Protein AF-N1W9W2-F1 (afdb_monomer)

Mean predicted aligned error: 11.91 Å

Structure (mmCIF, N/CA/C/O backbone):
data_AF-N1W9W2-F1
#
_entry.id   AF-N1W9W2-F1
#
loop_
_atom_site.group_PDB
_atom_site.id
_atom_site.type_symbol
_atom_site.label_atom_id
_atom_site.label_alt_id
_atom_site.label_comp_id
_atom_site.label_asym_id
_atom_site.label_entity_id
_atom_site.label_seq_id
_atom_site.pdbx_PDB_ins_code
_atom_site.Cartn_x
_atom_site.Cartn_y
_atom_site.Cartn_z
_atom_site.occupancy
_atom_site.B_iso_or_equiv
_atom_site.auth_seq_id
_atom_site.auth_comp_id
_atom_site.auth_asym_id
_atom_site.auth_atom_id
_atom_site.pdbx_PDB_model_num
ATOM 1 N N . MET A 1 1 ? -59.983 -23.308 -16.048 1.00 31.77 1 MET A N 1
ATOM 2 C CA . MET A 1 1 ? -60.085 -24.339 -17.098 1.00 31.77 1 MET A CA 1
ATOM 3 C C . MET A 1 1 ? -60.189 -23.625 -18.431 1.00 31.77 1 MET A C 1
ATOM 5 O O . MET A 1 1 ? -61.025 -22.740 -18.519 1.00 31.77 1 MET A O 1
ATOM 9 N N . ALA A 1 2 ? -59.334 -24.032 -19.373 1.00 29.61 2 ALA A N 1
ATOM 10 C CA . ALA A 1 2 ? -59.411 -23.861 -20.828 1.00 29.61 2 ALA A CA 1
ATOM 11 C C . ALA A 1 2 ? -59.475 -22.434 -21.419 1.00 29.61 2 ALA A C 1
ATOM 13 O O . ALA A 1 2 ? -60.511 -21.780 -21.401 1.00 29.61 2 ALA A O 1
ATOM 14 N N . ASP A 1 3 ? -58.311 -22.013 -21.930 1.00 26.06 3 ASP A N 1
ATOM 15 C CA . ASP A 1 3 ? -58.002 -21.494 -23.277 1.00 26.06 3 ASP A CA 1
ATOM 16 C C . ASP A 1 3 ? -59.092 -20.829 -24.127 1.00 26.06 3 ASP A C 1
ATOM 18 O O . ASP A 1 3 ? -60.171 -21.383 -24.296 1.00 26.06 3 ASP A O 1
ATOM 22 N N . VAL A 1 4 ? -58.711 -19.729 -24.802 1.00 27.16 4 VAL A N 1
ATOM 23 C CA . VAL A 1 4 ? -58.851 -19.530 -26.266 1.00 27.16 4 VAL A CA 1
ATOM 24 C C . VAL A 1 4 ? -58.112 -18.247 -26.714 1.00 27.16 4 VAL A C 1
ATOM 26 O O . VAL A 1 4 ? -58.378 -17.160 -26.217 1.00 27.16 4 VAL A O 1
ATOM 29 N N . PHE A 1 5 ? -57.181 -18.448 -27.661 1.00 28.02 5 PHE A N 1
ATOM 30 C CA . PHE A 1 5 ? -56.733 -17.620 -28.800 1.00 28.02 5 PHE A CA 1
ATOM 31 C C . PHE A 1 5 ? -56.563 -16.091 -28.684 1.00 28.02 5 PHE A C 1
ATOM 33 O O . PHE A 1 5 ? -57.511 -15.368 -28.418 1.00 28.02 5 PHE A O 1
ATOM 40 N N . PHE A 1 6 ? -55.410 -15.593 -29.159 1.00 26.33 6 PHE A N 1
ATOM 41 C CA . PHE A 1 6 ? -55.380 -14.790 -30.394 1.00 26.33 6 PHE A CA 1
ATOM 42 C C . PHE A 1 6 ? -53.979 -14.768 -31.026 1.00 26.33 6 PHE A C 1
ATOM 44 O O . PHE A 1 6 ? -52.975 -14.520 -30.361 1.00 26.33 6 PHE A O 1
ATOM 51 N N . GLU A 1 7 ? -53.949 -15.028 -32.331 1.00 27.72 7 GLU A N 1
ATOM 52 C CA . GLU A 1 7 ? -52.777 -15.048 -33.199 1.00 27.72 7 GLU A CA 1
ATOM 53 C C . GLU A 1 7 ? -52.836 -13.843 -34.165 1.00 27.72 7 GLU A C 1
ATOM 55 O O . GLU A 1 7 ? -53.884 -13.545 -34.729 1.00 27.72 7 GLU A O 1
ATOM 60 N N . PHE A 1 8 ? -51.687 -13.166 -34.291 1.00 28.19 8 PHE A N 1
ATOM 61 C CA . PHE A 1 8 ? -51.174 -12.286 -35.356 1.00 28.19 8 PHE A CA 1
ATOM 62 C C . PHE A 1 8 ? -52.024 -11.164 -35.984 1.00 28.19 8 PHE A C 1
ATOM 64 O O . PHE A 1 8 ? -52.968 -11.398 -36.729 1.00 28.19 8 PHE A O 1
ATOM 71 N N . GLN A 1 9 ? -51.458 -9.948 -35.935 1.00 25.81 9 GLN A N 1
ATOM 72 C CA . GLN A 1 9 ? -51.210 -9.164 -37.150 1.00 25.81 9 GLN A CA 1
ATOM 73 C C . GLN A 1 9 ? -49.964 -8.269 -37.015 1.00 25.81 9 GLN A C 1
ATOM 75 O O . GLN A 1 9 ? -49.666 -7.684 -35.978 1.00 25.81 9 GLN A O 1
ATOM 80 N N . THR A 1 10 ? -49.216 -8.243 -38.111 1.00 31.34 10 THR A N 1
ATOM 81 C CA . THR A 1 10 ? -47.958 -7.555 -38.420 1.00 31.34 10 THR A CA 1
ATOM 82 C C . THR A 1 10 ? -48.068 -6.027 -38.459 1.00 31.34 10 THR A C 1
ATOM 84 O O . THR A 1 10 ? -49.095 -5.530 -38.904 1.00 31.34 10 THR A O 1
ATOM 87 N N . LEU A 1 11 ? -46.971 -5.302 -38.177 1.00 28.14 11 LEU A N 1
ATOM 88 C CA . LEU A 1 11 ? -46.318 -4.347 -39.106 1.00 28.14 11 LEU A CA 1
ATOM 89 C C . LEU A 1 11 ? -45.202 -3.540 -38.411 1.00 28.14 11 LEU A C 1
ATOM 91 O O . LEU A 1 11 ? -45.381 -2.935 -37.361 1.00 28.14 11 LEU A O 1
ATOM 95 N N . ASN A 1 12 ? -44.037 -3.531 -39.055 1.00 34.34 12 ASN A N 1
ATOM 96 C CA . ASN A 1 12 ? -42.890 -2.661 -38.794 1.00 34.34 12 ASN A CA 1
ATOM 97 C C . ASN A 1 12 ? -43.208 -1.247 -39.327 1.00 34.34 12 ASN A C 1
ATOM 99 O O . ASN A 1 12 ? -43.782 -1.150 -40.415 1.00 34.34 12 ASN A O 1
ATOM 103 N N . PRO A 1 13 ? -42.797 -0.162 -38.647 1.00 34.25 13 PRO A N 1
ATOM 104 C CA . PRO A 1 13 ? -41.823 0.684 -39.333 1.00 34.25 13 PRO A CA 1
ATOM 105 C C . PRO A 1 13 ? -40.750 1.321 -38.434 1.00 34.25 13 PRO A C 1
ATOM 107 O O . PRO A 1 13 ? -40.971 1.764 -37.308 1.00 34.25 13 PRO A O 1
ATOM 110 N N . ARG A 1 14 ? -39.569 1.432 -39.049 1.00 32.72 14 ARG A N 1
ATOM 111 C CA . ARG A 1 14 ? -38.466 2.336 -38.712 1.00 32.72 14 ARG A CA 1
ATOM 112 C C . ARG A 1 14 ? -38.924 3.803 -38.660 1.00 32.72 14 ARG A C 1
ATOM 114 O O . ARG A 1 14 ? -39.857 4.183 -39.355 1.00 32.72 14 ARG A O 1
ATOM 121 N N . TYR A 1 15 ? -38.104 4.611 -37.979 1.00 32.22 15 TYR A N 1
ATOM 122 C CA . TYR A 1 15 ? -38.107 6.081 -37.884 1.00 32.22 15 TYR A CA 1
ATOM 123 C C . TYR A 1 15 ? -39.124 6.703 -36.924 1.00 32.22 15 TYR A C 1
ATOM 125 O O . TYR A 1 15 ? -40.233 7.028 -37.314 1.00 32.22 15 TYR A O 1
ATOM 133 N N . SER A 1 16 ? -38.680 6.982 -35.693 1.00 30.16 16 SER A N 1
ATOM 134 C CA . SER A 1 16 ? -39.021 8.199 -34.933 1.00 30.16 16 SER A CA 1
ATOM 135 C C . SER A 1 16 ? -38.477 8.082 -33.505 1.00 30.16 16 SER A C 1
ATOM 137 O O . SER A 1 16 ? -39.082 7.422 -32.672 1.00 30.16 16 SER A O 1
ATOM 139 N N . MET A 1 17 ? -37.310 8.675 -33.232 1.00 29.61 17 MET A N 1
ATOM 140 C CA . MET A 1 17 ? -36.988 9.345 -31.955 1.00 29.61 17 MET A CA 1
ATOM 141 C C . MET A 1 17 ? -35.533 9.829 -31.975 1.00 29.61 17 MET A C 1
ATOM 143 O O . MET A 1 17 ? -34.665 9.396 -31.226 1.00 29.61 17 MET A O 1
ATOM 147 N N . LEU A 1 18 ? -35.266 10.768 -32.878 1.00 33.00 18 LEU A N 1
ATOM 148 C CA . LEU A 1 18 ? -34.070 11.606 -32.865 1.00 33.00 18 LEU A CA 1
ATOM 149 C C . LEU A 1 18 ? -34.537 13.061 -32.858 1.00 33.00 18 LEU A C 1
ATOM 151 O O . LEU A 1 18 ? -34.289 13.791 -33.804 1.00 33.00 18 LEU A O 1
ATOM 155 N N . GLN A 1 19 ? -35.309 13.464 -31.839 1.00 31.72 19 GLN A N 1
ATOM 156 C CA . GLN A 1 19 ? -35.698 14.871 -31.662 1.00 31.72 19 GLN A CA 1
ATOM 157 C C . GLN A 1 19 ? -36.343 15.179 -30.298 1.00 31.72 19 GLN A C 1
ATOM 159 O O . GLN A 1 19 ? -37.372 15.842 -30.225 1.00 31.72 19 GLN A O 1
ATOM 164 N N . THR A 1 20 ? -35.763 14.736 -29.174 1.00 33.00 20 THR A N 1
ATOM 165 C CA . THR A 1 20 ? -36.207 15.257 -27.857 1.00 33.00 20 THR A CA 1
ATOM 166 C C . THR A 1 20 ? -35.147 15.214 -26.752 1.00 33.00 20 THR A C 1
ATOM 168 O O . THR A 1 20 ? -35.452 14.873 -25.621 1.00 33.00 20 THR A O 1
ATOM 171 N N . PHE A 1 21 ? -33.892 15.588 -27.033 1.00 31.16 21 PHE A N 1
ATOM 172 C CA . PHE A 1 21 ? -32.891 15.785 -25.963 1.00 31.16 21 PHE A CA 1
ATOM 173 C C . PHE A 1 21 ? -31.928 16.962 -26.213 1.00 31.16 21 PHE A C 1
ATOM 175 O O . PHE A 1 21 ? -30.783 16.947 -25.782 1.00 31.16 21 PHE A O 1
ATOM 182 N N . SER A 1 22 ? -32.393 18.022 -26.889 1.00 31.58 22 SER A N 1
ATOM 183 C CA . SER A 1 22 ? -31.573 19.210 -27.201 1.00 31.58 22 SER A CA 1
ATOM 184 C C . SER A 1 22 ? -31.965 20.488 -26.438 1.00 31.58 22 SER A C 1
ATOM 186 O O . SER A 1 22 ? -31.575 21.576 -26.854 1.00 31.58 22 SER A O 1
ATOM 188 N N . LYS A 1 23 ? -32.741 20.424 -25.344 1.00 31.05 23 LYS A N 1
ATOM 189 C CA . LYS A 1 23 ? -33.217 21.662 -24.686 1.00 31.05 23 LYS A CA 1
ATOM 190 C C . LYS A 1 23 ? -32.982 21.829 -23.183 1.00 31.05 23 LYS A C 1
ATOM 192 O O . LYS A 1 23 ? -33.368 22.869 -22.680 1.00 31.05 23 LYS A O 1
ATOM 197 N N . ASN A 1 24 ? -32.280 20.930 -22.482 1.00 33.81 24 ASN A N 1
ATOM 198 C CA . ASN A 1 24 ? -32.053 21.099 -21.030 1.00 33.81 24 ASN A CA 1
ATOM 199 C C . ASN A 1 24 ? -30.611 20.868 -20.525 1.00 33.81 24 ASN A C 1
ATOM 201 O O . ASN A 1 24 ? -30.416 20.572 -19.353 1.00 33.81 24 ASN A O 1
ATOM 205 N N . VAL A 1 25 ? -29.579 21.064 -21.356 1.00 34.47 25 VAL A N 1
ATOM 206 C CA . VAL A 1 25 ? -28.167 21.053 -20.894 1.00 34.47 25 VAL A CA 1
ATOM 207 C C . VAL A 1 25 ? -27.461 22.356 -21.271 1.00 34.47 25 VAL A C 1
ATOM 209 O O . VAL A 1 25 ? -26.366 22.380 -21.816 1.00 34.47 25 VAL A O 1
ATOM 212 N N . GLY A 1 26 ? -28.128 23.476 -21.015 1.00 35.97 26 GLY A N 1
ATOM 213 C CA . GLY A 1 26 ? -27.582 24.809 -21.237 1.00 35.97 26 GLY A CA 1
ATOM 214 C C . GLY A 1 26 ? -27.698 25.636 -19.972 1.00 35.97 26 GLY A C 1
ATOM 215 O O . GLY A 1 26 ? -28.535 26.528 -19.956 1.00 35.97 26 GLY A O 1
ATOM 216 N N . LYS A 1 27 ? -26.945 25.274 -18.914 1.00 33.91 27 LYS A N 1
ATOM 217 C CA . LYS A 1 27 ? -26.557 26.135 -17.763 1.00 33.91 27 LYS A CA 1
ATOM 218 C C . LYS A 1 27 ? -25.917 25.368 -16.584 1.00 33.91 27 LYS A C 1
ATOM 220 O O . LYS A 1 27 ? -26.274 25.621 -15.451 1.00 33.91 27 LYS A O 1
ATOM 225 N N . VAL A 1 28 ? -24.958 24.460 -16.802 1.00 35.75 28 VAL A N 1
ATOM 226 C CA . VAL A 1 28 ? -23.931 24.117 -15.776 1.00 35.75 28 VAL A CA 1
ATOM 227 C C . VAL A 1 28 ? -22.672 23.557 -16.464 1.00 35.75 28 VAL A C 1
ATOM 229 O O . VAL A 1 28 ? -22.226 22.461 -16.158 1.00 35.75 28 VAL A O 1
ATOM 232 N N . ILE A 1 29 ? -22.107 24.254 -17.452 1.00 34.53 29 ILE A N 1
ATOM 233 C CA . ILE A 1 29 ? -20.746 23.957 -17.940 1.00 34.53 29 ILE A CA 1
ATOM 234 C C . ILE A 1 29 ? -20.094 25.289 -18.303 1.00 34.53 29 ILE A C 1
ATOM 236 O O . ILE A 1 29 ? -19.978 25.654 -19.464 1.00 34.53 29 ILE A O 1
ATOM 240 N N . GLU A 1 30 ? -19.700 26.043 -17.284 1.00 35.44 30 GLU A N 1
ATOM 241 C CA . GLU A 1 30 ? -18.819 27.195 -17.457 1.00 35.44 30 GLU A CA 1
ATOM 242 C C . GLU A 1 30 ? -17.793 27.199 -16.324 1.00 35.44 30 GLU A C 1
ATOM 244 O O . GLU A 1 30 ? -17.904 27.917 -15.336 1.00 35.44 30 GLU A O 1
ATOM 249 N N . LYS A 1 31 ? -16.855 26.253 -16.439 1.00 34.44 31 LYS A N 1
ATOM 250 C CA . LYS A 1 31 ? -15.453 26.277 -15.984 1.00 34.44 31 LYS A CA 1
ATOM 251 C C . LYS A 1 31 ? -14.950 24.835 -15.971 1.00 34.44 31 LYS A C 1
ATOM 253 O O . LYS A 1 31 ? -15.526 23.995 -15.292 1.00 34.44 31 LYS A O 1
ATOM 258 N N . ARG A 1 32 ? -13.837 24.598 -16.674 1.00 36.66 32 ARG A N 1
ATOM 259 C CA . ARG A 1 32 ? -13.160 23.310 -16.954 1.00 36.66 32 ARG A CA 1
ATOM 260 C C . ARG A 1 32 ? -13.581 22.642 -18.263 1.00 36.66 32 ARG A C 1
ATOM 262 O O . ARG A 1 32 ? -14.235 21.614 -18.258 1.00 36.66 32 ARG A O 1
ATOM 269 N N . ASN A 1 33 ? -13.131 23.212 -19.377 1.00 33.19 33 ASN A N 1
ATOM 270 C CA . ASN A 1 33 ? -12.836 22.470 -20.604 1.00 33.19 33 ASN A CA 1
ATOM 271 C C . ASN A 1 33 ? -11.834 23.284 -21.426 1.00 33.19 33 ASN A C 1
ATOM 273 O O . ASN A 1 33 ? -12.235 24.185 -22.145 1.00 33.19 33 ASN A O 1
ATOM 277 N N . ASN A 1 34 ? -10.539 22.985 -21.292 1.00 36.78 34 ASN A N 1
ATOM 278 C CA . ASN A 1 34 ? -9.497 23.542 -22.165 1.00 36.78 34 ASN A CA 1
ATOM 279 C C . ASN A 1 34 ? -8.420 22.514 -22.570 1.00 36.78 34 ASN A C 1
ATOM 281 O O . ASN A 1 34 ? -7.311 22.902 -22.907 1.00 36.78 34 ASN A O 1
ATOM 285 N N . CYS A 1 35 ? -8.735 21.209 -22.596 1.00 34.53 35 CYS A N 1
ATOM 286 C CA . CYS A 1 35 ? -7.794 20.191 -23.109 1.00 34.53 35 CYS A CA 1
ATOM 287 C C . CYS A 1 35 ? -8.341 19.265 -24.213 1.00 34.53 35 CYS A C 1
ATOM 289 O O . CYS A 1 35 ? -7.567 18.517 -24.800 1.00 34.53 35 CYS A O 1
ATOM 291 N N . CYS A 1 36 ? -9.630 19.315 -24.570 1.00 33.22 36 CYS A N 1
ATOM 292 C CA . CYS A 1 36 ? -10.232 18.322 -25.479 1.00 33.22 36 CYS A CA 1
ATOM 293 C C . CYS A 1 36 ? -10.430 18.782 -26.935 1.00 33.22 36 CYS A C 1
ATOM 295 O O . CYS A 1 36 ? -11.385 18.351 -27.568 1.00 33.22 36 CYS A O 1
ATOM 297 N N . ASN A 1 37 ? -9.538 19.607 -27.496 1.00 31.50 37 ASN A N 1
ATOM 298 C CA . ASN A 1 37 ? -9.617 20.000 -28.918 1.00 31.50 37 ASN A CA 1
ATOM 299 C C . ASN A 1 37 ? -8.395 19.625 -29.781 1.00 31.50 37 ASN A C 1
ATOM 301 O O . ASN A 1 37 ? -8.303 20.063 -30.922 1.00 31.50 37 ASN A O 1
ATOM 305 N N . CYS A 1 38 ? -7.482 18.768 -29.308 1.00 33.25 38 CYS A N 1
ATOM 306 C CA . CYS A 1 38 ? -6.263 18.435 -30.067 1.00 33.25 38 CYS A CA 1
ATOM 307 C C . CYS A 1 38 ? -6.350 17.212 -31.007 1.00 33.25 38 CYS A C 1
ATOM 309 O O . CYS A 1 38 ? -5.356 16.887 -31.645 1.00 33.25 38 CYS A O 1
ATOM 311 N N . CYS A 1 39 ? -7.487 16.512 -31.127 1.00 33.16 39 CYS A N 1
ATOM 312 C CA . CYS A 1 39 ? -7.539 15.224 -31.852 1.00 33.16 39 CYS A CA 1
ATOM 313 C C . CYS A 1 39 ? -8.473 15.150 -33.072 1.00 33.16 39 CYS A C 1
ATOM 315 O O . CYS A 1 39 ? -8.806 14.051 -33.510 1.00 33.16 39 CYS A O 1
ATOM 317 N N . GLN A 1 40 ? -8.864 16.269 -33.686 1.00 33.47 40 GLN A N 1
ATOM 318 C CA . GLN A 1 40 ? -9.645 16.216 -34.931 1.00 33.47 40 GLN A CA 1
ATOM 319 C C . GLN A 1 40 ? -9.180 17.227 -35.978 1.00 33.47 40 GLN A C 1
ATOM 321 O O . GLN A 1 40 ? -9.757 18.298 -36.126 1.00 33.47 40 GLN A O 1
ATOM 326 N N . LYS A 1 41 ? -8.153 16.834 -36.741 1.00 39.28 41 LYS A N 1
ATOM 327 C CA . LYS A 1 41 ? -8.050 16.987 -38.207 1.00 39.28 41 LYS A CA 1
ATOM 328 C C . LYS A 1 41 ? -6.625 16.658 -38.640 1.00 39.28 41 LYS A C 1
ATOM 330 O O . LYS A 1 41 ? -5.725 17.421 -38.333 1.00 39.28 41 LYS A O 1
ATOM 335 N N . MET A 1 42 ? -6.438 15.580 -39.401 1.00 32.91 42 MET A N 1
ATOM 336 C CA . MET A 1 42 ? -5.433 15.529 -40.472 1.00 32.91 42 MET A CA 1
ATOM 337 C C . MET A 1 42 ? -5.613 14.248 -41.290 1.00 32.91 42 MET A C 1
ATOM 339 O O . MET A 1 42 ? -5.201 13.166 -40.886 1.00 32.91 42 MET A O 1
ATOM 343 N N . TYR A 1 43 ? -6.221 14.395 -42.464 1.00 36.84 43 TYR A N 1
ATOM 344 C CA . TYR A 1 43 ? -6.126 13.431 -43.552 1.00 36.84 43 TYR A CA 1
ATOM 345 C C . TYR A 1 43 ? -5.611 14.160 -44.800 1.00 36.84 43 TYR A C 1
ATOM 347 O O . TYR A 1 43 ? -6.074 15.259 -45.093 1.00 36.84 43 TYR A O 1
ATOM 355 N N . LEU A 1 44 ? -4.712 13.465 -45.514 1.00 38.22 44 LEU A N 1
ATOM 356 C CA . LEU A 1 44 ? -4.245 13.649 -46.901 1.00 38.22 44 LEU A CA 1
ATOM 357 C C . LEU A 1 44 ? -3.035 14.578 -47.153 1.00 38.22 44 LEU A C 1
ATOM 359 O O . LEU A 1 44 ? -3.190 15.779 -47.320 1.00 38.22 44 LEU A O 1
ATOM 363 N N . LEU A 1 45 ? -1.833 13.981 -47.279 1.00 31.41 45 LEU A N 1
ATOM 364 C CA . LEU A 1 45 ? -1.017 13.847 -48.520 1.00 31.41 45 LEU A CA 1
ATOM 365 C C . LEU A 1 45 ? 0.444 13.395 -48.200 1.00 31.41 45 LEU A C 1
ATOM 367 O O . LEU A 1 45 ? 0.851 13.445 -47.038 1.00 31.41 45 LEU A O 1
ATOM 371 N N . PRO A 1 46 ? 1.212 12.844 -49.171 1.00 53.69 46 PRO A N 1
ATOM 372 C CA . PRO A 1 46 ? 2.356 11.963 -48.916 1.00 53.69 46 PRO A CA 1
ATOM 373 C C . PRO A 1 46 ? 3.728 12.650 -49.045 1.00 53.69 46 PRO A C 1
ATOM 375 O O . PRO A 1 46 ? 3.920 13.511 -49.891 1.00 53.69 46 PRO A O 1
ATOM 378 N N . THR A 1 47 ? 4.703 12.207 -48.242 1.00 39.44 47 THR A N 1
ATOM 379 C CA . THR A 1 47 ? 6.104 11.873 -48.609 1.00 39.44 47 THR A CA 1
ATOM 380 C C . THR A 1 47 ? 6.875 11.493 -47.335 1.00 39.44 47 THR A C 1
ATOM 382 O O . THR A 1 47 ? 6.660 12.035 -46.251 1.00 39.44 47 THR A O 1
ATOM 385 N N . MET A 1 48 ? 7.693 10.444 -47.420 1.00 51.25 48 MET A N 1
ATOM 386 C CA . MET A 1 48 ? 8.373 9.822 -46.280 1.00 51.25 48 MET A CA 1
ATOM 387 C C . MET A 1 48 ? 9.619 10.607 -45.853 1.00 51.25 48 MET A C 1
ATOM 389 O O . MET A 1 48 ? 10.560 10.716 -46.622 1.00 51.25 48 MET A O 1
ATOM 393 N N . SER A 1 49 ? 9.633 11.071 -44.600 1.00 55.06 49 SER A N 1
ATOM 394 C CA . SER A 1 49 ? 10.811 11.187 -43.707 1.00 55.06 49 SER A CA 1
ATOM 395 C C . SER A 1 49 ? 10.387 11.738 -42.332 1.00 55.06 49 SER A C 1
ATOM 397 O O . SER A 1 49 ? 10.962 11.406 -41.302 1.00 55.06 49 SER A O 1
ATOM 399 N N . TRP A 1 50 ? 9.273 12.476 -42.272 1.00 51.12 50 TRP A N 1
ATOM 400 C CA . TRP A 1 50 ? 8.756 13.051 -41.023 1.00 51.12 50 TRP A CA 1
ATOM 401 C C . TRP A 1 50 ? 7.947 12.100 -40.139 1.00 51.12 50 TRP A C 1
ATOM 403 O O . TRP A 1 50 ? 7.905 12.302 -38.931 1.00 51.12 50 TRP A O 1
ATOM 413 N N . LYS A 1 51 ? 7.364 11.027 -40.692 1.00 48.56 51 LYS A N 1
ATOM 414 C CA . LYS A 1 51 ? 6.483 10.116 -39.934 1.00 48.56 51 LYS A CA 1
ATOM 415 C C . LYS A 1 51 ? 7.163 9.469 -38.723 1.00 48.56 51 LYS A C 1
ATOM 417 O O . LYS A 1 51 ? 6.524 9.334 -37.686 1.00 48.56 51 LYS A O 1
ATOM 422 N N . LYS A 1 52 ? 8.450 9.108 -38.836 1.00 52.56 52 LYS A N 1
ATOM 423 C CA . LYS A 1 52 ? 9.217 8.520 -37.724 1.00 52.56 52 LYS A CA 1
ATOM 424 C C . LYS A 1 52 ? 9.557 9.562 -36.656 1.00 52.56 52 LYS A C 1
ATOM 426 O O . LYS A 1 52 ? 9.417 9.270 -35.476 1.00 52.56 52 LYS A O 1
ATOM 431 N N . LEU A 1 53 ? 9.910 10.785 -37.063 1.00 52.78 53 LEU A N 1
ATOM 432 C CA . LEU A 1 53 ? 10.223 11.875 -36.136 1.00 52.78 53 LEU A CA 1
ATOM 433 C C . LEU A 1 53 ? 8.980 12.325 -35.355 1.00 52.78 53 LEU A C 1
ATOM 435 O O . LEU A 1 53 ? 9.045 12.484 -34.141 1.00 52.78 53 LEU A O 1
ATOM 439 N N . THR A 1 54 ? 7.829 12.451 -36.025 1.00 54.44 54 THR A N 1
ATOM 440 C CA . THR A 1 54 ? 6.556 12.803 -35.378 1.00 54.44 54 THR A CA 1
ATOM 441 C C . THR A 1 54 ? 6.032 11.685 -34.479 1.00 54.44 54 THR A C 1
ATOM 443 O O . THR A 1 54 ? 5.474 11.983 -33.429 1.00 54.44 54 THR A O 1
ATOM 446 N N . GLN A 1 55 ? 6.243 10.406 -34.826 1.00 51.91 55 GLN A N 1
ATOM 447 C CA . GLN A 1 55 ? 5.924 9.284 -33.929 1.00 51.91 55 GLN A CA 1
ATOM 448 C C . GLN A 1 55 ? 6.811 9.282 -32.680 1.00 51.91 55 GLN A C 1
ATOM 450 O O . GLN A 1 55 ? 6.294 9.100 -31.582 1.00 51.91 55 GLN A O 1
ATOM 455 N N . SER A 1 56 ? 8.115 9.534 -32.817 1.00 51.62 56 SER A N 1
ATOM 456 C CA . SER A 1 56 ? 9.025 9.652 -31.671 1.00 51.62 56 SER A CA 1
ATOM 457 C C . SER A 1 56 ? 8.700 10.863 -30.786 1.00 51.62 56 SER A C 1
ATOM 459 O O . SER A 1 56 ? 8.708 10.730 -29.566 1.00 51.62 56 SER A O 1
ATOM 461 N N . LEU A 1 57 ? 8.339 12.010 -31.375 1.00 53.84 57 LEU A N 1
ATOM 462 C CA . LEU A 1 57 ? 7.886 13.203 -30.645 1.00 53.84 57 LEU A CA 1
ATOM 463 C C . LEU A 1 57 ? 6.548 12.982 -29.928 1.00 53.84 57 LEU A C 1
ATOM 465 O O . LEU A 1 57 ? 6.400 13.402 -28.787 1.00 53.84 57 LEU A O 1
ATOM 469 N N . LEU A 1 58 ? 5.598 12.271 -30.540 1.00 52.12 58 LEU A N 1
ATOM 470 C CA . LEU A 1 58 ? 4.345 11.884 -29.883 1.00 52.12 58 LEU A CA 1
ATOM 471 C C . LEU A 1 58 ? 4.592 10.930 -28.705 1.00 52.12 58 LEU A C 1
ATOM 473 O O . LEU A 1 58 ? 3.998 11.117 -27.650 1.00 52.12 58 LEU A O 1
ATOM 477 N N . ILE A 1 59 ? 5.508 9.965 -28.832 1.00 54.94 59 ILE A N 1
ATOM 478 C CA . ILE A 1 59 ? 5.897 9.071 -27.724 1.00 54.94 59 ILE A CA 1
ATOM 479 C C . ILE A 1 59 ? 6.582 9.849 -26.584 1.00 54.94 59 ILE A C 1
ATOM 481 O O . ILE A 1 59 ? 6.362 9.526 -25.419 1.00 54.94 59 ILE A O 1
ATOM 485 N N . LEU A 1 60 ? 7.356 10.893 -26.903 1.00 50.72 60 LEU A N 1
ATOM 486 C CA . LEU A 1 60 ? 7.970 11.811 -25.929 1.00 50.72 60 LEU A CA 1
ATOM 487 C C . LEU A 1 60 ? 6.963 12.770 -25.268 1.00 50.72 60 LEU A C 1
ATOM 489 O O . LEU A 1 60 ? 7.169 13.162 -24.123 1.00 50.72 60 LEU A O 1
ATOM 493 N N . LEU A 1 61 ? 5.868 13.122 -25.949 1.00 46.19 61 LEU A N 1
ATOM 494 C CA . LEU A 1 61 ? 4.811 14.002 -25.427 1.00 46.19 61 LEU A CA 1
ATOM 495 C C . LEU A 1 61 ? 3.717 13.249 -24.651 1.00 46.19 61 LEU A C 1
ATOM 497 O O . LEU A 1 61 ? 3.064 13.833 -23.790 1.00 46.19 61 LEU A O 1
ATOM 501 N N . PHE A 1 62 ? 3.536 11.949 -24.895 1.00 49.12 62 PHE A N 1
ATOM 502 C CA . PHE A 1 62 ? 2.595 11.107 -24.151 1.00 49.12 62 PHE A CA 1
ATOM 503 C C . PHE A 1 62 ? 2.800 11.117 -22.619 1.00 49.12 62 PHE A C 1
ATOM 505 O O . PHE A 1 62 ? 1.797 11.256 -21.917 1.00 49.12 62 PHE A O 1
ATOM 512 N N . PRO A 1 63 ? 4.023 11.049 -22.052 1.00 46.81 63 PRO A N 1
ATOM 513 C CA . PRO A 1 63 ? 4.199 11.130 -20.598 1.00 46.81 63 PRO A CA 1
ATOM 514 C C . PRO A 1 63 ? 3.830 12.499 -19.997 1.00 46.81 63 PRO A C 1
ATOM 516 O O . PRO A 1 63 ? 3.572 12.567 -18.801 1.00 46.81 63 PRO A O 1
ATOM 519 N N . LEU A 1 64 ? 3.739 13.571 -20.798 1.00 44.03 64 LEU A N 1
ATOM 520 C CA . LEU A 1 64 ? 3.397 14.924 -20.329 1.00 44.03 64 LEU A CA 1
ATOM 521 C C . LEU A 1 64 ? 1.882 15.198 -20.281 1.00 44.03 64 LEU A C 1
ATOM 523 O O . LEU A 1 64 ? 1.453 16.144 -19.627 1.00 44.03 64 LEU A O 1
ATOM 527 N N . CYS A 1 65 ? 1.055 14.383 -20.948 1.00 36.75 65 CYS A N 1
ATOM 528 C CA . CYS A 1 65 ? -0.400 14.588 -21.009 1.00 36.75 65 CYS A CA 1
ATOM 529 C C . CYS A 1 65 ? -1.211 13.760 -19.997 1.00 36.75 65 CYS A C 1
ATOM 531 O O . CYS A 1 65 ? -2.433 13.893 -19.950 1.00 36.75 65 CYS A O 1
ATOM 533 N N . HIS A 1 66 ? -0.573 12.934 -19.166 1.00 37.94 66 HIS A N 1
ATOM 534 C CA . HIS A 1 66 ? -1.274 12.108 -18.179 1.00 37.94 66 HIS A CA 1
ATOM 535 C C . HIS A 1 66 ? -1.382 12.829 -16.830 1.00 37.94 66 HIS A C 1
ATOM 537 O O . HIS A 1 66 ? -0.905 12.350 -15.812 1.00 37.94 66 HIS A O 1
ATOM 543 N N . GLY A 1 67 ? -2.085 13.965 -16.824 1.00 33.62 67 GLY A N 1
ATOM 544 C CA . GLY A 1 67 ? -2.733 14.517 -15.623 1.00 33.62 67 GLY A CA 1
ATOM 545 C C . GLY A 1 67 ? -4.045 13.790 -15.291 1.00 33.62 67 GLY A C 1
ATOM 546 O O . GLY A 1 67 ? -4.988 14.389 -14.778 1.00 33.62 67 GLY A O 1
ATOM 547 N N . LEU A 1 68 ? -4.150 12.517 -15.674 1.00 36.69 68 LEU A N 1
ATOM 548 C CA . LEU A 1 68 ? -5.206 11.626 -15.223 1.00 36.69 68 LEU A CA 1
ATOM 549 C C . LEU A 1 68 ? -4.706 11.078 -13.895 1.00 36.69 68 LEU A C 1
ATOM 551 O O . LEU A 1 68 ? -3.700 10.381 -13.911 1.00 36.69 68 LEU A O 1
ATOM 555 N N . ASN A 1 69 ? -5.359 11.436 -12.783 1.00 36.88 69 ASN A N 1
ATOM 556 C CA . ASN A 1 69 ? -5.115 10.862 -11.455 1.00 36.88 69 ASN A CA 1
ATOM 557 C C . ASN A 1 69 ? -5.023 9.343 -11.600 1.00 36.88 69 ASN A C 1
ATOM 559 O O . ASN A 1 69 ? -6.056 8.685 -11.740 1.00 36.88 69 ASN A O 1
ATOM 563 N N . ALA A 1 70 ? -3.794 8.829 -11.696 1.00 34.12 70 ALA A N 1
ATOM 564 C CA . ALA A 1 70 ? -3.573 7.486 -12.202 1.00 34.12 70 ALA A CA 1
ATOM 565 C C . ALA A 1 70 ? -3.862 6.414 -11.141 1.00 34.12 70 ALA A C 1
ATOM 567 O O . ALA A 1 70 ? -3.861 5.239 -11.469 1.00 34.12 70 ALA A O 1
ATOM 568 N N . TYR A 1 71 ? -4.153 6.864 -9.918 1.00 48.97 71 TYR A N 1
ATOM 569 C CA . TYR A 1 71 ? -4.335 6.085 -8.706 1.00 48.97 71 TYR A CA 1
ATOM 570 C C . TYR A 1 71 ? -5.502 6.671 -7.922 1.00 48.97 71 TYR A C 1
ATOM 572 O O . TYR A 1 71 ? -5.774 7.880 -7.985 1.00 48.97 71 TYR A O 1
ATOM 580 N N . GLN A 1 72 ? -6.220 5.821 -7.201 1.00 60.97 72 GLN A N 1
ATOM 581 C CA . GLN A 1 72 ? -7.265 6.279 -6.304 1.00 60.97 72 GLN A CA 1
ATOM 582 C C . GLN A 1 72 ? -6.689 6.526 -4.907 1.00 60.97 72 GLN A C 1
ATOM 584 O O . GLN A 1 72 ? -6.062 5.657 -4.321 1.00 60.97 72 GLN A O 1
ATOM 589 N N . GLU A 1 73 ? -6.931 7.725 -4.381 1.00 65.69 73 GLU A N 1
ATOM 590 C CA . GLU A 1 73 ? -6.146 8.330 -3.295 1.00 65.69 73 GLU A CA 1
ATOM 591 C C . GLU A 1 73 ? -6.356 7.720 -1.896 1.00 65.69 73 GLU A C 1
ATOM 593 O O . GLU A 1 73 ? -5.779 8.229 -0.946 1.00 65.69 73 GLU A O 1
ATOM 598 N N . ASP A 1 74 ? -7.220 6.712 -1.712 1.00 83.50 74 ASP A N 1
ATOM 599 C CA . ASP A 1 74 ? -7.712 6.367 -0.369 1.00 83.50 74 ASP A CA 1
ATOM 600 C C . ASP A 1 74 ? -8.099 4.903 -0.091 1.00 83.50 74 ASP A C 1
ATOM 602 O O . ASP A 1 74 ? -8.550 4.579 1.018 1.00 83.50 74 ASP A O 1
ATOM 606 N N . GLY A 1 75 ? -7.951 4.005 -1.068 1.00 88.38 75 GLY A N 1
ATOM 607 C CA . GLY A 1 75 ? -8.383 2.608 -0.940 1.00 88.38 75 GLY A CA 1
ATOM 608 C C . GLY A 1 75 ? -7.634 1.843 0.158 1.00 88.38 75 GLY A C 1
ATOM 609 O O . GLY A 1 75 ? -8.253 1.117 0.950 1.00 88.38 75 GLY A O 1
ATOM 610 N N . HIS A 1 76 ? -6.319 2.054 0.249 1.00 94.25 76 HIS A N 1
ATOM 611 C CA . HIS A 1 76 ? -5.458 1.446 1.262 1.00 94.25 76 HIS A CA 1
ATOM 612 C C . HIS A 1 76 ? -5.837 1.911 2.669 1.00 94.25 76 HIS A C 1
ATOM 614 O O . HIS A 1 76 ? -6.077 1.074 3.546 1.00 94.25 76 HIS A O 1
ATOM 620 N N . PHE A 1 77 ? -5.979 3.229 2.860 1.00 95.62 77 PHE A N 1
ATOM 621 C CA . PHE A 1 77 ? -6.365 3.826 4.140 1.00 95.62 77 PHE A CA 1
ATOM 622 C C . PHE A 1 77 ? -7.656 3.213 4.694 1.00 95.62 77 PHE A C 1
ATOM 624 O O . PHE A 1 77 ? -7.674 2.651 5.794 1.00 95.62 77 PHE A O 1
ATOM 631 N N . TYR A 1 78 ? -8.755 3.307 3.935 1.00 94.88 78 TYR A N 1
ATOM 632 C CA . TYR A 1 78 ? -10.070 2.912 4.439 1.00 94.88 78 TYR A CA 1
ATOM 633 C C . TYR A 1 78 ? -10.201 1.404 4.619 1.00 94.88 78 TYR A C 1
ATOM 635 O O . TYR A 1 78 ? -10.883 0.974 5.554 1.00 94.88 78 TYR A O 1
ATOM 643 N N . THR A 1 79 ? -9.549 0.600 3.775 1.00 95.06 79 THR A N 1
ATOM 644 C CA . THR A 1 79 ? -9.577 -0.859 3.923 1.00 95.06 79 THR A CA 1
ATOM 645 C C . THR A 1 79 ? -8.876 -1.278 5.213 1.00 95.06 79 THR A C 1
ATOM 647 O O . THR A 1 79 ? -9.489 -1.950 6.045 1.00 95.06 79 THR A O 1
ATOM 650 N N . VAL A 1 80 ? -7.639 -0.820 5.438 1.00 96.06 80 VAL A N 1
ATOM 651 C CA . VAL A 1 80 ? -6.861 -1.174 6.637 1.00 96.06 80 VAL A CA 1
ATOM 652 C C . VAL A 1 80 ? -7.522 -0.639 7.905 1.00 96.06 80 VAL A C 1
ATOM 654 O O . VAL A 1 80 ? -7.725 -1.403 8.851 1.00 96.06 80 VAL A O 1
ATOM 657 N N . GLN A 1 81 ? -7.945 0.630 7.912 1.00 95.56 81 GLN A N 1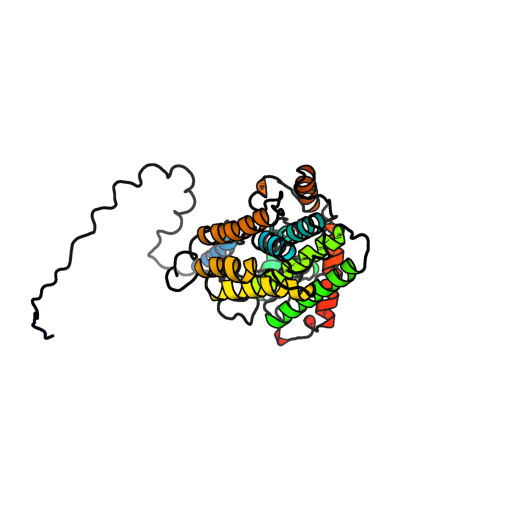
ATOM 658 C CA . GLN A 1 81 ? -8.641 1.233 9.053 1.00 95.56 81 GLN A CA 1
ATOM 659 C C . GLN A 1 81 ? -9.906 0.441 9.412 1.00 95.56 81 GLN A C 1
ATOM 661 O O . GLN A 1 81 ? -10.145 0.155 10.586 1.00 95.56 81 GLN A O 1
ATOM 666 N N . THR A 1 82 ? -10.718 0.066 8.417 1.00 95.19 82 THR A N 1
ATOM 667 C CA . THR A 1 82 ? -11.965 -0.682 8.645 1.00 95.19 82 THR A CA 1
ATOM 668 C C . THR A 1 82 ? -11.684 -2.068 9.192 1.00 95.19 82 THR A C 1
ATOM 670 O O . THR A 1 82 ? -12.290 -2.462 10.189 1.00 95.19 82 THR A O 1
ATOM 673 N N . VAL A 1 83 ? -10.759 -2.796 8.574 1.00 95.00 83 VAL A N 1
ATOM 674 C CA . VAL A 1 83 ? -10.457 -4.177 8.946 1.00 95.00 83 VAL A CA 1
ATOM 675 C C . VAL A 1 83 ? -9.876 -4.256 10.357 1.00 95.00 83 VAL A C 1
ATOM 677 O O . VAL A 1 83 ? -10.409 -4.995 11.183 1.00 95.00 83 VAL A O 1
ATOM 680 N N . LEU A 1 84 ? -8.859 -3.448 10.677 1.00 95.19 84 LEU A N 1
ATOM 681 C CA . LEU A 1 84 ? -8.198 -3.483 11.988 1.00 95.19 84 LEU A CA 1
ATOM 682 C C . LEU A 1 84 ? -9.125 -3.078 13.149 1.00 95.19 84 LEU A C 1
ATOM 684 O O . LEU A 1 84 ? -8.953 -3.559 14.267 1.00 95.19 84 LEU A O 1
ATOM 688 N N . ASN A 1 85 ? -10.131 -2.230 12.902 1.00 94.88 85 ASN A N 1
ATOM 689 C CA . ASN A 1 85 ? -11.129 -1.844 13.912 1.00 94.88 85 ASN A CA 1
ATOM 690 C C . ASN A 1 85 ? -12.290 -2.846 14.061 1.00 94.88 85 ASN A C 1
ATOM 692 O O . ASN A 1 85 ? -13.136 -2.689 14.946 1.00 94.88 85 ASN A O 1
ATOM 696 N N . ASN A 1 86 ? -12.372 -3.862 13.199 1.00 94.56 86 ASN A N 1
ATOM 697 C CA . ASN A 1 86 ? -13.511 -4.779 13.143 1.00 94.56 86 ASN A CA 1
ATOM 698 C C . ASN A 1 86 ? -13.112 -6.252 13.219 1.00 94.56 86 ASN A C 1
ATOM 700 O O . ASN A 1 86 ? -13.788 -7.118 12.663 1.00 94.56 86 ASN A O 1
ATOM 704 N N . PHE A 1 87 ? -12.057 -6.537 13.976 1.00 93.88 87 PHE A N 1
ATOM 705 C CA . PHE A 1 87 ? -11.755 -7.888 14.427 1.00 93.88 87 PHE A CA 1
ATOM 706 C C . PHE A 1 87 ? -12.831 -8.408 15.390 1.00 93.88 87 PHE A C 1
ATOM 708 O O . PHE A 1 87 ? -13.455 -7.642 16.133 1.00 93.88 87 PHE A O 1
ATOM 715 N N . GLN A 1 88 ? -13.077 -9.715 15.351 1.00 90.75 88 GLN A N 1
ATOM 716 C CA . GLN A 1 88 ? -13.992 -10.410 16.255 1.00 90.75 88 GLN A CA 1
ATOM 717 C C . GLN A 1 88 ? -13.412 -10.483 17.671 1.00 90.75 88 GLN A C 1
ATOM 719 O O . GLN A 1 88 ? -14.150 -10.369 18.648 1.00 90.75 88 GLN A O 1
ATOM 724 N N . THR A 1 89 ? -12.093 -10.637 17.778 1.00 87.75 89 THR A N 1
ATOM 725 C CA . THR A 1 89 ? -11.353 -10.509 19.037 1.00 87.75 89 THR A CA 1
ATOM 726 C C . THR A 1 89 ? -10.739 -9.116 19.161 1.00 87.75 89 THR A C 1
ATOM 728 O O . THR A 1 89 ? -10.653 -8.367 18.188 1.00 87.75 89 THR A O 1
ATOM 731 N N . SER A 1 90 ? -10.315 -8.745 20.370 1.00 84.25 90 SER A N 1
ATOM 732 C CA . SER A 1 90 ? -9.607 -7.483 20.586 1.00 84.25 90 SER A CA 1
ATOM 733 C C . SER A 1 90 ? -8.342 -7.417 19.728 1.00 84.25 90 SER A C 1
ATOM 735 O O . SER A 1 90 ? -7.514 -8.328 19.763 1.00 84.25 90 SER A O 1
ATOM 737 N N . SER A 1 91 ? -8.181 -6.321 18.983 1.00 87.69 91 SER A N 1
ATOM 738 C CA . SER A 1 91 ? -6.939 -6.037 18.263 1.00 87.69 91 SER A CA 1
ATOM 739 C C . SER A 1 91 ? -5.780 -5.865 19.255 1.00 87.69 91 SER A C 1
ATOM 741 O O . SER A 1 91 ? -5.973 -5.245 20.304 1.00 87.69 91 SER A O 1
ATOM 743 N N . PRO A 1 92 ? -4.564 -6.359 18.945 1.00 89.06 92 PRO A N 1
ATOM 744 C CA . PRO A 1 92 ? -3.376 -6.061 19.747 1.00 89.06 92 PRO A CA 1
ATOM 745 C C . PRO A 1 92 ? -2.875 -4.617 19.559 1.00 89.06 92 PRO A C 1
ATOM 747 O O . PRO A 1 92 ? -1.901 -4.214 20.202 1.00 89.06 92 PRO A O 1
ATOM 750 N N . LEU A 1 93 ? -3.508 -3.860 18.658 1.00 92.81 93 LEU A N 1
ATOM 751 C CA . LEU A 1 93 ? -3.251 -2.448 18.423 1.00 92.81 93 LEU A CA 1
ATOM 752 C C . LEU A 1 93 ? -4.364 -1.591 19.038 1.00 92.81 93 LEU A C 1
ATOM 754 O O . LEU A 1 93 ? -5.547 -1.923 18.927 1.00 92.81 93 LEU A O 1
ATOM 758 N N . THR A 1 94 ? -3.999 -0.468 19.652 1.00 92.94 94 THR A N 1
ATOM 759 C CA . THR A 1 94 ? -4.971 0.533 20.121 1.00 92.94 94 THR A CA 1
ATOM 760 C C . THR A 1 94 ? -5.621 1.265 18.939 1.00 92.94 94 THR A C 1
ATOM 762 O O . THR A 1 94 ? -5.111 1.239 17.820 1.00 92.94 94 THR A O 1
ATOM 765 N N . LYS A 1 95 ? -6.738 1.976 19.168 1.00 92.38 95 LYS A N 1
ATOM 766 C CA . LYS A 1 95 ? -7.387 2.794 18.120 1.00 92.38 95 LYS A CA 1
ATOM 767 C C . LYS A 1 95 ? -6.431 3.833 17.511 1.00 92.38 95 LYS A C 1
ATOM 769 O O . LYS A 1 95 ? -6.478 4.081 16.310 1.00 92.38 95 LYS A O 1
ATOM 774 N N . GLU A 1 96 ? -5.562 4.417 18.333 1.00 93.75 96 GLU A N 1
ATOM 775 C CA . GLU A 1 96 ? -4.558 5.399 17.910 1.00 93.75 96 GLU A CA 1
ATOM 776 C C . GLU A 1 96 ? -3.442 4.754 17.082 1.00 93.75 96 GLU A C 1
ATOM 778 O O . GLU A 1 96 ? -3.058 5.289 16.043 1.00 93.75 96 GLU A O 1
ATOM 783 N N . GLU A 1 97 ? -2.963 3.577 17.497 1.00 95.44 97 GLU A N 1
ATOM 784 C CA . GLU A 1 97 ? -1.981 2.796 16.737 1.00 95.44 97 GLU A CA 1
ATOM 785 C C . GLU A 1 97 ? -2.556 2.365 15.379 1.00 95.44 97 GLU A C 1
ATOM 787 O O . GLU A 1 97 ? -1.877 2.479 14.361 1.00 95.44 97 GLU A O 1
ATOM 792 N N . ILE A 1 98 ? -3.824 1.937 15.336 1.00 95.69 98 ILE A N 1
ATOM 793 C CA . ILE A 1 98 ? -4.524 1.593 14.089 1.00 95.69 98 ILE A CA 1
ATOM 794 C C . ILE A 1 98 ? -4.629 2.811 13.166 1.00 95.69 98 ILE A C 1
ATOM 796 O O . ILE A 1 98 ? -4.353 2.681 11.976 1.00 95.69 98 ILE A O 1
ATOM 800 N N . ALA A 1 99 ? -4.975 3.987 13.700 1.00 95.69 99 ALA A N 1
ATOM 801 C CA . ALA A 1 99 ? -5.057 5.215 12.911 1.00 95.69 99 ALA A CA 1
ATOM 802 C C . ALA A 1 99 ? -3.709 5.576 12.264 1.00 95.69 99 ALA A C 1
ATOM 804 O O . ALA A 1 99 ? -3.680 5.953 11.093 1.00 95.69 99 ALA A O 1
ATOM 805 N N . LEU A 1 100 ? -2.598 5.411 12.993 1.00 97.25 100 LEU A N 1
ATOM 806 C CA . LEU A 1 100 ? -1.260 5.631 12.442 1.00 97.25 100 LEU A CA 1
ATOM 807 C C . LEU A 1 100 ? -0.894 4.596 11.374 1.00 97.25 100 LEU A C 1
ATOM 809 O O . LEU A 1 100 ? -0.387 4.964 10.318 1.00 97.25 100 LEU A O 1
ATOM 813 N N . VAL A 1 101 ? -1.169 3.313 11.625 1.00 97.62 101 VAL A N 1
ATOM 814 C CA . VAL A 1 101 ? -0.915 2.237 10.654 1.00 97.62 101 VAL A CA 1
ATOM 815 C C . VAL A 1 101 ? -1.701 2.482 9.367 1.00 97.62 101 VAL A C 1
ATOM 817 O O . VAL A 1 101 ? -1.125 2.414 8.283 1.00 97.62 101 VAL A O 1
ATOM 820 N N . ALA A 1 102 ? -2.992 2.812 9.463 1.00 96.94 102 ALA A N 1
ATOM 821 C CA . ALA A 1 102 ? -3.823 3.104 8.301 1.00 96.94 102 ALA A CA 1
ATOM 822 C C . ALA A 1 102 ? -3.323 4.339 7.541 1.00 96.94 102 ALA A C 1
ATOM 824 O O . ALA A 1 102 ? -3.190 4.277 6.321 1.00 96.94 102 ALA A O 1
ATOM 825 N N . PHE A 1 103 ? -2.981 5.425 8.246 1.00 97.12 103 PHE A N 1
ATOM 826 C CA . PHE A 1 103 ? -2.363 6.614 7.648 1.00 97.12 103 PHE A CA 1
ATOM 827 C C . PHE A 1 103 ? -1.087 6.252 6.874 1.00 97.12 103 PHE A C 1
ATOM 829 O O . PHE A 1 103 ? -0.980 6.535 5.683 1.00 97.12 103 PHE A O 1
ATOM 836 N N . CYS A 1 104 ? -0.162 5.525 7.502 1.00 98.00 104 CYS A N 1
ATOM 837 C CA . CYS A 1 104 ? 1.080 5.101 6.858 1.00 98.00 104 CYS A CA 1
ATOM 838 C C . CYS A 1 104 ? 0.885 4.049 5.757 1.00 98.00 104 CYS A C 1
ATOM 840 O O . CYS A 1 104 ? 1.795 3.833 4.967 1.00 98.00 104 CYS A O 1
ATOM 842 N N . THR A 1 105 ? -0.282 3.409 5.666 1.00 97.44 105 THR A N 1
ATOM 843 C CA . THR A 1 105 ? -0.628 2.549 4.522 1.00 97.44 105 THR A CA 1
ATOM 844 C C . THR A 1 105 ? -0.937 3.385 3.274 1.00 97.44 105 THR A C 1
ATOM 846 O O . THR A 1 105 ? -0.731 2.921 2.160 1.00 97.44 105 THR A O 1
ATOM 849 N N . GLN A 1 106 ? -1.419 4.619 3.439 1.00 96.00 106 GLN A N 1
ATOM 850 C CA . GLN A 1 106 ? -1.740 5.519 2.326 1.00 96.00 106 GLN A CA 1
ATOM 851 C C . GLN A 1 106 ? -0.592 6.458 1.961 1.00 96.00 106 GLN A C 1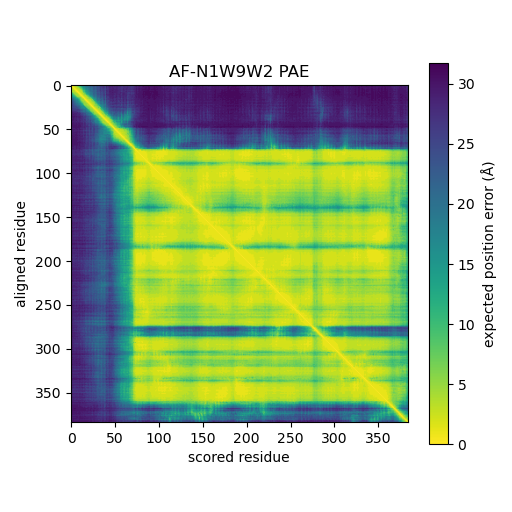
ATOM 853 O O . GLN A 1 106 ? -0.462 6.848 0.806 1.00 96.00 106 GLN A O 1
ATOM 858 N N . LEU A 1 107 ? 0.262 6.768 2.939 1.00 95.75 107 LEU A N 1
ATOM 859 C CA . LEU A 1 107 ? 1.409 7.659 2.795 1.00 95.75 107 LEU A CA 1
ATOM 860 C C . LEU A 1 107 ? 2.277 7.388 1.544 1.00 95.75 107 LEU A C 1
ATOM 862 O O . LEU A 1 107 ? 2.680 8.371 0.924 1.00 95.75 107 LEU A O 1
ATOM 866 N N . PRO A 1 108 ? 2.540 6.128 1.121 1.00 95.50 108 PRO A N 1
ATOM 867 C CA . PRO A 1 108 ? 3.258 5.846 -0.122 1.00 95.50 108 PRO A CA 1
ATOM 868 C C . PRO A 1 108 ? 2.696 6.530 -1.370 1.00 95.50 108 PRO A C 1
ATOM 870 O O . PRO A 1 108 ? 3.478 7.008 -2.178 1.00 95.50 108 PRO A O 1
ATOM 873 N N . ASP A 1 109 ? 1.374 6.652 -1.495 1.00 92.31 109 ASP A N 1
ATOM 874 C CA . ASP A 1 109 ? 0.726 7.268 -2.665 1.00 92.31 109 ASP A CA 1
ATOM 875 C C . ASP A 1 109 ? 0.563 8.792 -2.530 1.00 92.31 109 ASP A C 1
ATOM 877 O O . ASP A 1 109 ? 0.071 9.466 -3.439 1.00 92.31 109 ASP A O 1
ATOM 881 N N . GLU A 1 110 ? 0.905 9.352 -1.369 1.00 91.19 110 GLU A N 1
ATOM 882 C CA . GLU A 1 110 ? 0.653 10.758 -1.042 1.00 91.19 110 GLU A CA 1
ATOM 883 C C . GLU A 1 110 ? 1.913 11.619 -1.096 1.00 91.19 110 GLU A C 1
ATOM 885 O O . GLU A 1 110 ? 1.809 12.825 -1.332 1.00 91.19 110 GLU A O 1
ATOM 890 N N . VAL A 1 111 ? 3.096 11.024 -0.895 1.00 92.56 111 VAL A N 1
ATOM 891 C CA . VAL A 1 111 ? 4.358 11.770 -0.783 1.00 92.56 111 VAL A CA 1
ATOM 892 C C . VAL A 1 111 ? 5.299 11.476 -1.959 1.00 92.56 111 VAL A C 1
ATOM 894 O O . VAL A 1 111 ? 5.530 10.307 -2.282 1.00 92.56 111 VAL A O 1
ATOM 897 N N . PRO A 1 112 ? 5.897 12.504 -2.597 1.00 90.25 112 PRO A N 1
ATOM 898 C CA . PRO A 1 112 ? 6.679 12.334 -3.826 1.00 90.25 112 PRO A CA 1
ATOM 899 C C . PRO A 1 112 ? 7.864 11.369 -3.722 1.00 90.25 112 PRO A C 1
ATOM 901 O O . PRO A 1 112 ? 8.319 10.818 -4.727 1.00 90.25 112 PRO A O 1
ATOM 904 N N . GLU A 1 113 ? 8.430 11.197 -2.528 1.00 91.44 113 GLU A N 1
ATOM 905 C CA . GLU A 1 113 ? 9.569 10.309 -2.325 1.00 91.44 113 GLU A CA 1
ATOM 906 C C . GLU A 1 113 ? 9.172 8.844 -2.395 1.00 91.44 113 GLU A C 1
ATOM 908 O O . GLU A 1 113 ? 9.998 8.039 -2.821 1.00 91.44 113 GLU A O 1
ATOM 913 N N . LEU A 1 114 ? 7.960 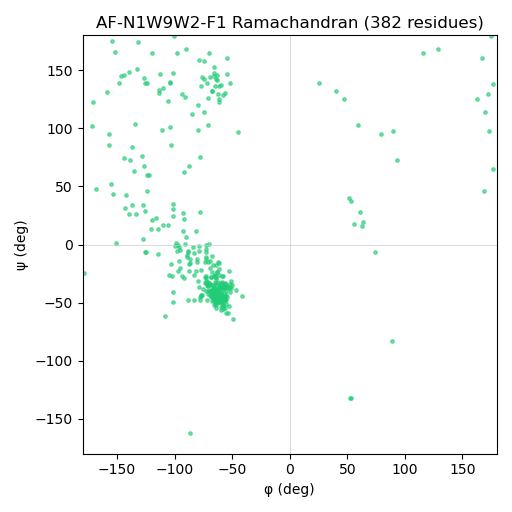8.501 -1.965 1.00 93.56 114 LEU A N 1
ATOM 914 C CA . LEU A 1 114 ? 7.476 7.127 -1.887 1.00 93.56 114 LEU A CA 1
ATOM 915 C C . LEU A 1 114 ? 6.522 6.775 -3.028 1.00 93.56 114 LEU A C 1
ATOM 917 O O . LEU A 1 114 ? 6.373 5.594 -3.291 1.00 93.56 114 LEU A O 1
ATOM 921 N N . ASP A 1 115 ? 5.970 7.761 -3.733 1.00 92.44 115 ASP A N 1
ATOM 922 C CA . ASP A 1 115 ? 5.012 7.539 -4.816 1.00 92.44 115 ASP A CA 1
ATOM 923 C C . ASP A 1 115 ? 5.668 6.936 -6.067 1.00 92.44 115 ASP A C 1
ATOM 925 O O . ASP A 1 115 ? 6.618 7.493 -6.640 1.00 92.44 115 ASP A O 1
ATOM 929 N N . ALA A 1 116 ? 5.110 5.813 -6.531 1.00 90.69 116 ALA A N 1
ATOM 930 C CA . ALA A 1 116 ? 5.534 5.091 -7.726 1.00 90.69 116 ALA A CA 1
ATOM 931 C C . ALA A 1 116 ? 5.643 5.985 -8.969 1.00 90.69 116 ALA A C 1
ATOM 933 O O . ALA A 1 116 ? 6.559 5.779 -9.779 1.00 90.69 116 ALA A O 1
ATOM 934 N N . ILE A 1 117 ? 4.739 6.957 -9.148 1.00 87.94 117 ILE A N 1
ATOM 935 C CA . ILE A 1 117 ? 4.778 7.853 -10.312 1.00 87.94 117 ILE A CA 1
ATOM 936 C C . ILE A 1 117 ? 5.846 8.916 -10.139 1.00 87.94 117 ILE A C 1
ATOM 938 O O . ILE A 1 117 ? 6.617 9.161 -11.066 1.00 87.94 117 ILE A O 1
ATOM 942 N N . SER A 1 118 ? 5.887 9.569 -8.985 1.00 89.31 118 SER A N 1
ATOM 943 C CA . SER A 1 118 ? 6.782 10.687 -8.711 1.00 89.31 118 SER A CA 1
ATOM 944 C C . SER A 1 118 ? 8.236 10.260 -8.868 1.00 89.31 118 SER A C 1
ATOM 946 O O . SER A 1 118 ? 9.012 10.947 -9.543 1.00 89.31 118 SER A O 1
ATOM 948 N N . VAL A 1 119 ? 8.610 9.077 -8.363 1.00 87.12 119 VAL A N 1
ATOM 949 C CA . VAL A 1 119 ? 9.966 8.538 -8.562 1.00 87.12 119 VAL A CA 1
ATOM 950 C C . VAL A 1 119 ? 10.262 8.229 -10.030 1.00 87.12 119 VAL A C 1
ATOM 952 O O . VAL A 1 119 ? 11.370 8.491 -10.506 1.00 87.12 119 VAL A O 1
ATOM 955 N N . TYR A 1 120 ? 9.269 7.738 -10.771 1.00 85.44 120 TYR A N 1
ATOM 956 C CA . TYR A 1 120 ? 9.375 7.448 -12.198 1.00 85.44 120 TYR A CA 1
ATOM 957 C C . TYR A 1 120 ? 9.509 8.725 -13.046 1.00 85.44 120 TYR A C 1
ATOM 959 O O . TYR A 1 120 ? 10.386 8.815 -13.907 1.00 85.44 120 TYR A O 1
ATOM 967 N N . GLN A 1 121 ? 8.698 9.749 -12.777 1.00 86.81 121 GLN A N 1
ATOM 968 C CA . GLN A 1 121 ? 8.739 11.040 -13.466 1.00 86.81 121 GLN A CA 1
ATOM 969 C C . GLN A 1 121 ? 10.037 11.792 -13.172 1.00 86.81 121 GLN A C 1
ATOM 971 O O . GLN A 1 121 ? 10.676 12.303 -14.094 1.00 86.81 121 GLN A O 1
ATOM 976 N N . LYS A 1 122 ? 10.471 11.819 -11.904 1.00 86.69 122 LYS A N 1
ATOM 977 C CA . LYS A 1 122 ? 11.740 12.440 -11.493 1.00 86.69 122 LYS A CA 1
ATOM 978 C C . LYS A 1 122 ? 12.917 11.831 -12.251 1.00 86.69 122 LYS A C 1
ATOM 980 O O . LYS A 1 122 ? 13.785 12.568 -12.714 1.00 86.69 122 LYS A O 1
ATOM 985 N N . LEU A 1 123 ? 12.923 10.510 -12.419 1.00 83.38 123 LEU A N 1
ATOM 986 C CA . LEU A 1 123 ? 13.924 9.805 -13.212 1.00 83.38 123 LEU A CA 1
ATOM 987 C C . LEU A 1 123 ? 13.858 10.192 -14.697 1.00 83.38 123 LEU A C 1
ATOM 989 O O . LEU A 1 123 ? 14.885 10.553 -15.270 1.00 83.38 123 LEU A O 1
ATOM 993 N N . ALA A 1 124 ? 12.672 10.142 -15.309 1.00 84.31 124 ALA A N 1
ATOM 994 C CA . ALA A 1 124 ? 12.496 10.467 -16.725 1.00 84.31 124 ALA A CA 1
ATOM 995 C C . ALA A 1 124 ? 12.953 11.900 -17.058 1.00 84.31 124 ALA A C 1
ATOM 997 O O . ALA A 1 124 ? 13.517 12.133 -18.126 1.00 84.31 124 ALA A O 1
ATOM 998 N N . LEU A 1 125 ? 12.753 12.842 -16.129 1.00 87.75 125 LEU A N 1
ATOM 999 C CA . LEU A 1 125 ? 13.173 14.237 -16.271 1.00 87.75 125 LEU A CA 1
ATOM 1000 C C . LEU A 1 125 ? 14.672 14.445 -16.017 1.00 87.75 125 LEU A C 1
ATOM 1002 O O . LEU A 1 125 ? 15.320 15.162 -16.776 1.00 87.75 125 LEU A O 1
ATOM 1006 N N . LYS A 1 126 ? 15.236 13.845 -14.959 1.00 88.50 126 LYS A N 1
ATOM 1007 C CA . LYS A 1 126 ? 16.646 14.060 -14.583 1.00 88.50 126 LYS A CA 1
ATOM 1008 C C . LYS A 1 126 ? 17.634 13.245 -15.422 1.00 88.50 126 LYS A C 1
ATOM 1010 O O . LYS A 1 126 ? 18.751 13.703 -15.645 1.00 88.50 126 LYS A O 1
ATOM 1015 N N . HIS A 1 127 ? 17.236 12.062 -15.888 1.00 87.69 127 HIS A N 1
ATOM 1016 C CA . HIS A 1 127 ? 18.108 11.114 -16.589 1.00 87.69 127 HIS A CA 1
ATOM 1017 C C . HIS A 1 127 ? 17.428 10.531 -17.843 1.00 87.69 127 HIS A C 1
ATOM 1019 O O . HIS A 1 127 ? 17.202 9.322 -17.929 1.00 87.69 127 HIS A O 1
ATOM 1025 N N . PRO A 1 128 ? 17.096 11.360 -18.852 1.00 88.12 128 PRO A N 1
ATOM 1026 C CA . PRO A 1 128 ? 16.291 10.937 -20.002 1.00 88.12 128 PRO A CA 1
ATOM 1027 C C . PRO A 1 128 ? 16.947 9.829 -20.841 1.00 88.12 128 PRO A C 1
ATOM 1029 O O . PRO A 1 128 ? 16.245 8.980 -21.394 1.00 88.12 128 PRO A O 1
ATOM 1032 N N . PHE A 1 129 ? 18.282 9.798 -20.927 1.00 87.44 129 PHE A N 1
ATOM 1033 C CA . PHE A 1 129 ? 19.011 8.751 -21.648 1.00 87.44 129 PHE A CA 1
ATOM 1034 C C . PHE A 1 129 ? 18.979 7.408 -20.914 1.00 87.44 129 PHE A C 1
ATOM 1036 O O . PHE A 1 129 ? 18.637 6.405 -21.536 1.00 87.44 129 PHE A O 1
ATOM 1043 N N . ASP A 1 130 ? 19.262 7.386 -19.606 1.00 83.50 130 ASP A N 1
ATOM 1044 C CA . ASP A 1 130 ? 19.146 6.175 -18.780 1.00 83.50 130 ASP A CA 1
ATOM 1045 C C . ASP A 1 130 ? 17.712 5.646 -18.774 1.00 83.50 130 ASP A C 1
ATOM 1047 O O . ASP A 1 130 ? 17.485 4.448 -18.925 1.00 83.50 130 ASP A O 1
ATOM 1051 N N . TYR A 1 131 ? 16.737 6.549 -18.667 1.00 80.88 131 TYR A N 1
ATOM 1052 C CA . TYR A 1 131 ? 15.322 6.219 -18.770 1.00 80.88 131 TYR A CA 1
ATOM 1053 C C . TYR A 1 131 ? 14.988 5.581 -20.125 1.00 80.88 131 TYR A C 1
ATOM 1055 O O . TYR A 1 131 ? 14.356 4.529 -20.177 1.00 80.88 131 TYR A O 1
ATOM 1063 N N . THR A 1 132 ? 15.441 6.181 -21.228 1.00 83.31 132 THR A N 1
ATOM 1064 C CA . THR A 1 132 ? 15.216 5.648 -22.580 1.00 83.31 132 THR A CA 1
ATOM 1065 C C . THR A 1 132 ? 15.862 4.273 -22.739 1.00 83.31 132 THR A C 1
ATOM 1067 O O . THR A 1 132 ? 15.217 3.342 -23.221 1.00 83.31 132 THR A O 1
ATOM 1070 N N . LEU A 1 133 ? 17.112 4.118 -22.298 1.00 83.00 133 LEU A N 1
ATOM 1071 C CA . LEU A 1 133 ? 17.820 2.842 -22.324 1.00 83.00 133 LEU A CA 1
ATOM 1072 C C . LEU A 1 133 ? 17.047 1.774 -21.548 1.00 83.00 133 LEU A C 1
ATOM 1074 O O . LEU A 1 133 ? 16.813 0.685 -22.077 1.00 83.00 133 LEU A O 1
ATOM 1078 N N . TRP A 1 134 ? 16.594 2.102 -20.341 1.00 80.62 134 TRP A N 1
ATOM 1079 C CA . TRP A 1 134 ? 15.801 1.206 -19.514 1.00 80.62 134 TRP A CA 1
ATOM 1080 C C . TRP A 1 134 ? 14.488 0.804 -20.189 1.00 80.62 134 TRP A C 1
ATOM 1082 O O . TRP A 1 134 ? 14.220 -0.387 -20.313 1.00 80.62 134 TRP A O 1
ATOM 1092 N N . VAL A 1 135 ? 13.725 1.761 -20.723 1.00 78.69 135 VAL A N 1
ATOM 1093 C CA . VAL A 1 135 ? 12.458 1.498 -21.430 1.00 78.69 135 VAL A CA 1
ATOM 1094 C C . VAL A 1 135 ? 12.618 0.486 -22.571 1.00 78.69 135 VAL A C 1
ATOM 1096 O O . VAL A 1 135 ? 11.698 -0.291 -22.827 1.00 78.69 135 VAL A O 1
ATOM 1099 N N . PHE A 1 136 ? 13.747 0.509 -23.287 1.00 78.62 136 PHE A N 1
ATOM 1100 C CA . PHE A 1 136 ? 13.959 -0.345 -24.462 1.00 78.62 136 PHE A CA 1
ATOM 1101 C C . PHE A 1 136 ? 14.733 -1.631 -24.184 1.00 78.62 136 PHE A C 1
ATOM 1103 O O . PHE A 1 136 ? 14.631 -2.572 -24.970 1.00 78.62 136 PHE A O 1
ATOM 1110 N N . THR A 1 137 ? 15.525 -1.679 -23.115 1.00 76.25 137 THR A N 1
ATOM 1111 C CA . THR A 1 137 ? 16.456 -2.792 -22.873 1.00 76.25 137 THR A CA 1
ATOM 1112 C C . THR A 1 137 ? 16.274 -3.471 -21.524 1.00 76.25 137 THR A C 1
ATOM 1114 O O . THR A 1 137 ? 16.939 -4.473 -21.279 1.00 76.25 137 THR A O 1
ATOM 1117 N N . ASP A 1 138 ? 15.411 -2.937 -20.655 1.00 71.62 138 ASP A N 1
ATOM 1118 C CA . ASP A 1 138 ? 15.282 -3.319 -19.246 1.00 71.62 138 ASP A CA 1
ATOM 1119 C C . ASP A 1 138 ? 16.616 -3.192 -18.462 1.00 71.62 138 ASP A C 1
ATOM 1121 O O . ASP A 1 138 ? 16.761 -3.748 -17.374 1.00 71.62 138 ASP A O 1
ATOM 1125 N N . LYS A 1 139 ? 17.606 -2.444 -18.986 1.00 72.44 139 LYS A N 1
ATOM 1126 C CA . LYS A 1 139 ? 18.924 -2.219 -18.366 1.00 72.44 139 LYS A CA 1
ATOM 1127 C C . LYS A 1 139 ? 19.111 -0.768 -17.941 1.00 72.44 139 LYS A C 1
ATOM 1129 O O . LYS A 1 139 ? 18.716 0.153 -18.648 1.00 72.44 139 LYS A O 1
ATOM 1134 N N . GLY A 1 140 ? 19.838 -0.569 -16.847 1.00 70.56 140 GLY A N 1
ATOM 1135 C CA . GLY A 1 140 ? 20.467 0.708 -16.535 1.00 70.56 140 GLY A CA 1
ATOM 1136 C C . GLY A 1 140 ? 21.143 0.705 -15.172 1.00 70.56 140 GLY A C 1
ATOM 1137 O O . GLY A 1 140 ? 21.165 -0.310 -14.478 1.00 70.56 140 GLY A O 1
ATOM 1138 N N . SER A 1 141 ? 21.748 1.838 -14.827 1.00 76.31 141 SER A N 1
ATOM 1139 C CA . SER A 1 141 ? 22.581 1.960 -13.633 1.00 76.31 141 SER A CA 1
ATOM 1140 C C . SER A 1 141 ? 21.755 1.833 -12.346 1.00 76.31 141 SER A C 1
ATOM 1142 O O . SER A 1 141 ? 20.765 2.561 -12.204 1.00 76.31 141 SER A O 1
ATOM 1144 N N . PRO A 1 142 ? 22.183 1.016 -11.363 1.00 75.44 142 PRO A N 1
ATOM 1145 C CA . PRO A 1 142 ? 21.577 0.997 -10.033 1.00 75.44 142 PRO A CA 1
ATOM 1146 C C . PRO A 1 142 ? 21.562 2.380 -9.373 1.00 75.44 142 PRO A C 1
ATOM 1148 O O . PRO A 1 142 ? 20.598 2.720 -8.699 1.00 75.44 142 PRO A O 1
ATOM 1151 N N . ASN A 1 143 ? 22.573 3.221 -9.618 1.00 75.88 143 ASN A N 1
ATOM 1152 C CA . ASN A 1 143 ? 22.641 4.570 -9.042 1.00 75.88 143 ASN A CA 1
ATOM 1153 C C . ASN A 1 143 ? 21.562 5.515 -9.586 1.00 75.88 143 ASN A C 1
ATOM 1155 O O . ASN A 1 143 ? 21.210 6.486 -8.927 1.00 75.88 143 ASN A O 1
ATOM 1159 N N . THR A 1 144 ? 21.044 5.233 -10.781 1.00 76.81 144 THR A N 1
ATOM 1160 C CA . THR A 1 144 ? 20.054 6.076 -11.456 1.00 76.81 144 THR A CA 1
ATOM 1161 C C . THR A 1 144 ? 18.649 5.493 -11.307 1.00 76.81 144 THR A C 1
ATOM 1163 O O . THR A 1 144 ? 17.712 6.183 -10.916 1.00 76.81 144 THR A O 1
ATOM 1166 N N . LEU A 1 145 ? 18.497 4.198 -11.593 1.00 78.44 145 LEU A N 1
ATOM 1167 C CA . LEU A 1 145 ? 17.208 3.504 -11.637 1.00 78.44 145 LEU A CA 1
ATOM 1168 C C . LEU A 1 145 ? 16.862 2.785 -10.339 1.00 78.44 145 LEU A C 1
ATOM 1170 O O . LEU A 1 145 ? 15.695 2.473 -10.105 1.00 78.44 145 LEU A O 1
ATOM 1174 N N . GLY A 1 146 ? 17.861 2.495 -9.508 1.00 80.44 146 GLY A N 1
ATOM 1175 C CA . GLY A 1 146 ? 17.678 1.650 -8.338 1.00 80.44 146 GLY A CA 1
ATOM 1176 C C . GLY A 1 146 ? 16.719 2.269 -7.326 1.00 80.44 146 GLY A C 1
ATOM 1177 O O . GLY A 1 146 ? 15.999 1.528 -6.671 1.00 80.44 146 GLY A O 1
ATOM 1178 N N . ARG A 1 147 ? 16.617 3.605 -7.260 1.00 82.38 147 ARG A N 1
ATOM 1179 C CA . ARG A 1 147 ? 15.618 4.299 -6.433 1.00 82.38 147 ARG A CA 1
ATOM 1180 C C . ARG A 1 147 ? 14.185 3.999 -6.876 1.00 82.38 147 ARG A C 1
ATOM 1182 O O . ARG A 1 147 ? 13.348 3.661 -6.045 1.00 82.38 147 ARG A O 1
ATOM 1189 N N . MET A 1 148 ? 13.917 4.116 -8.178 1.00 86.50 148 MET A N 1
ATOM 1190 C CA . MET A 1 148 ? 12.617 3.774 -8.760 1.00 86.50 148 MET A CA 1
ATOM 1191 C C . MET A 1 148 ? 12.321 2.290 -8.540 1.00 86.50 148 MET A C 1
ATOM 1193 O O . MET A 1 148 ? 11.225 1.955 -8.109 1.00 86.50 148 MET A O 1
ATOM 1197 N N . ALA A 1 149 ? 13.300 1.416 -8.793 1.00 84.69 149 ALA A N 1
ATOM 1198 C CA . ALA A 1 149 ? 13.158 -0.019 -8.579 1.00 84.69 149 ALA A CA 1
ATOM 1199 C C . ALA A 1 149 ? 12.832 -0.345 -7.117 1.00 84.69 149 ALA A C 1
ATOM 1201 O O . ALA A 1 149 ? 11.932 -1.132 -6.857 1.00 84.69 149 ALA A O 1
ATOM 1202 N N . GLU A 1 150 ? 13.512 0.295 -6.168 1.00 88.19 150 GLU A N 1
ATOM 1203 C CA . GLU A 1 150 ? 13.299 0.088 -4.740 1.00 88.19 150 GLU A CA 1
ATOM 1204 C C . GLU A 1 150 ? 11.877 0.464 -4.319 1.00 88.19 150 GLU A C 1
ATOM 1206 O O . GLU A 1 150 ? 11.192 -0.347 -3.706 1.00 88.19 150 GLU A O 1
ATOM 1211 N N . VAL A 1 151 ? 11.400 1.649 -4.699 1.00 91.88 151 VAL A N 1
ATOM 1212 C CA . VAL A 1 151 ? 10.024 2.074 -4.401 1.00 91.88 151 VAL A CA 1
ATOM 1213 C C . VAL A 1 151 ? 9.014 1.178 -5.100 1.00 91.88 151 VAL A C 1
ATOM 1215 O O . VAL A 1 151 ? 8.155 0.575 -4.468 1.00 91.88 151 VAL A O 1
ATOM 1218 N N . GLN A 1 152 ? 9.133 1.028 -6.411 1.00 91.75 152 GLN A N 1
ATOM 1219 C CA . GLN A 1 152 ? 8.103 0.353 -7.180 1.00 91.75 152 GLN A CA 1
ATOM 1220 C C . GLN A 1 152 ? 8.055 -1.152 -6.916 1.00 91.75 152 GLN A C 1
ATOM 1222 O O . GLN A 1 152 ? 6.969 -1.716 -6.893 1.00 91.75 152 GLN A O 1
ATOM 1227 N N . GLN A 1 153 ? 9.191 -1.820 -6.702 1.00 89.88 153 GLN A N 1
ATOM 1228 C CA . GLN A 1 153 ? 9.207 -3.259 -6.429 1.00 89.88 153 GLN A CA 1
ATOM 1229 C C . GLN A 1 153 ? 8.945 -3.559 -4.959 1.00 89.88 153 GLN A C 1
ATOM 1231 O O . GLN A 1 153 ? 8.128 -4.434 -4.675 1.00 89.88 153 GLN A O 1
ATOM 1236 N N . LEU A 1 154 ? 9.636 -2.872 -4.037 1.00 92.00 154 LEU A N 1
ATOM 1237 C CA . LEU A 1 154 ? 9.518 -3.202 -2.619 1.00 92.00 154 LEU A CA 1
ATOM 1238 C C . LEU A 1 154 ? 8.231 -2.661 -2.031 1.00 92.00 154 LEU A C 1
ATOM 1240 O O . LEU A 1 154 ? 7.600 -3.413 -1.311 1.00 92.00 154 LEU A O 1
ATOM 1244 N N . LEU A 1 155 ? 7.855 -1.413 -2.324 1.00 94.81 155 LEU A N 1
ATOM 1245 C CA . LEU A 1 155 ? 6.680 -0.777 -1.727 1.00 94.81 155 LEU A CA 1
ATOM 1246 C C . LEU A 1 155 ? 5.415 -1.062 -2.537 1.00 94.81 155 LEU A C 1
ATOM 1248 O O . LEU A 1 155 ? 4.442 -1.533 -1.963 1.00 94.81 155 LEU A O 1
ATOM 1252 N N . HIS A 1 156 ? 5.473 -0.884 -3.862 1.00 95.50 156 HIS A N 1
ATOM 1253 C CA . HIS A 1 156 ? 4.286 -0.989 -4.723 1.00 95.50 156 HIS A CA 1
ATOM 1254 C C . HIS A 1 156 ? 4.107 -2.328 -5.452 1.00 95.50 156 HIS A C 1
ATOM 1256 O O . HIS A 1 156 ? 3.208 -2.497 -6.277 1.00 95.50 156 HIS A O 1
ATOM 1262 N N . GLY A 1 157 ? 4.991 -3.307 -5.246 1.00 93.19 157 GLY A N 1
ATOM 1263 C CA . GLY A 1 157 ? 4.826 -4.631 -5.851 1.00 93.19 157 GLY A CA 1
ATOM 1264 C C . GLY A 1 157 ? 4.851 -4.681 -7.394 1.00 93.19 157 GLY A C 1
ATOM 1265 O O . GLY A 1 157 ? 4.473 -5.693 -7.994 1.00 93.19 157 GLY A O 1
ATOM 1266 N N . LEU A 1 158 ? 5.321 -3.629 -8.068 1.00 92.12 158 LEU A N 1
ATOM 1267 C CA . LEU A 1 158 ? 5.452 -3.541 -9.525 1.00 92.12 158 LEU A CA 1
ATOM 1268 C C . LEU A 1 158 ? 6.690 -4.311 -9.993 1.00 92.12 158 LEU A C 1
ATOM 1270 O O . LEU A 1 158 ? 7.739 -3.746 -10.309 1.00 92.12 158 LEU A O 1
ATOM 1274 N N . THR A 1 159 ? 6.583 -5.633 -10.008 1.00 88.44 159 THR A N 1
ATOM 1275 C CA . THR A 1 159 ? 7.704 -6.546 -10.271 1.00 88.44 159 THR A CA 1
ATOM 1276 C C . THR A 1 159 ? 7.726 -7.135 -11.673 1.00 88.44 159 THR A C 1
ATOM 1278 O O . THR A 1 159 ? 8.780 -7.526 -12.166 1.00 88.44 159 THR A O 1
ATOM 1281 N N . GLY A 1 160 ? 6.563 -7.255 -12.313 1.00 86.81 160 GLY A N 1
ATOM 1282 C CA . GLY A 1 160 ? 6.380 -8.024 -13.547 1.00 86.81 160 GLY A CA 1
ATOM 1283 C C . GLY A 1 160 ? 6.385 -9.548 -13.353 1.00 86.81 160 GLY A C 1
ATOM 1284 O O . GLY A 1 160 ? 6.128 -10.280 -14.314 1.00 86.81 160 GLY A O 1
ATOM 1285 N N . GLY A 1 161 ? 6.685 -10.019 -12.140 1.00 86.25 161 GLY A N 1
ATOM 1286 C CA . GLY A 1 161 ? 6.867 -11.426 -11.797 1.00 86.25 161 GLY A CA 1
ATOM 1287 C C . GLY A 1 161 ? 5.566 -12.142 -11.442 1.00 86.25 161 GLY A C 1
ATOM 1288 O O . GLY A 1 161 ? 4.472 -11.703 -11.803 1.00 86.25 161 GLY A O 1
ATOM 1289 N N . ASP A 1 162 ? 5.702 -13.290 -10.781 1.00 90.50 162 ASP A N 1
ATOM 1290 C CA . ASP A 1 162 ? 4.575 -14.081 -10.278 1.00 90.50 162 ASP A CA 1
ATOM 1291 C C . ASP A 1 162 ? 3.831 -13.363 -9.136 1.00 90.50 162 ASP A C 1
ATOM 1293 O O . ASP A 1 162 ? 4.444 -12.834 -8.203 1.00 90.50 162 ASP A O 1
ATOM 1297 N N . SER A 1 163 ? 2.500 -13.322 -9.224 1.00 92.69 163 SER A N 1
ATOM 1298 C CA . SER A 1 163 ? 1.656 -12.614 -8.254 1.00 92.69 163 SER A CA 1
ATOM 1299 C C . SER A 1 163 ? 1.559 -13.315 -6.903 1.00 92.69 163 SER A C 1
ATOM 1301 O O . SER A 1 163 ? 1.403 -12.656 -5.876 1.00 92.69 163 SER A O 1
ATOM 1303 N N . GLU A 1 164 ? 1.627 -14.645 -6.882 1.00 93.25 164 GLU A N 1
ATOM 1304 C CA . GLU A 1 164 ? 1.537 -15.429 -5.651 1.00 93.25 164 GLU A CA 1
ATOM 1305 C C . GLU A 1 164 ? 2.839 -15.353 -4.862 1.00 93.25 164 GLU A C 1
ATOM 1307 O O . GLU A 1 164 ? 2.814 -15.193 -3.640 1.00 93.25 164 GLU A O 1
ATOM 1312 N N . HIS A 1 165 ? 3.978 -15.361 -5.553 1.00 90.88 165 HIS A N 1
ATOM 1313 C CA . HIS A 1 165 ? 5.278 -15.150 -4.924 1.00 90.88 165 HIS A CA 1
ATOM 1314 C C . HIS A 1 165 ? 5.368 -13.769 -4.268 1.00 90.88 165 HIS A C 1
ATOM 1316 O O . HIS A 1 165 ? 5.744 -13.675 -3.097 1.00 90.88 165 HIS A O 1
ATOM 1322 N N . LEU A 1 166 ? 4.953 -12.704 -4.965 1.00 93.19 166 LEU A N 1
ATOM 1323 C CA . LEU A 1 166 ? 4.911 -11.367 -4.367 1.00 93.19 166 LEU A CA 1
ATOM 1324 C C . LEU A 1 166 ? 3.931 -11.294 -3.189 1.00 93.19 166 LEU A C 1
ATOM 1326 O O . LEU A 1 166 ? 4.251 -10.702 -2.159 1.00 93.19 166 LEU A O 1
ATOM 1330 N N . ARG A 1 167 ? 2.754 -11.917 -3.303 1.00 95.38 167 ARG A N 1
ATOM 1331 C CA . ARG A 1 167 ? 1.796 -11.971 -2.193 1.00 95.38 167 ARG A CA 1
ATOM 1332 C C . ARG A 1 167 ? 2.396 -12.657 -0.966 1.00 95.38 167 ARG A C 1
ATOM 1334 O O . ARG A 1 167 ? 2.238 -12.157 0.145 1.00 95.38 167 ARG A O 1
ATOM 1341 N N . ASN A 1 168 ? 3.125 -13.756 -1.155 1.00 95.44 168 ASN A N 1
ATOM 1342 C CA . ASN A 1 168 ? 3.823 -14.438 -0.066 1.00 95.44 168 ASN A CA 1
ATOM 1343 C C . ASN A 1 168 ? 4.873 -13.528 0.595 1.00 95.44 168 ASN A C 1
ATOM 1345 O O . ASN A 1 168 ? 4.942 -13.442 1.818 1.00 95.44 168 ASN A O 1
ATOM 1349 N N . ILE A 1 169 ? 5.644 -12.781 -0.199 1.00 94.50 169 ILE A N 1
ATOM 1350 C CA . ILE A 1 169 ? 6.586 -11.779 0.316 1.00 94.50 169 ILE A CA 1
ATO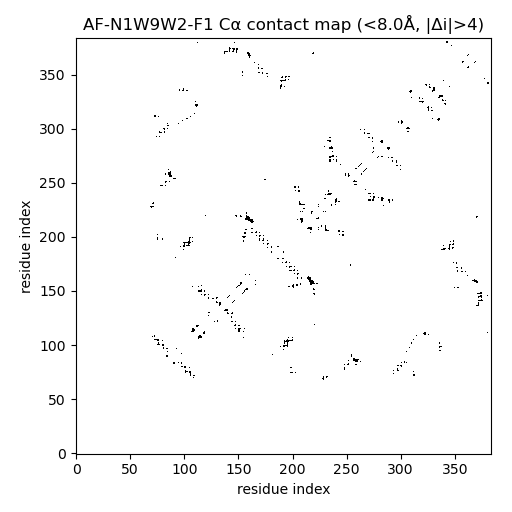M 1351 C C . ILE A 1 169 ? 5.876 -10.718 1.156 1.00 94.50 169 ILE A C 1
ATOM 1353 O O . ILE A 1 169 ? 6.343 -10.400 2.252 1.00 94.50 169 ILE A O 1
ATOM 1357 N N . ALA A 1 170 ? 4.759 -10.179 0.668 1.00 97.12 170 ALA A N 1
ATOM 1358 C CA . ALA A 1 170 ? 3.997 -9.161 1.379 1.00 97.12 170 ALA A CA 1
ATOM 1359 C C . ALA A 1 170 ? 3.473 -9.692 2.723 1.00 97.12 170 ALA A C 1
ATOM 1361 O O . ALA A 1 170 ? 3.666 -9.054 3.759 1.00 97.12 170 ALA A O 1
ATOM 1362 N N . VAL A 1 171 ? 2.903 -10.903 2.724 1.00 97.44 171 VAL A N 1
ATOM 1363 C CA . VAL A 1 171 ? 2.418 -11.591 3.930 1.00 97.44 171 VAL A CA 1
ATOM 1364 C C . VAL A 1 171 ? 3.543 -11.815 4.940 1.00 97.44 171 VAL A C 1
ATOM 1366 O O . VAL A 1 171 ? 3.391 -11.450 6.102 1.00 97.44 171 VAL A O 1
ATOM 1369 N N . VAL A 1 172 ? 4.684 -12.367 4.518 1.00 97.12 172 VAL A N 1
ATOM 1370 C CA . VAL A 1 172 ? 5.810 -12.657 5.423 1.00 97.12 172 VAL A CA 1
ATOM 1371 C C . VAL A 1 172 ? 6.461 -11.368 5.942 1.00 97.12 172 VAL A C 1
ATOM 1373 O O . VAL A 1 172 ? 6.882 -11.313 7.097 1.00 97.12 172 VAL A O 1
ATOM 1376 N N . THR A 1 173 ? 6.522 -10.311 5.129 1.00 97.56 173 THR A N 1
ATOM 1377 C CA . THR A 1 173 ? 7.027 -8.990 5.551 1.00 97.56 173 THR A CA 1
ATOM 1378 C C . THR A 1 173 ? 6.138 -8.385 6.629 1.00 97.56 173 THR A C 1
ATOM 1380 O O . THR A 1 173 ? 6.634 -7.979 7.683 1.00 97.56 173 THR A O 1
ATOM 1383 N N . LEU A 1 174 ? 4.825 -8.374 6.390 1.00 97.44 174 LEU A N 1
ATOM 1384 C CA . LEU A 1 174 ? 3.835 -7.884 7.342 1.00 97.44 174 LEU A CA 1
ATOM 1385 C C . LEU A 1 174 ? 3.851 -8.704 8.638 1.00 97.44 174 LEU A C 1
ATOM 1387 O O . LEU A 1 174 ? 3.850 -8.128 9.725 1.00 97.44 174 LEU A O 1
ATOM 1391 N N . ASP A 1 175 ? 3.927 -10.033 8.533 1.00 95.94 175 ASP A N 1
ATOM 1392 C CA . ASP A 1 175 ? 3.984 -10.932 9.685 1.00 95.94 175 ASP A CA 1
ATOM 1393 C C . ASP A 1 175 ? 5.216 -10.670 10.561 1.00 95.94 175 ASP A C 1
ATOM 1395 O O . ASP A 1 175 ? 5.070 -10.512 11.773 1.00 95.94 175 ASP A O 1
ATOM 1399 N N . ARG A 1 176 ? 6.409 -10.523 9.964 1.00 95.94 176 ARG A N 1
ATOM 1400 C CA . ARG A 1 176 ? 7.647 -10.216 10.705 1.00 95.94 176 ARG A CA 1
ATOM 1401 C C . ARG A 1 176 ? 7.556 -8.893 11.466 1.00 95.94 176 ARG A C 1
ATOM 1403 O O . ARG A 1 176 ? 7.857 -8.865 12.659 1.00 95.94 176 ARG A O 1
ATOM 1410 N N . LEU A 1 177 ? 7.107 -7.822 10.806 1.00 96.38 177 LEU A N 1
ATOM 1411 C CA . LEU A 1 177 ? 6.934 -6.509 11.446 1.00 96.38 177 LEU A CA 1
ATOM 1412 C C . LEU A 1 177 ? 5.897 -6.567 12.574 1.00 96.38 177 LEU A C 1
ATOM 1414 O O . LEU A 1 177 ? 6.127 -6.046 13.666 1.00 96.38 177 LEU A O 1
ATOM 1418 N N . ARG A 1 178 ? 4.775 -7.255 12.343 1.00 94.75 178 ARG A N 1
ATOM 1419 C CA . ARG A 1 178 ? 3.723 -7.462 13.344 1.00 94.75 178 ARG A CA 1
ATOM 1420 C C . ARG A 1 178 ? 4.231 -8.247 14.554 1.00 94.75 178 ARG A C 1
ATOM 1422 O O . ARG A 1 178 ? 3.957 -7.853 15.688 1.00 94.75 178 ARG A O 1
ATOM 1429 N N . THR A 1 179 ? 4.932 -9.360 14.354 1.00 92.00 179 THR A N 1
ATOM 1430 C CA . THR A 1 179 ? 5.450 -10.186 15.456 1.00 92.00 179 THR A CA 1
ATOM 1431 C C . THR A 1 179 ? 6.434 -9.402 16.314 1.00 92.00 179 THR A C 1
ATOM 1433 O O . THR A 1 179 ? 6.350 -9.456 17.540 1.00 92.00 179 THR A O 1
ATOM 1436 N N . GLU A 1 180 ? 7.310 -8.612 15.695 1.00 90.44 180 GLU A N 1
ATOM 1437 C CA . GLU A 1 180 ? 8.230 -7.755 16.438 1.00 90.44 180 GLU A CA 1
ATOM 1438 C C . GLU A 1 180 ? 7.470 -6.707 17.272 1.00 90.44 180 GLU A C 1
ATOM 1440 O O . GLU A 1 180 ? 7.727 -6.562 18.468 1.00 90.44 180 GLU A O 1
ATOM 1445 N N . LEU A 1 181 ? 6.482 -6.034 16.674 1.00 91.56 181 LEU A N 1
ATOM 1446 C CA . LEU A 1 181 ? 5.655 -5.015 17.331 1.00 91.56 181 LEU A CA 1
ATOM 1447 C C . LEU A 1 181 ? 4.815 -5.560 18.491 1.00 91.56 181 LEU A C 1
ATOM 1449 O O . LEU A 1 181 ? 4.729 -4.937 19.544 1.00 91.56 181 LEU A O 1
ATOM 1453 N N . THR A 1 182 ? 4.180 -6.715 18.304 1.00 85.88 182 THR A N 1
ATOM 1454 C CA . THR A 1 182 ? 3.286 -7.323 19.308 1.00 85.88 182 THR A CA 1
ATOM 1455 C C . THR A 1 182 ? 4.036 -7.928 20.493 1.00 85.88 182 THR A C 1
ATOM 1457 O O . THR A 1 182 ? 3.430 -8.174 21.532 1.00 85.88 182 THR A O 1
ATOM 1460 N N . SER A 1 183 ? 5.352 -8.120 20.370 1.00 84.12 183 SER A N 1
ATOM 1461 C CA . SER A 1 183 ? 6.217 -8.543 21.477 1.00 84.12 183 SER A CA 1
ATOM 1462 C C . SER A 1 183 ? 6.617 -7.400 22.424 1.00 84.12 183 SER A C 1
ATOM 1464 O O . SER A 1 183 ? 7.135 -7.657 23.511 1.00 84.12 183 SER A O 1
ATOM 1466 N N . GLN A 1 184 ? 6.384 -6.142 22.034 1.00 85.81 184 GLN A N 1
ATOM 1467 C CA . GLN A 1 184 ? 6.828 -4.953 22.766 1.00 85.81 184 GLN A CA 1
ATOM 1468 C C . GLN A 1 184 ? 5.667 -4.296 23.521 1.00 85.81 184 GLN A C 1
ATOM 1470 O O . GLN A 1 184 ? 4.558 -4.168 23.003 1.00 85.81 184 GLN A O 1
ATOM 1475 N N . LYS A 1 185 ? 5.930 -3.854 24.760 1.00 80.94 185 LYS A N 1
ATOM 1476 C CA . LYS A 1 185 ? 4.947 -3.130 25.587 1.00 80.94 185 LYS A CA 1
ATOM 1477 C C . LYS A 1 185 ? 4.656 -1.733 25.031 1.00 80.94 185 LYS A C 1
ATOM 1479 O O . LYS A 1 185 ? 3.507 -1.307 25.025 1.00 80.94 185 LYS A O 1
ATOM 1484 N N . GLU A 1 186 ? 5.695 -1.050 24.562 1.00 84.25 186 GLU A N 1
ATOM 1485 C CA . GLU A 1 186 ? 5.609 0.244 23.888 1.00 84.25 186 GLU A CA 1
ATOM 1486 C C . GLU A 1 186 ? 6.041 0.069 22.436 1.00 84.25 186 GLU A C 1
ATOM 1488 O O . GLU A 1 186 ? 7.079 -0.533 22.155 1.00 84.25 186 GLU A O 1
ATOM 1493 N N . LYS A 1 187 ? 5.224 0.570 21.512 1.00 92.31 187 LYS A N 1
ATOM 1494 C CA . LYS A 1 187 ? 5.454 0.454 20.073 1.00 92.31 187 LYS A CA 1
ATOM 1495 C C . LYS A 1 187 ? 5.907 1.810 19.550 1.00 92.31 187 LYS A C 1
ATOM 1497 O O . LYS A 1 187 ? 5.204 2.799 19.735 1.00 92.31 187 LYS A O 1
ATOM 1502 N N . SER A 1 188 ? 7.076 1.870 18.910 1.00 95.38 188 SER A N 1
ATOM 1503 C CA . SER A 1 188 ? 7.543 3.139 18.345 1.00 95.38 188 SER A CA 1
ATOM 1504 C C . SER A 1 188 ? 6.667 3.554 17.149 1.00 95.38 188 SER A C 1
ATOM 1506 O O . SER A 1 188 ? 6.244 2.679 16.376 1.00 95.38 188 SER A O 1
ATOM 1508 N N . PRO A 1 189 ? 6.409 4.862 16.956 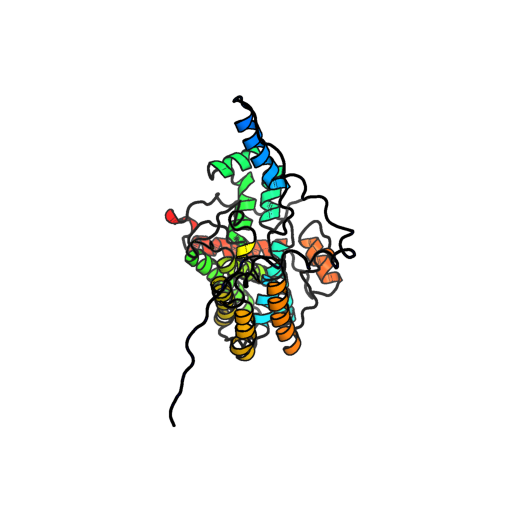1.00 96.81 189 PRO A N 1
ATOM 1509 C CA . PRO A 1 189 ? 5.687 5.366 15.790 1.00 96.81 189 PRO A CA 1
ATOM 1510 C C . PRO A 1 189 ? 6.283 4.894 14.459 1.00 96.81 189 PRO A C 1
ATOM 1512 O O . PRO A 1 189 ? 5.540 4.559 13.542 1.00 96.81 189 PRO A O 1
ATOM 1515 N N . GLU A 1 190 ? 7.609 4.791 14.359 1.00 97.56 190 GLU A N 1
ATOM 1516 C CA . GLU A 1 190 ? 8.305 4.365 13.140 1.00 97.56 190 GLU A CA 1
ATOM 1517 C C . GLU A 1 190 ? 8.033 2.899 12.810 1.00 97.56 190 GLU A C 1
ATOM 1519 O O . GLU A 1 190 ? 7.825 2.557 11.648 1.00 97.56 190 GLU A O 1
ATOM 1524 N N . LYS A 1 191 ? 7.997 2.016 13.817 1.00 97.25 191 LYS A N 1
ATOM 1525 C CA . LYS A 1 191 ? 7.674 0.598 13.597 1.00 97.25 191 LYS A CA 1
ATOM 1526 C C . LYS A 1 191 ? 6.210 0.416 13.202 1.00 97.25 191 LYS A C 1
ATOM 1528 O O . LYS A 1 191 ? 5.916 -0.381 12.314 1.00 97.25 191 LYS A O 1
ATOM 1533 N N . LEU A 1 192 ? 5.297 1.164 13.823 1.00 97.81 192 LEU A N 1
ATOM 1534 C CA . LEU A 1 192 ? 3.882 1.191 13.436 1.00 97.81 192 LEU A CA 1
ATOM 1535 C C . LEU A 1 192 ? 3.706 1.719 12.006 1.00 97.81 192 LEU A C 1
ATOM 1537 O O . LEU A 1 192 ? 2.958 1.143 11.219 1.00 97.81 192 LEU A O 1
ATOM 1541 N N . CYS A 1 193 ? 4.436 2.767 11.635 1.00 98.19 193 CYS A N 1
ATOM 1542 C CA . CYS A 1 193 ? 4.387 3.311 10.285 1.00 98.19 193 CYS A CA 1
ATOM 1543 C C . CYS A 1 193 ? 4.992 2.343 9.252 1.00 98.19 193 CYS A C 1
ATOM 1545 O O . CYS A 1 193 ? 4.403 2.116 8.197 1.00 98.19 193 CYS A O 1
ATOM 1547 N N . ALA A 1 194 ? 6.091 1.663 9.595 1.00 98.31 194 ALA A N 1
ATOM 1548 C CA . ALA A 1 194 ? 6.659 0.582 8.790 1.00 98.31 194 ALA A CA 1
ATOM 1549 C C . ALA A 1 194 ? 5.679 -0.591 8.598 1.00 98.31 194 ALA A C 1
ATOM 1551 O O . ALA A 1 194 ? 5.628 -1.181 7.518 1.00 98.31 194 ALA A O 1
ATOM 1552 N N . LEU A 1 195 ? 4.868 -0.917 9.613 1.00 98.25 195 LEU A N 1
ATOM 1553 C CA . LEU A 1 195 ? 3.772 -1.881 9.476 1.00 98.25 195 LEU A CA 1
ATOM 1554 C C . LEU A 1 195 ? 2.720 -1.390 8.467 1.00 98.25 195 LEU A C 1
ATOM 1556 O O . LEU A 1 195 ? 2.245 -2.187 7.661 1.00 98.25 195 LEU A O 1
ATOM 1560 N N . GLY A 1 196 ? 2.408 -0.090 8.460 1.00 98.19 196 GLY A N 1
ATOM 1561 C CA . GLY A 1 196 ? 1.572 0.546 7.435 1.00 98.19 196 GLY A CA 1
ATOM 1562 C C . GLY A 1 196 ? 2.117 0.346 6.016 1.00 98.19 196 GLY A C 1
ATOM 1563 O O . GLY A 1 196 ? 1.388 -0.115 5.141 1.00 98.19 196 GLY A O 1
ATOM 1564 N N . PHE A 1 197 ? 3.419 0.556 5.795 1.00 98.62 197 PHE A N 1
ATOM 1565 C CA . PHE A 1 197 ? 4.063 0.267 4.502 1.00 98.62 197 PHE A CA 1
ATOM 1566 C C . PHE A 1 197 ? 3.963 -1.212 4.095 1.00 98.62 197 PHE A C 1
ATOM 1568 O O . PHE A 1 197 ? 3.813 -1.535 2.916 1.00 98.62 197 PHE A O 1
ATOM 1575 N N . ALA A 1 198 ? 3.992 -2.139 5.054 1.00 98.44 198 ALA A N 1
ATOM 1576 C CA . ALA A 1 198 ? 3.775 -3.555 4.762 1.00 98.44 198 ALA A CA 1
ATOM 1577 C C . ALA A 1 198 ? 2.318 -3.879 4.406 1.00 98.44 198 ALA A C 1
ATOM 1579 O O . ALA A 1 198 ? 2.081 -4.715 3.534 1.00 98.44 198 ALA A O 1
ATOM 1580 N N . PHE A 1 199 ? 1.344 -3.203 5.019 1.00 98.31 199 PHE A N 1
ATOM 1581 C CA . PHE A 1 199 ? -0.053 -3.300 4.596 1.00 98.31 199 PHE A CA 1
ATOM 1582 C C . PHE A 1 199 ? -0.289 -2.708 3.207 1.00 98.31 199 PHE A C 1
ATOM 1584 O O . PHE A 1 199 ? -1.119 -3.250 2.473 1.00 98.31 199 PHE A O 1
ATOM 1591 N N . HIS A 1 200 ? 0.430 -1.638 2.858 1.00 97.94 200 HIS A N 1
ATOM 1592 C CA . HIS A 1 200 ? 0.398 -1.034 1.530 1.00 97.94 200 HIS A CA 1
ATOM 1593 C C . HIS A 1 200 ? 0.842 -2.056 0.478 1.00 97.94 200 HIS A C 1
ATOM 1595 O O . HIS A 1 200 ? 0.037 -2.444 -0.365 1.00 97.94 200 HIS A O 1
ATOM 1601 N N . LEU A 1 201 ? 2.043 -2.633 0.637 1.00 97.75 201 LEU A N 1
ATOM 1602 C CA . LEU A 1 201 ? 2.533 -3.706 -0.238 1.00 97.75 201 LEU A CA 1
ATOM 1603 C C . LEU A 1 201 ? 1.569 -4.901 -0.297 1.00 97.75 201 LEU A C 1
ATOM 1605 O O . LEU A 1 201 ? 1.377 -5.497 -1.359 1.00 97.75 201 LEU A O 1
ATOM 1609 N N . LEU A 1 202 ? 0.967 -5.287 0.835 1.00 97.75 202 LEU A N 1
ATOM 1610 C CA . LEU A 1 202 ? -0.022 -6.362 0.838 1.00 97.75 202 LEU A CA 1
ATOM 1611 C C . LEU A 1 202 ? -1.224 -5.998 -0.031 1.00 97.75 202 LEU A C 1
ATOM 1613 O O . LEU A 1 202 ? -1.609 -6.829 -0.844 1.00 97.75 202 LEU A O 1
ATOM 1617 N N . GLY A 1 203 ? -1.775 -4.790 0.094 1.00 96.56 203 GLY A N 1
ATOM 1618 C CA . GLY A 1 203 ? -2.840 -4.305 -0.786 1.00 96.56 203 GLY A CA 1
ATOM 1619 C C . GLY A 1 203 ? -2.418 -4.341 -2.256 1.00 96.56 203 GLY A C 1
ATOM 1620 O O . GLY A 1 203 ? -3.124 -4.920 -3.083 1.00 96.56 203 GLY A O 1
ATOM 1621 N N . ASP A 1 204 ? -1.216 -3.858 -2.559 1.00 96.19 204 ASP A N 1
ATOM 1622 C CA . ASP A 1 204 ? -0.670 -3.808 -3.918 1.00 96.19 204 ASP A CA 1
ATOM 1623 C C . ASP A 1 204 ? -0.417 -5.183 -4.535 1.00 96.19 204 ASP A C 1
ATOM 1625 O O . ASP A 1 204 ? -0.555 -5.366 -5.747 1.00 96.19 204 ASP A O 1
ATOM 1629 N N . SER A 1 205 ? -0.159 -6.203 -3.714 1.00 96.00 205 SER A N 1
ATOM 1630 C CA . SER A 1 205 ? -0.065 -7.592 -4.182 1.00 96.00 205 SER A CA 1
ATOM 1631 C C . SER A 1 205 ? -1.388 -8.139 -4.753 1.00 96.00 205 SER A C 1
ATOM 1633 O O . SER A 1 205 ? -1.380 -9.127 -5.498 1.00 96.00 205 SER A O 1
ATOM 1635 N N . PHE A 1 206 ? -2.518 -7.490 -4.444 1.00 95.38 206 PHE A N 1
ATOM 1636 C CA . PHE A 1 206 ? -3.827 -7.721 -5.063 1.00 95.38 206 PHE A CA 1
ATOM 1637 C C . PHE A 1 206 ? -4.150 -6.639 -6.105 1.00 95.38 206 PHE A C 1
ATOM 1639 O O . PHE A 1 206 ? -4.667 -6.967 -7.180 1.00 95.38 206 PHE A O 1
ATOM 1646 N N . ALA A 1 207 ? -3.838 -5.367 -5.815 1.00 92.56 207 ALA A N 1
ATOM 1647 C CA . ALA A 1 207 ? -4.083 -4.213 -6.686 1.00 92.56 207 ALA A CA 1
ATOM 1648 C C . ALA A 1 207 ? -3.421 -4.396 -8.059 1.00 92.56 207 ALA A C 1
ATOM 1650 O O . ALA A 1 207 ? -4.084 -4.443 -9.094 1.00 92.56 207 ALA A O 1
ATOM 1651 N N . HIS A 1 208 ? -2.116 -4.655 -8.054 1.00 93.75 208 HIS A N 1
ATOM 1652 C CA . HIS A 1 208 ? -1.261 -4.594 -9.234 1.00 93.75 208 HIS A CA 1
ATOM 1653 C C . HIS A 1 208 ? -1.101 -5.932 -9.974 1.00 93.75 208 HIS A C 1
ATOM 1655 O O . HIS A 1 208 ? -0.106 -6.169 -10.671 1.00 93.75 208 HIS A O 1
ATOM 1661 N N . ARG A 1 209 ? -2.094 -6.818 -9.870 1.00 93.75 209 ARG A N 1
ATOM 1662 C CA . ARG A 1 209 ? -2.203 -8.007 -10.727 1.00 93.75 209 ARG A CA 1
ATOM 1663 C C . ARG A 1 209 ? -2.735 -7.596 -12.097 1.00 93.75 209 ARG A C 1
ATOM 1665 O O . ARG A 1 209 ? -3.695 -6.835 -12.189 1.00 93.75 209 ARG A O 1
ATOM 1672 N N . LYS A 1 210 ? -2.157 -8.125 -13.178 1.00 93.12 210 LYS A N 1
ATOM 1673 C CA . LYS A 1 210 ? -2.604 -7.789 -14.536 1.00 93.12 210 LYS A CA 1
ATOM 1674 C C . LYS A 1 210 ? -4.046 -8.224 -14.760 1.00 93.12 210 LYS A C 1
ATOM 1676 O O . LYS A 1 210 ? -4.358 -9.402 -14.608 1.00 93.12 210 LYS A O 1
ATOM 1681 N N . LEU A 1 211 ? -4.887 -7.319 -15.265 1.00 90.56 211 LEU A N 1
ATOM 1682 C CA . LEU A 1 211 ? -6.305 -7.610 -15.529 1.00 90.56 211 LEU A CA 1
ATOM 1683 C C . LEU A 1 211 ? -6.516 -8.809 -16.466 1.00 90.56 211 LEU A C 1
ATOM 1685 O O . LEU A 1 211 ? -7.444 -9.586 -16.286 1.00 90.56 211 LEU A O 1
ATOM 1689 N N . ARG A 1 212 ? -5.642 -8.985 -17.467 1.00 90.62 212 ARG A N 1
ATOM 1690 C CA . ARG A 1 212 ? -5.721 -10.105 -18.426 1.00 90.62 212 ARG A CA 1
ATOM 1691 C C . ARG A 1 212 ? -5.017 -11.381 -17.960 1.00 90.62 212 ARG A C 1
ATOM 1693 O O . ARG A 1 212 ? -5.142 -12.411 -18.616 1.00 90.62 212 ARG A O 1
ATOM 1700 N N . ASN A 1 213 ? -4.215 -11.308 -16.900 1.00 92.50 213 ASN A N 1
ATOM 1701 C CA . ASN A 1 213 ? -3.469 -12.444 -16.370 1.00 92.50 213 ASN A CA 1
ATOM 1702 C C . ASN A 1 213 ? -3.129 -12.196 -14.898 1.00 92.50 213 ASN A C 1
ATOM 1704 O O . ASN A 1 213 ? -2.031 -11.733 -14.583 1.00 92.50 213 ASN A O 1
ATOM 1708 N N . SER A 1 214 ? -4.057 -12.539 -14.006 1.00 93.06 214 SER A N 1
ATOM 1709 C CA . SER A 1 214 ? -3.922 -12.282 -12.569 1.00 93.06 214 SER A CA 1
ATOM 1710 C C . SER A 1 214 ? -2.732 -12.989 -11.917 1.00 93.06 214 SER A C 1
ATOM 1712 O O . SER A 1 214 ? -2.307 -12.564 -10.852 1.00 93.06 214 SER A O 1
ATOM 1714 N N . LYS A 1 215 ? -2.143 -14.000 -12.579 1.00 92.50 215 LYS A N 1
ATOM 1715 C CA . LYS A 1 215 ? -0.919 -14.696 -12.141 1.00 92.50 215 LYS A CA 1
ATOM 1716 C C . LYS A 1 215 ? 0.354 -13.857 -12.298 1.00 92.50 215 LYS A C 1
ATOM 1718 O O . LYS A 1 215 ? 1.442 -14.309 -11.945 1.00 92.50 215 LYS A O 1
ATOM 1723 N N . LYS A 1 216 ? 0.264 -12.672 -12.909 1.00 91.38 216 LYS A N 1
ATOM 1724 C CA . LYS A 1 216 ? 1.405 -11.791 -13.161 1.00 91.38 216 LYS A CA 1
ATOM 1725 C C . LYS A 1 216 ? 1.166 -10.402 -12.596 1.00 91.38 216 LYS A C 1
ATOM 1727 O O . LYS A 1 216 ? 0.096 -9.826 -12.784 1.00 91.38 216 LYS A O 1
ATOM 1732 N N . MET A 1 217 ? 2.208 -9.842 -11.997 1.00 92.56 217 MET A N 1
ATOM 1733 C CA . MET A 1 217 ? 2.232 -8.447 -11.571 1.00 92.56 217 MET A CA 1
ATOM 1734 C C . MET A 1 217 ? 2.491 -7.510 -12.753 1.00 92.56 217 MET A C 1
ATOM 1736 O O . MET A 1 217 ? 3.055 -7.910 -13.782 1.00 92.56 217 MET A O 1
ATOM 1740 N N . TYR A 1 218 ? 2.117 -6.242 -12.612 1.00 91.31 218 TYR A N 1
ATOM 1741 C CA . TYR A 1 218 ? 2.607 -5.193 -13.504 1.00 91.31 218 TYR A CA 1
ATOM 1742 C C . TYR A 1 218 ? 4.120 -4.986 -13.343 1.00 91.31 218 TYR A C 1
ATOM 1744 O O . TYR A 1 218 ? 4.646 -5.166 -12.246 1.00 91.31 218 TYR A O 1
ATOM 1752 N N . PRO A 1 219 ? 4.847 -4.675 -14.432 1.00 87.44 219 PRO A N 1
ATOM 1753 C CA . PRO A 1 219 ? 6.295 -4.505 -14.391 1.00 87.44 219 PRO A CA 1
ATOM 1754 C C . PRO A 1 219 ? 6.701 -3.192 -13.726 1.00 87.44 219 PRO A C 1
ATOM 1756 O O . PRO A 1 219 ? 5.953 -2.214 -13.747 1.00 87.44 219 PRO A O 1
ATOM 1759 N N . THR A 1 220 ? 7.939 -3.153 -13.235 1.00 86.62 220 THR A N 1
ATOM 1760 C CA . THR A 1 220 ? 8.585 -1.908 -12.816 1.00 86.62 220 THR A CA 1
ATOM 1761 C C . THR A 1 220 ? 8.553 -0.884 -13.956 1.00 86.62 220 THR A C 1
ATOM 1763 O O . THR A 1 220 ? 8.607 -1.208 -15.144 1.00 86.62 220 THR A O 1
ATOM 1766 N N . GLY A 1 221 ? 8.452 0.371 -13.561 1.00 83.81 221 GLY A N 1
A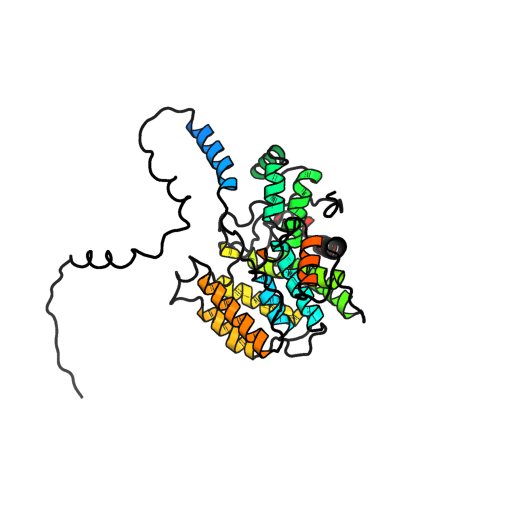TOM 1767 C CA . GLY A 1 221 ? 8.526 1.592 -14.332 1.00 83.81 221 GLY A CA 1
ATOM 1768 C C . GLY A 1 221 ? 7.181 2.020 -14.880 1.00 83.81 221 GLY A C 1
ATOM 1769 O O . GLY A 1 221 ? 6.520 2.836 -14.252 1.00 83.81 221 GLY A O 1
ATOM 1770 N N . ARG A 1 222 ? 6.743 1.473 -16.022 1.00 79.62 222 ARG A N 1
ATOM 1771 C CA . ARG A 1 222 ? 5.437 1.857 -16.597 1.00 79.62 222 ARG A CA 1
ATOM 1772 C C . ARG A 1 222 ? 4.242 1.325 -15.800 1.00 79.62 222 ARG A C 1
ATOM 1774 O O . ARG A 1 222 ? 3.127 1.774 -16.052 1.00 79.62 222 ARG A O 1
ATOM 1781 N N . GLY A 1 223 ? 4.448 0.359 -14.900 1.00 87.50 223 GLY A N 1
ATOM 1782 C CA . GLY A 1 223 ? 3.382 -0.206 -14.078 1.00 87.50 223 GLY A CA 1
ATOM 1783 C C . GLY A 1 223 ? 2.203 -0.693 -14.921 1.00 87.50 223 GLY A C 1
ATOM 1784 O O . GLY A 1 223 ? 2.378 -1.379 -15.935 1.00 87.50 223 GLY A O 1
ATOM 1785 N N . HIS A 1 224 ? 1.000 -0.307 -14.512 1.00 88.25 224 HIS A N 1
ATOM 1786 C CA . HIS A 1 224 ? -0.255 -0.603 -15.201 1.00 88.25 224 HIS A CA 1
ATOM 1787 C C . HIS A 1 224 ? -0.690 0.460 -16.209 1.00 88.25 224 HIS A C 1
ATOM 1789 O O . HIS A 1 224 ? -1.852 0.473 -16.599 1.00 88.25 224 HIS A O 1
ATOM 1795 N N . ALA A 1 225 ? 0.218 1.293 -16.731 1.00 85.12 225 ALA A N 1
ATOM 1796 C CA . ALA A 1 225 ? -0.139 2.317 -17.719 1.00 85.12 225 ALA A CA 1
ATOM 1797 C C . ALA A 1 225 ? -0.949 1.778 -18.923 1.00 85.12 225 ALA A C 1
ATOM 1799 O O . ALA A 1 225 ? -1.790 2.493 -19.462 1.00 85.12 225 ALA A O 1
ATOM 1800 N N . SER A 1 226 ? -0.742 0.517 -19.336 1.00 83.00 226 SER A N 1
ATOM 1801 C CA . SER A 1 226 ? -1.523 -0.122 -20.410 1.00 83.00 226 SER A CA 1
ATOM 1802 C C . SER A 1 226 ? -2.984 -0.391 -20.052 1.00 83.00 226 SER A C 1
ATOM 1804 O O . SER A 1 226 ? -3.826 -0.431 -20.943 1.00 83.00 226 SER A O 1
ATOM 1806 N N . ASP A 1 227 ? -3.266 -0.587 -18.767 1.00 85.00 227 ASP A N 1
ATOM 1807 C CA . ASP A 1 227 ? -4.601 -0.816 -18.215 1.00 85.00 227 ASP A CA 1
ATOM 1808 C C . ASP A 1 227 ? -5.116 0.431 -17.469 1.00 85.00 227 ASP A C 1
ATOM 1810 O O . ASP A 1 227 ? -6.091 0.369 -16.722 1.00 85.00 227 ASP A O 1
ATOM 1814 N N . MET A 1 228 ? -4.486 1.587 -17.722 1.00 84.88 228 MET A N 1
ATOM 1815 C CA . MET A 1 228 ? -4.800 2.876 -17.109 1.00 84.88 228 MET A CA 1
ATOM 1816 C C . MET A 1 228 ? -4.816 2.766 -15.582 1.00 84.88 228 MET A C 1
ATOM 1818 O O . MET A 1 228 ? -3.885 2.220 -15.018 1.00 84.88 228 MET A O 1
ATOM 1822 N N . THR A 1 229 ? -5.840 3.283 -14.913 1.00 80.25 229 THR A N 1
ATOM 1823 C CA . THR A 1 229 ? -5.969 3.290 -13.447 1.00 80.25 229 THR A CA 1
ATOM 1824 C C . THR A 1 229 ? -6.792 2.118 -12.935 1.00 80.25 229 THR A C 1
ATOM 1826 O O . THR A 1 229 ? -6.965 1.957 -11.739 1.00 80.25 229 THR A O 1
ATOM 1829 N N . LEU A 1 230 ? -7.350 1.313 -13.848 1.00 84.56 230 LEU A N 1
ATOM 1830 C CA . LEU A 1 230 ? -8.381 0.314 -13.570 1.00 84.56 230 LEU A CA 1
ATOM 1831 C C . LEU A 1 230 ? -7.985 -0.730 -12.511 1.00 84.56 230 LEU A C 1
ATOM 1833 O O . LEU A 1 230 ? -8.865 -1.112 -11.739 1.00 84.56 230 LEU A O 1
ATOM 1837 N N . PRO A 1 231 ? -6.722 -1.197 -12.429 1.00 86.75 231 PRO A N 1
ATOM 1838 C CA . PRO A 1 231 ? -6.312 -2.130 -11.377 1.00 86.75 231 PRO A CA 1
ATOM 1839 C C . PRO A 1 231 ? -6.515 -1.592 -9.953 1.00 86.75 231 PRO A C 1
ATOM 1841 O O . PRO A 1 231 ? -6.786 -2.385 -9.047 1.00 86.75 231 PRO A O 1
ATOM 1844 N N . ASP A 1 232 ? -6.492 -0.271 -9.782 1.00 84.19 232 ASP A N 1
ATOM 1845 C CA . ASP A 1 232 ? -6.582 0.405 -8.483 1.00 84.19 232 ASP A CA 1
ATOM 1846 C C . ASP A 1 232 ? -8.026 0.596 -8.003 1.00 84.19 232 ASP A C 1
ATOM 1848 O O . ASP A 1 232 ? -8.243 1.117 -6.915 1.00 84.19 232 ASP A O 1
ATOM 1852 N N . HIS A 1 233 ? -9.019 0.184 -8.803 1.00 85.38 233 HIS A N 1
ATOM 1853 C CA . HIS A 1 233 ? -10.447 0.289 -8.479 1.00 85.38 233 HIS A CA 1
ATOM 1854 C C . HIS A 1 233 ? -10.978 -1.090 -8.065 1.00 85.38 233 HIS A C 1
ATOM 1856 O O . HIS A 1 233 ? -11.257 -1.926 -8.940 1.00 85.38 233 HIS A O 1
ATOM 1862 N N . PRO A 1 234 ? -11.147 -1.371 -6.756 1.00 87.38 234 PRO A N 1
ATOM 1863 C CA . PRO A 1 234 ? -11.747 -2.611 -6.277 1.00 87.38 234 PRO A CA 1
ATOM 1864 C C . PRO A 1 234 ? -13.093 -2.915 -6.926 1.00 87.38 234 PRO A C 1
ATOM 1866 O O . PRO A 1 234 ? -13.400 -4.078 -7.157 1.00 87.38 234 PRO A O 1
ATOM 1869 N N . VAL A 1 235 ? -13.887 -1.888 -7.250 1.00 87.81 235 VAL A N 1
ATOM 1870 C CA . VAL A 1 235 ? -15.221 -2.056 -7.845 1.00 87.81 235 VAL A CA 1
ATOM 1871 C C . VAL A 1 235 ? -15.239 -1.823 -9.357 1.00 87.81 235 VAL A C 1
ATOM 1873 O O . VAL A 1 235 ? -16.284 -1.513 -9.928 1.00 87.81 235 VAL A O 1
ATOM 1876 N N . TYR A 1 236 ? -14.104 -2.003 -10.038 1.00 83.44 236 TYR A N 1
ATOM 1877 C CA . TYR A 1 236 ? -14.053 -2.005 -11.503 1.00 83.44 236 TYR A CA 1
ATOM 1878 C C . TYR A 1 236 ? -14.857 -3.164 -12.114 1.00 83.44 236 TYR A C 1
ATOM 1880 O O . TYR A 1 236 ? -15.621 -2.960 -13.060 1.00 83.44 236 TYR A O 1
ATOM 1888 N N . ASN A 1 237 ? -14.694 -4.378 -11.580 1.00 84.75 237 ASN A N 1
ATOM 1889 C CA . ASN A 1 237 ? -15.418 -5.580 -11.996 1.00 84.75 237 ASN A CA 1
ATOM 1890 C C . ASN A 1 237 ? -15.501 -6.603 -10.845 1.00 84.75 237 ASN A C 1
ATOM 1892 O O . ASN A 1 237 ? -14.901 -6.404 -9.790 1.00 84.75 237 ASN A O 1
ATOM 1896 N N . ASP A 1 238 ? -16.230 -7.701 -11.060 1.00 87.12 238 ASP A N 1
ATOM 1897 C CA . ASP A 1 238 ? -16.453 -8.722 -10.026 1.00 87.12 238 ASP A CA 1
ATOM 1898 C C . ASP A 1 238 ? -15.152 -9.402 -9.567 1.00 87.12 238 ASP A C 1
ATOM 1900 O O . ASP A 1 238 ? -14.971 -9.625 -8.371 1.00 87.12 238 ASP A O 1
ATOM 1904 N N . ASP A 1 239 ? -14.211 -9.660 -10.481 1.00 88.56 239 ASP A N 1
ATOM 1905 C CA . ASP A 1 239 ? -12.915 -10.258 -10.138 1.00 88.56 239 ASP A CA 1
ATOM 1906 C C . ASP A 1 239 ? -12.106 -9.342 -9.204 1.00 88.56 239 ASP A C 1
ATOM 1908 O O . ASP A 1 239 ? -11.512 -9.808 -8.231 1.00 88.56 239 ASP A O 1
ATOM 1912 N N . ARG A 1 240 ? -12.112 -8.024 -9.451 1.00 88.62 240 ARG A N 1
ATOM 1913 C CA . ARG A 1 240 ? -11.438 -7.034 -8.595 1.00 88.62 240 ARG A CA 1
ATOM 1914 C C . ARG A 1 240 ? -12.062 -6.960 -7.206 1.00 88.62 240 ARG A C 1
ATOM 1916 O O . ARG A 1 240 ? -11.319 -6.887 -6.227 1.00 88.62 240 ARG A O 1
ATOM 1923 N N . VAL A 1 241 ? -13.388 -7.068 -7.102 1.00 90.12 241 VAL A N 1
ATOM 1924 C CA . VAL A 1 241 ? -14.067 -7.113 -5.798 1.00 90.12 241 VAL A CA 1
ATOM 1925 C C . VAL A 1 241 ? -13.674 -8.371 -5.029 1.00 90.12 241 VAL A C 1
ATOM 1927 O O . VAL A 1 241 ? -13.414 -8.291 -3.831 1.00 90.12 241 VAL A O 1
ATOM 1930 N N . VAL A 1 242 ? -13.584 -9.522 -5.701 1.00 91.12 242 VAL A N 1
ATOM 1931 C CA . VAL A 1 242 ? -13.156 -10.786 -5.077 1.00 91.12 242 VAL A CA 1
ATOM 1932 C C . VAL A 1 242 ? -11.708 -10.712 -4.580 1.00 91.12 242 VAL A C 1
ATOM 1934 O O . VAL A 1 242 ? -11.412 -11.202 -3.485 1.00 91.12 242 VAL A O 1
ATOM 1937 N N . GLU A 1 243 ? -10.811 -10.092 -5.347 1.00 92.19 243 GLU A N 1
ATOM 1938 C CA . GLU A 1 243 ? -9.416 -9.871 -4.942 1.00 92.19 243 GLU A CA 1
ATOM 1939 C C . GLU A 1 243 ? -9.329 -8.918 -3.737 1.00 92.19 243 GLU A C 1
ATOM 1941 O O . GLU A 1 243 ? -8.673 -9.243 -2.745 1.00 92.19 243 GLU A O 1
ATOM 1946 N N . TRP A 1 244 ? -10.051 -7.792 -3.758 1.00 93.31 244 TRP A N 1
ATOM 1947 C CA . TRP A 1 244 ? -10.128 -6.867 -2.619 1.00 93.31 244 TRP A CA 1
ATOM 1948 C C . TRP A 1 244 ? -10.719 -7.522 -1.364 1.00 93.31 244 TRP A C 1
ATOM 1950 O O . TRP A 1 244 ? -10.213 -7.337 -0.257 1.00 93.31 244 TRP A O 1
ATOM 1960 N N . GLU A 1 245 ? -11.764 -8.332 -1.514 1.00 93.62 245 GLU A N 1
ATOM 1961 C CA . GLU A 1 245 ? -12.372 -9.040 -0.391 1.00 93.62 245 GLU A CA 1
ATOM 1962 C C . GLU A 1 245 ? -11.411 -10.081 0.193 1.00 93.62 245 GLU A C 1
ATOM 1964 O O . GLU A 1 245 ? -11.328 -10.239 1.412 1.00 93.62 245 GLU A O 1
ATOM 1969 N N . SER A 1 246 ? -10.653 -10.770 -0.663 1.00 93.81 246 SER A N 1
ATOM 1970 C CA . SER A 1 246 ? -9.622 -11.726 -0.254 1.00 93.81 246 SER A CA 1
ATOM 1971 C C . SER A 1 246 ? -8.477 -11.031 0.492 1.00 93.81 246 SER A C 1
ATOM 1973 O O . SER A 1 246 ? -8.018 -11.548 1.512 1.00 93.81 246 SER A O 1
ATOM 1975 N N . TYR A 1 247 ? -8.071 -9.837 0.053 1.00 94.75 247 TYR A N 1
ATOM 1976 C CA . TYR A 1 247 ? -7.159 -8.962 0.794 1.00 94.75 247 TYR A CA 1
ATOM 1977 C C . TYR A 1 247 ? -7.716 -8.610 2.182 1.00 94.75 247 TYR A C 1
ATOM 1979 O O . TYR A 1 247 ? -7.080 -8.902 3.197 1.00 94.75 247 TYR A O 1
ATOM 1987 N N . ALA A 1 248 ? -8.930 -8.057 2.248 1.00 94.44 248 ALA A N 1
ATOM 1988 C CA . ALA A 1 248 ? -9.541 -7.612 3.499 1.00 94.44 248 ALA A CA 1
ATOM 1989 C C . ALA A 1 248 ? -9.775 -8.766 4.495 1.00 94.44 248 ALA A C 1
ATOM 1991 O O . ALA A 1 248 ? -9.531 -8.609 5.692 1.00 94.44 248 ALA A O 1
ATOM 1992 N N . LYS A 1 249 ? -10.203 -9.942 4.015 1.00 93.00 249 LYS A N 1
ATOM 1993 C CA . LYS A 1 249 ? -10.390 -11.154 4.837 1.00 93.00 249 LYS A CA 1
ATOM 1994 C C . LYS A 1 249 ? -9.083 -11.807 5.268 1.00 93.00 249 LYS A C 1
ATOM 1996 O O . LYS A 1 249 ? -9.061 -12.482 6.292 1.00 93.00 249 LYS A O 1
ATOM 2001 N N . GLY A 1 250 ? -8.009 -11.638 4.499 1.00 92.00 250 GLY A N 1
ATOM 2002 C CA . GLY A 1 250 ? -6.705 -12.215 4.818 1.00 92.00 250 GLY A CA 1
ATOM 2003 C C . GLY A 1 250 ? -6.027 -11.545 6.014 1.00 92.00 250 GLY A C 1
ATOM 2004 O O . GLY A 1 250 ? -5.330 -12.217 6.770 1.00 92.00 250 GLY A O 1
ATOM 2005 N N . ILE A 1 251 ? -6.258 -10.245 6.219 1.00 93.19 251 ILE A N 1
ATOM 2006 C CA . ILE A 1 251 ? -5.614 -9.464 7.286 1.00 93.19 251 ILE A CA 1
ATOM 2007 C C . ILE A 1 251 ? -5.882 -10.036 8.697 1.00 93.19 251 ILE A C 1
ATOM 2009 O O . ILE A 1 251 ? -4.903 -10.270 9.401 1.00 93.19 251 ILE A O 1
ATOM 2013 N N . PRO A 1 252 ? -7.127 -10.300 9.147 1.00 91.00 252 PRO A N 1
ATOM 2014 C CA . PRO A 1 252 ? -7.383 -10.832 10.492 1.00 91.00 252 PRO A CA 1
ATOM 2015 C C . PRO A 1 252 ? -6.659 -12.144 10.807 1.00 91.00 252 PRO A C 1
ATOM 2017 O O . PRO A 1 252 ? -6.214 -12.333 11.940 1.00 91.00 252 PRO A O 1
ATOM 2020 N N . ASN A 1 253 ? -6.459 -13.016 9.810 1.00 88.94 253 ASN A N 1
ATOM 2021 C CA . ASN A 1 253 ? -5.721 -14.271 9.988 1.00 88.94 253 ASN A CA 1
ATOM 2022 C C . ASN A 1 253 ? -4.281 -14.007 10.445 1.00 88.94 253 ASN A C 1
ATOM 2024 O O . ASN A 1 253 ? -3.745 -14.723 11.294 1.00 88.94 253 ASN A O 1
ATOM 2028 N N . LEU A 1 254 ? -3.681 -12.915 9.960 1.00 88.00 254 LEU A N 1
ATOM 2029 C CA . LEU A 1 254 ? -2.371 -12.450 10.409 1.00 88.00 254 LEU A CA 1
ATOM 2030 C C . LEU A 1 254 ? -2.395 -11.947 11.847 1.00 88.00 254 LEU A C 1
ATOM 2032 O O . LEU A 1 254 ? -1.341 -11.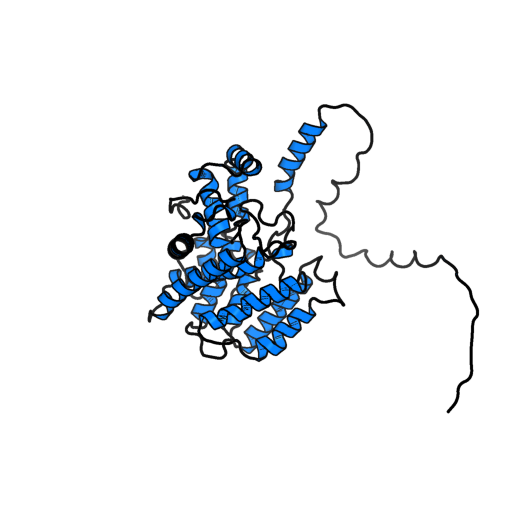733 12.409 1.00 88.00 254 LEU A O 1
ATOM 2036 N N . PHE A 1 255 ? -3.547 -11.780 12.485 1.00 89.69 255 PHE A N 1
ATOM 2037 C CA . PHE A 1 255 ? -3.691 -11.415 13.897 1.00 89.69 255 PHE A CA 1
ATOM 2038 C C . PHE A 1 255 ? -4.340 -12.528 14.725 1.00 89.69 255 PHE A C 1
ATOM 2040 O O . PHE A 1 255 ? -4.697 -12.291 15.877 1.00 89.69 255 PHE A O 1
ATOM 2047 N N . ARG A 1 256 ? -4.449 -13.750 14.173 1.00 89.12 256 ARG A N 1
ATOM 2048 C CA . ARG A 1 256 ? -5.155 -14.885 14.801 1.00 89.12 256 ARG A CA 1
ATOM 2049 C C . ARG A 1 256 ? -6.576 -14.494 15.231 1.00 89.12 256 ARG A C 1
ATOM 2051 O O . ARG A 1 256 ? -7.025 -14.842 16.321 1.00 89.12 256 ARG A O 1
ATOM 2058 N N . SER A 1 257 ? -7.236 -13.713 14.386 1.00 91.75 257 SER A N 1
ATOM 2059 C CA . SER A 1 257 ? -8.597 -13.228 14.570 1.00 91.75 257 SER A CA 1
ATOM 2060 C C . SER A 1 257 ? -9.397 -13.451 13.291 1.00 91.75 257 SER A C 1
ATOM 2062 O O . SER A 1 257 ? -8.841 -13.819 12.259 1.00 91.75 257 SER A O 1
ATOM 2064 N N . ASP A 1 258 ? -10.688 -13.159 13.364 1.00 92.56 258 ASP A N 1
ATOM 2065 C CA . ASP A 1 258 ? -11.618 -13.124 12.241 1.00 92.56 258 ASP A CA 1
ATOM 2066 C C . ASP A 1 258 ? -12.219 -11.718 12.116 1.00 92.56 258 ASP A C 1
ATOM 2068 O O . ASP A 1 258 ? -12.140 -10.907 13.041 1.00 92.56 258 ASP A O 1
ATOM 2072 N N . LEU A 1 259 ? -12.844 -11.403 10.980 1.00 92.69 259 LEU A N 1
ATOM 2073 C CA . LEU A 1 259 ? -13.679 -10.202 10.871 1.00 92.69 259 LEU A CA 1
ATOM 2074 C C . LEU A 1 259 ? -15.022 -10.418 11.568 1.00 92.69 259 LEU A C 1
ATOM 2076 O O . LEU A 1 259 ? -15.630 -11.483 11.451 1.00 92.69 259 LEU A O 1
ATOM 2080 N N . LYS A 1 260 ? -15.549 -9.362 12.195 1.00 93.12 260 LYS A N 1
ATOM 2081 C CA . LYS A 1 260 ? -16.937 -9.342 12.672 1.00 93.12 260 LYS A CA 1
ATOM 2082 C C . LYS A 1 260 ? -17.895 -9.724 11.543 1.00 93.12 260 LYS A C 1
ATOM 2084 O O . LYS A 1 260 ? -17.782 -9.239 10.416 1.00 93.12 260 LYS A O 1
ATOM 2089 N N . GLU A 1 261 ? -18.894 -10.531 11.885 1.00 91.75 261 GLU A N 1
ATOM 2090 C CA . GLU A 1 261 ? -19.888 -11.059 10.947 1.00 91.75 261 GLU A CA 1
ATOM 2091 C C . GLU A 1 261 ? -20.597 -9.964 10.139 1.00 91.75 261 GLU A C 1
ATOM 2093 O O . GLU A 1 261 ? -20.861 -10.141 8.954 1.00 91.75 261 GLU A O 1
ATOM 2098 N N . ILE A 1 262 ? -20.849 -8.803 10.748 1.00 90.56 262 ILE A N 1
ATOM 2099 C CA . ILE A 1 262 ? -21.481 -7.674 10.061 1.00 90.56 262 ILE A CA 1
ATOM 2100 C C . ILE A 1 262 ? -20.645 -7.164 8.872 1.00 90.56 262 ILE A C 1
ATOM 2102 O O . ILE A 1 262 ? -21.196 -6.833 7.826 1.00 90.56 262 ILE A O 1
ATOM 2106 N N . VAL A 1 263 ? -19.313 -7.179 8.975 1.00 89.81 263 VAL A N 1
ATOM 2107 C CA . VAL A 1 263 ? -18.437 -6.766 7.868 1.00 89.81 263 VAL A CA 1
ATOM 2108 C C . VAL A 1 263 ? -18.517 -7.782 6.731 1.00 89.81 263 VAL A C 1
ATOM 2110 O O . VAL A 1 263 ? -18.644 -7.417 5.563 1.00 89.81 263 VAL A O 1
ATOM 2113 N N . THR A 1 264 ? -18.488 -9.073 7.064 1.00 89.69 264 THR A N 1
ATOM 2114 C CA . THR A 1 264 ? -18.427 -10.143 6.061 1.00 89.69 264 THR A CA 1
ATOM 2115 C C . THR A 1 264 ? -19.772 -10.442 5.406 1.00 89.69 264 THR A C 1
ATOM 2117 O O . THR A 1 264 ? -19.801 -10.730 4.210 1.00 89.69 264 THR A O 1
ATOM 2120 N N . LYS A 1 265 ? -20.882 -10.381 6.152 1.00 90.62 265 LYS A N 1
ATOM 2121 C CA . LYS A 1 265 ? -22.225 -10.717 5.651 1.00 90.62 265 LYS A CA 1
ATOM 2122 C C . LYS A 1 265 ? -22.999 -9.525 5.098 1.00 90.62 265 LYS A C 1
ATOM 2124 O O . LYS A 1 265 ? -23.835 -9.731 4.219 1.00 90.62 265 LYS A O 1
ATOM 2129 N N . ASP A 1 266 ? -22.741 -8.314 5.590 1.00 93.00 266 ASP A N 1
ATOM 2130 C CA . ASP A 1 266 ? -23.470 -7.113 5.171 1.00 93.00 266 ASP A CA 1
ATOM 2131 C C . ASP A 1 266 ? -22.596 -6.193 4.309 1.00 93.00 266 ASP A C 1
ATOM 2133 O O . ASP A 1 266 ? -22.880 -6.005 3.125 1.00 93.00 266 ASP A O 1
ATOM 2137 N N . ASP A 1 267 ? -21.485 -5.677 4.840 1.00 92.25 267 ASP A N 1
ATOM 2138 C CA . ASP A 1 267 ? -20.692 -4.668 4.120 1.00 92.25 267 ASP A CA 1
ATOM 2139 C C . ASP A 1 267 ? -20.089 -5.217 2.818 1.00 92.25 267 ASP A C 1
ATOM 2141 O O . ASP A 1 267 ? -20.262 -4.610 1.761 1.00 92.25 267 ASP A O 1
ATOM 2145 N N . PHE A 1 268 ? -19.454 -6.393 2.841 1.00 92.19 268 PHE A N 1
ATOM 2146 C CA . PHE A 1 268 ? -18.915 -7.007 1.617 1.00 92.19 268 PHE A CA 1
ATOM 2147 C C . PHE A 1 268 ? -20.001 -7.370 0.606 1.00 92.19 268 PHE A C 1
ATOM 2149 O O . PHE A 1 268 ? -19.789 -7.234 -0.599 1.00 92.19 268 PHE A O 1
ATOM 2156 N N . LYS A 1 269 ? -21.193 -7.761 1.070 1.00 92.19 269 LYS A N 1
ATOM 2157 C CA . LYS A 1 269 ? -22.336 -7.991 0.184 1.00 92.19 269 LYS A CA 1
ATOM 2158 C C . LYS A 1 269 ? -22.742 -6.694 -0.523 1.00 92.19 269 LYS A C 1
ATOM 2160 O O . LYS A 1 269 ? -22.858 -6.693 -1.746 1.00 92.19 269 LYS A O 1
ATOM 2165 N N . LYS A 1 270 ? -22.870 -5.584 0.213 1.00 92.81 270 LYS A N 1
ATOM 2166 C CA . LYS A 1 270 ? -23.160 -4.259 -0.365 1.00 92.81 270 LYS A CA 1
ATOM 2167 C C . LYS A 1 270 ? -22.100 -3.831 -1.379 1.00 92.81 270 LYS A C 1
ATOM 2169 O O . LYS A 1 270 ? -22.452 -3.225 -2.386 1.00 92.81 270 LYS A O 1
ATOM 2174 N N . VAL A 1 271 ? -20.823 -4.141 -1.136 1.00 90.06 271 VAL A N 1
ATOM 2175 C CA . VAL A 1 271 ? -19.733 -3.851 -2.084 1.00 90.06 271 VAL A CA 1
ATOM 2176 C C . VAL A 1 271 ? -19.868 -4.682 -3.358 1.00 90.06 271 VAL A C 1
ATOM 2178 O O . VAL A 1 271 ? -19.806 -4.116 -4.446 1.00 90.06 271 VAL A O 1
ATOM 2181 N N . ARG A 1 272 ? -20.136 -5.988 -3.254 1.00 89.56 272 ARG A N 1
ATOM 2182 C CA . ARG A 1 272 ? -20.396 -6.846 -4.425 1.00 89.56 272 ARG A CA 1
ATOM 2183 C C . ARG A 1 272 ? -21.588 -6.373 -5.255 1.00 89.56 272 ARG A C 1
ATOM 2185 O O . ARG A 1 272 ? -21.568 -6.518 -6.464 1.00 89.56 272 ARG A O 1
ATOM 2192 N N . GLU A 1 273 ? -22.605 -5.777 -4.633 1.00 89.62 273 GLU A N 1
ATOM 2193 C CA . GLU A 1 273 ? -23.763 -5.190 -5.332 1.00 89.62 273 GLU A CA 1
ATOM 2194 C C . GLU A 1 273 ? -23.440 -3.874 -6.077 1.00 89.62 273 GLU A C 1
ATOM 2196 O O . GLU A 1 273 ? -24.271 -3.367 -6.850 1.00 89.62 273 GLU A O 1
ATOM 2201 N N . LEU A 1 274 ? -22.258 -3.285 -5.840 1.00 85.69 274 LEU A N 1
ATOM 2202 C CA . LEU A 1 274 ? -21.744 -2.168 -6.639 1.00 85.69 274 LEU A CA 1
ATOM 2203 C C . LEU A 1 274 ? -21.279 -2.645 -8.013 1.00 85.69 274 LEU A C 1
ATOM 2205 O O . LEU A 1 274 ? -21.451 -1.904 -8.984 1.00 85.69 274 LEU A O 1
ATOM 2209 N N . THR A 1 275 ? -20.752 -3.868 -8.082 1.00 77.00 275 THR A N 1
ATOM 2210 C CA . THR A 1 275 ? -20.408 -4.571 -9.319 1.00 77.00 275 THR A CA 1
ATOM 2211 C C . THR A 1 275 ? -21.504 -5.591 -9.676 1.00 77.00 275 THR A C 1
ATOM 2213 O O . THR A 1 275 ? -22.554 -5.648 -9.033 1.00 77.00 275 THR A O 1
ATOM 2216 N N . GLY A 1 276 ? -21.354 -6.318 -10.781 1.00 65.00 276 GLY A N 1
ATOM 2217 C CA . GLY A 1 276 ? -22.288 -7.374 -11.180 1.00 65.00 276 GLY A CA 1
ATOM 2218 C C . GLY A 1 276 ? -23.059 -7.139 -12.482 1.00 65.00 276 GLY A C 1
ATOM 2219 O O . GLY A 1 276 ? -23.174 -6.028 -13.012 1.00 65.00 276 GLY A O 1
ATOM 2220 N N .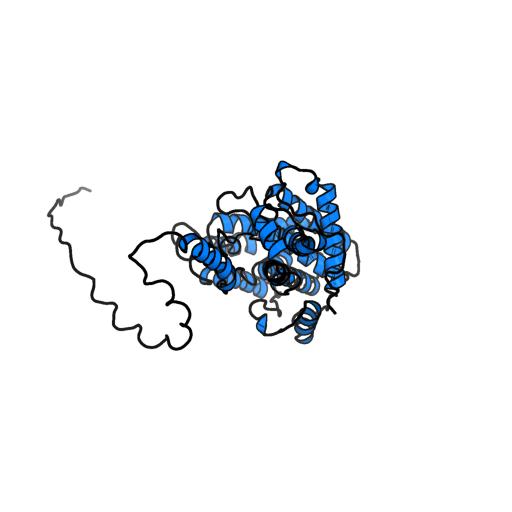 ASN A 1 277 ? -23.638 -8.238 -12.979 1.00 57.97 277 ASN A N 1
ATOM 2221 C CA . ASN A 1 277 ? -24.256 -8.392 -14.307 1.00 57.97 277 ASN A CA 1
ATOM 2222 C C . ASN A 1 277 ? -25.314 -7.339 -14.682 1.00 57.97 277 ASN A C 1
ATOM 2224 O O . ASN A 1 277 ? -25.543 -7.093 -15.863 1.00 57.97 277 ASN A O 1
ATOM 2228 N N . ASN A 1 278 ? -25.937 -6.680 -13.702 1.00 56.75 278 ASN A N 1
ATOM 2229 C CA . ASN A 1 278 ? -26.964 -5.664 -13.947 1.00 56.75 278 ASN A CA 1
ATOM 2230 C C . ASN A 1 278 ? -26.395 -4.242 -14.129 1.00 56.75 278 ASN A C 1
ATOM 2232 O O . ASN A 1 278 ? -27.159 -3.319 -14.418 1.00 56.75 278 ASN A O 1
ATOM 2236 N N . LYS A 1 279 ? -25.084 -4.025 -13.927 1.00 61.97 279 LYS A N 1
ATOM 2237 C CA . LYS A 1 279 ? -24.436 -2.696 -13.969 1.00 61.97 279 LYS A CA 1
ATOM 2238 C C . LYS A 1 279 ? -23.021 -2.689 -14.599 1.00 61.97 279 LYS A C 1
ATOM 2240 O O . LYS A 1 279 ? -22.162 -1.954 -14.112 1.00 61.97 279 LYS A O 1
ATOM 2245 N N . PRO A 1 280 ? -22.757 -3.401 -15.714 1.00 54.62 280 PRO A N 1
ATOM 2246 C CA . PRO A 1 280 ? -21.394 -3.614 -16.227 1.00 54.62 280 PRO A CA 1
ATOM 2247 C C . PRO A 1 280 ? -20.649 -2.327 -16.623 1.00 54.62 280 PRO A C 1
ATOM 2249 O O . PRO A 1 280 ? -19.427 -2.275 -16.570 1.00 54.62 280 PRO A O 1
ATOM 2252 N N . TRP A 1 281 ? -21.368 -1.259 -16.983 1.00 59.88 281 TRP A N 1
ATOM 2253 C CA . TRP A 1 281 ? -20.777 0.019 -17.406 1.00 59.88 281 TRP A CA 1
ATOM 2254 C C . TRP A 1 281 ? -20.705 1.071 -16.298 1.00 59.88 281 TRP A C 1
ATOM 2256 O O . TRP A 1 281 ? -20.168 2.158 -16.507 1.00 59.88 281 TRP A O 1
ATOM 2266 N N . HIS A 1 282 ? -21.266 0.786 -15.121 1.00 62.91 282 HIS A N 1
ATOM 2267 C CA . HIS A 1 282 ? -21.542 1.818 -14.123 1.00 62.91 282 HIS A CA 1
ATOM 2268 C C . HIS A 1 282 ? -20.294 2.270 -13.351 1.00 62.91 282 HIS A C 1
ATOM 2270 O O . HIS A 1 282 ? -20.291 3.388 -12.827 1.00 62.91 282 HIS A O 1
ATOM 2276 N N . CYS A 1 283 ? -19.261 1.422 -13.326 1.00 67.31 283 CYS A N 1
ATOM 2277 C CA . CYS A 1 283 ? -18.003 1.642 -12.612 1.00 67.31 283 CYS A CA 1
ATOM 2278 C C . CYS A 1 283 ? -16.782 1.797 -13.540 1.00 67.31 283 CYS A C 1
ATOM 2280 O O . CYS A 1 283 ? -15.729 2.212 -13.075 1.00 67.31 283 CYS A O 1
ATOM 2282 N N . MET A 1 284 ? -16.917 1.556 -14.854 1.00 60.06 284 MET A N 1
ATOM 2283 C CA . MET A 1 284 ? -15.821 1.763 -15.821 1.00 60.06 284 MET A CA 1
ATOM 2284 C C . MET A 1 284 ? -15.458 3.240 -16.026 1.00 60.06 284 MET A C 1
ATOM 2286 O O . MET A 1 284 ? -14.323 3.557 -16.366 1.00 60.06 284 MET A O 1
ATOM 2290 N N . PHE A 1 285 ? -16.417 4.153 -15.838 1.00 59.12 285 PHE A N 1
ATOM 2291 C CA . PHE A 1 285 ? -16.237 5.578 -16.113 1.00 59.12 285 PHE A CA 1
ATOM 2292 C C . PHE A 1 285 ? -16.655 6.429 -14.910 1.00 59.12 285 PHE A C 1
ATOM 2294 O O . PHE A 1 285 ? -17.713 7.062 -14.895 1.00 59.12 285 PHE A O 1
ATOM 2301 N N . GLY A 1 286 ? -15.798 6.459 -13.888 1.00 58.69 286 GLY A N 1
ATOM 2302 C CA . GLY A 1 286 ? -15.809 7.498 -12.858 1.00 58.69 286 GLY A CA 1
ATOM 2303 C C . GLY A 1 286 ? -15.823 7.004 -11.412 1.00 58.69 286 GLY A C 1
ATOM 2304 O O . GLY A 1 286 ? -16.119 5.858 -11.109 1.00 58.69 286 GLY A O 1
ATOM 2305 N N . ARG A 1 287 ? -15.578 7.946 -10.495 1.00 72.06 287 ARG A N 1
ATOM 2306 C CA . ARG A 1 287 ? -15.390 7.716 -9.049 1.00 72.06 287 ARG A CA 1
ATOM 2307 C C . ARG A 1 287 ? -16.650 7.290 -8.279 1.00 72.06 287 ARG A C 1
ATOM 2309 O O . ARG A 1 287 ? -16.594 7.100 -7.076 1.00 72.06 287 ARG A O 1
ATOM 2316 N N . LYS A 1 288 ? -17.813 7.145 -8.928 1.00 81.25 288 LYS A N 1
ATOM 2317 C CA . LYS A 1 288 ? -19.099 6.960 -8.223 1.00 81.25 288 LYS A CA 1
ATOM 2318 C C . LYS A 1 288 ? -19.207 5.635 -7.469 1.00 81.25 288 LYS A C 1
ATOM 2320 O O . LYS A 1 288 ? -19.828 5.612 -6.409 1.00 81.25 288 LYS A O 1
ATOM 2325 N N . CYS A 1 289 ? -18.716 4.534 -8.037 1.00 83.94 289 CYS A N 1
ATOM 2326 C CA . CYS A 1 289 ? -18.768 3.237 -7.356 1.00 83.94 289 CYS A CA 1
ATOM 2327 C C . CYS A 1 289 ? -17.794 3.217 -6.179 1.00 83.94 289 CYS A C 1
ATOM 2329 O O . CYS A 1 289 ? -18.154 2.806 -5.084 1.00 83.94 289 CYS A O 1
ATOM 2331 N N . GLU A 1 290 ? -16.622 3.795 -6.377 1.00 84.38 290 GLU A N 1
ATOM 2332 C CA . GLU A 1 290 ? -15.594 3.940 -5.357 1.00 84.38 290 GLU A CA 1
ATOM 2333 C C . GLU A 1 290 ? -16.029 4.854 -4.203 1.00 84.38 290 GLU A C 1
ATOM 2335 O O . GLU A 1 290 ? -15.910 4.506 -3.031 1.00 84.38 290 GLU A O 1
ATOM 2340 N N . ASP A 1 291 ? -16.706 5.964 -4.510 1.00 87.12 291 ASP A N 1
ATOM 2341 C CA . ASP A 1 291 ? -17.360 6.812 -3.512 1.00 87.12 291 ASP A CA 1
ATOM 2342 C C . ASP A 1 291 ? -18.381 6.029 -2.673 1.00 87.12 291 ASP A C 1
ATOM 2344 O O . ASP A 1 291 ? -18.584 6.337 -1.496 1.00 87.12 291 ASP A O 1
ATOM 2348 N N . LYS A 1 292 ? -19.066 5.044 -3.269 1.00 90.25 292 LYS A N 1
ATOM 2349 C CA . LYS A 1 292 ? -20.020 4.184 -2.557 1.00 90.25 292 LYS A CA 1
ATOM 2350 C C . LYS A 1 292 ? -19.309 3.136 -1.710 1.00 90.25 292 LYS A C 1
ATOM 2352 O O . LYS A 1 292 ? -19.712 2.980 -0.560 1.00 90.25 292 LYS A O 1
ATOM 2357 N N . LEU A 1 293 ? -18.265 2.484 -2.228 1.00 91.06 293 LEU A N 1
ATOM 2358 C CA . LEU A 1 293 ? -17.402 1.588 -1.451 1.00 91.06 293 LEU A CA 1
ATOM 2359 C C . LEU A 1 293 ? -16.896 2.319 -0.205 1.00 91.06 293 LEU A C 1
ATOM 2361 O O . LEU A 1 293 ? -17.149 1.894 0.921 1.00 91.06 293 LEU A O 1
ATOM 2365 N N . ARG A 1 294 ? -16.312 3.501 -0.390 1.00 91.38 294 ARG A N 1
ATOM 2366 C CA . ARG A 1 294 ? -15.866 4.356 0.707 1.00 91.38 294 ARG A CA 1
ATOM 2367 C C . ARG A 1 294 ? -16.974 4.702 1.693 1.00 91.38 294 ARG A C 1
ATOM 2369 O O . ARG A 1 294 ? -16.750 4.652 2.895 1.00 91.38 294 ARG A O 1
ATOM 2376 N N . LYS A 1 295 ? -18.172 5.060 1.223 1.00 92.88 295 LYS A N 1
ATOM 2377 C CA . LYS A 1 295 ? -19.311 5.346 2.115 1.00 92.88 295 LYS A CA 1
ATOM 2378 C C . LYS A 1 295 ? -19.702 4.134 2.958 1.00 92.88 295 LYS A C 1
ATOM 2380 O O . LYS A 1 295 ? -20.041 4.328 4.122 1.00 92.88 295 LYS A O 1
ATOM 2385 N N . ILE A 1 296 ? -19.639 2.923 2.402 1.00 93.75 296 ILE A N 1
ATOM 2386 C CA . ILE A 1 296 ? -19.881 1.676 3.142 1.00 93.75 296 ILE A CA 1
ATOM 2387 C C . ILE A 1 296 ? -18.820 1.509 4.241 1.00 93.75 296 ILE A C 1
ATOM 2389 O O . ILE A 1 296 ? -19.173 1.343 5.407 1.00 93.75 296 ILE A O 1
ATOM 2393 N N . LEU A 1 297 ? -17.534 1.651 3.905 1.00 94.25 297 LEU A N 1
ATOM 2394 C CA . LEU A 1 297 ? -16.434 1.534 4.874 1.00 94.25 297 LEU A CA 1
ATOM 2395 C C . LEU A 1 297 ? -16.495 2.618 5.967 1.00 94.25 297 LEU A C 1
ATOM 2397 O O . LEU A 1 297 ? -16.394 2.328 7.158 1.00 94.25 297 LEU A O 1
ATOM 2401 N N . LEU A 1 298 ? -16.750 3.872 5.589 1.00 93.38 298 LEU A N 1
ATOM 2402 C CA . LEU A 1 298 ? -16.927 4.984 6.528 1.00 93.38 298 LEU A CA 1
ATOM 2403 C C . LEU A 1 298 ? -18.130 4.785 7.449 1.00 93.38 298 LEU A C 1
ATOM 2405 O O . LEU A 1 298 ? -18.059 5.147 8.622 1.00 93.38 298 LEU A O 1
ATOM 2409 N N . HIS A 1 299 ? -19.232 4.233 6.939 1.00 94.56 299 HIS A N 1
ATOM 2410 C CA . HIS A 1 299 ? -20.389 3.893 7.761 1.00 94.56 299 HIS A CA 1
ATOM 2411 C C . HIS A 1 299 ? -20.002 2.885 8.847 1.00 94.56 299 HIS A C 1
ATOM 2413 O O . HIS A 1 299 ? -20.246 3.147 10.024 1.00 94.56 299 HIS A O 1
ATOM 2419 N N . ARG A 1 300 ? -19.304 1.801 8.479 1.00 94.69 300 ARG A N 1
ATOM 2420 C CA . ARG A 1 300 ? -18.793 0.807 9.437 1.00 94.69 300 ARG A CA 1
ATOM 2421 C C . ARG A 1 300 ? -17.897 1.438 10.504 1.00 94.69 300 ARG A C 1
ATOM 2423 O O . ARG A 1 300 ? -18.056 1.140 11.684 1.00 94.69 300 ARG A O 1
ATOM 2430 N N . LEU A 1 301 ? -16.993 2.331 10.107 1.00 93.38 301 LEU A N 1
ATOM 2431 C CA . LEU A 1 301 ? -16.099 3.029 11.037 1.00 93.38 301 LEU A CA 1
ATOM 2432 C C . LEU A 1 301 ? -16.840 3.965 12.004 1.00 93.38 301 LEU A C 1
ATOM 2434 O O . LEU A 1 301 ? -16.412 4.115 13.147 1.00 93.38 301 LEU A O 1
ATOM 2438 N N . ARG A 1 302 ? -17.955 4.577 11.584 1.00 92.81 302 ARG A N 1
ATOM 2439 C CA . ARG A 1 302 ? -18.819 5.358 12.490 1.00 92.81 302 ARG A CA 1
ATOM 2440 C C . ARG A 1 302 ? -19.508 4.465 13.510 1.00 92.81 302 ARG A C 1
ATOM 2442 O O . ARG A 1 302 ? -19.510 4.796 14.689 1.00 92.81 302 ARG A O 1
ATOM 2449 N N . GLU A 1 303 ? -20.058 3.337 13.070 1.00 90.25 303 GLU A N 1
ATOM 2450 C CA . GLU A 1 303 ? -20.744 2.389 13.956 1.00 90.25 303 GLU A CA 1
ATOM 2451 C C . GLU A 1 303 ? -19.805 1.749 14.988 1.00 90.25 303 GLU A C 1
ATOM 2453 O O . GLU A 1 303 ? -20.254 1.360 16.062 1.00 90.25 303 GLU A O 1
ATOM 2458 N N . SER A 1 304 ? -18.506 1.651 14.690 1.00 83.81 304 SER A N 1
ATOM 2459 C CA . SER A 1 304 ? -17.503 1.121 15.619 1.00 83.81 304 SER A CA 1
ATOM 2460 C C . SER A 1 304 ? -16.848 2.180 16.516 1.00 83.81 304 SER A C 1
ATOM 2462 O O . SER A 1 304 ? -15.890 1.850 17.216 1.00 83.81 304 SER A O 1
ATOM 2464 N N . ASP A 1 305 ? -17.311 3.439 16.484 1.00 85.00 305 ASP A N 1
ATOM 2465 C CA . ASP A 1 305 ? -16.669 4.569 17.177 1.00 85.00 305 ASP A CA 1
ATOM 2466 C C . ASP A 1 305 ? -15.167 4.697 16.819 1.00 85.00 305 ASP A C 1
ATOM 2468 O O . ASP A 1 305 ? -14.302 4.972 17.651 1.00 85.00 305 ASP A O 1
ATOM 2472 N N . SER A 1 306 ? -14.834 4.431 15.554 1.00 87.81 306 SER A N 1
ATOM 2473 C CA . SER A 1 306 ? -13.465 4.482 15.015 1.00 87.81 306 SER A CA 1
ATOM 2474 C C . SER A 1 306 ? -13.380 5.393 13.792 1.00 87.81 306 SER A C 1
ATOM 2476 O O . SER A 1 306 ? -12.568 5.168 12.889 1.00 87.81 306 SER A O 1
ATOM 2478 N N . PHE A 1 307 ? -14.250 6.405 13.734 1.00 86.81 307 PHE A N 1
ATOM 2479 C CA . PHE A 1 307 ? -14.296 7.336 12.616 1.00 86.81 307 PHE A CA 1
ATOM 2480 C C . PHE A 1 307 ? -12.960 8.090 12.501 1.00 86.81 307 PHE A C 1
ATOM 2482 O O . PHE A 1 307 ? -12.539 8.729 13.470 1.00 86.81 307 PHE A O 1
ATOM 2489 N N . PRO A 1 308 ? -12.273 8.015 11.347 1.00 88.44 308 PRO A N 1
ATOM 2490 C CA . PRO A 1 308 ? -10.966 8.628 11.196 1.00 88.44 308 PRO A CA 1
ATOM 2491 C C . PRO A 1 308 ? -11.095 10.150 11.125 1.00 88.44 308 PRO A C 1
ATOM 2493 O O . PRO A 1 308 ? -11.994 10.679 10.470 1.00 88.44 308 PRO A O 1
ATOM 2496 N N . LYS A 1 309 ? -10.174 10.854 11.789 1.00 90.81 309 LYS A N 1
ATOM 2497 C CA . LYS A 1 309 ? -10.023 12.309 11.639 1.00 90.81 309 LYS A CA 1
ATOM 2498 C C . LYS A 1 309 ? -9.300 12.645 10.336 1.00 90.81 309 LYS A C 1
ATOM 2500 O O . LYS A 1 309 ? -9.750 13.504 9.583 1.00 90.81 309 LYS A O 1
ATOM 2505 N N . TYR A 1 310 ? -8.237 11.893 10.049 1.00 92.19 310 TYR A N 1
ATOM 2506 C CA . TYR A 1 310 ? -7.527 11.957 8.782 1.00 92.19 310 TYR A CA 1
ATOM 2507 C C . TYR A 1 310 ? -8.424 11.580 7.593 1.00 92.19 310 TYR A C 1
ATOM 2509 O O . TYR A 1 310 ? -9.178 10.603 7.648 1.00 92.19 310 TYR A O 1
ATOM 2517 N N . ASN A 1 311 ? -8.327 12.357 6.512 1.00 91.56 311 ASN A N 1
ATOM 2518 C CA . ASN A 1 311 ? -9.054 12.128 5.270 1.00 91.56 311 ASN A CA 1
ATOM 2519 C C . ASN A 1 311 ? -8.110 12.280 4.060 1.00 91.56 311 ASN A C 1
ATOM 2521 O O . ASN A 1 311 ? -7.844 13.417 3.658 1.00 91.56 311 ASN A O 1
ATOM 2525 N N . PRO A 1 312 ? -7.668 11.172 3.442 1.00 87.81 312 PRO A N 1
ATOM 2526 C CA . PRO A 1 312 ? -6.701 11.201 2.335 1.00 87.81 312 PRO A CA 1
ATOM 2527 C C . PRO A 1 312 ? -7.200 11.932 1.074 1.00 87.81 312 PRO A C 1
ATOM 2529 O O . PRO A 1 312 ? -6.423 12.522 0.331 1.00 87.81 312 PRO A O 1
ATOM 2532 N N . ILE A 1 313 ? -8.520 12.035 0.872 1.00 86.88 313 ILE A N 1
ATOM 2533 C CA . ILE A 1 313 ? -9.116 12.808 -0.242 1.00 86.88 313 ILE A CA 1
ATOM 2534 C C . ILE A 1 313 ? -8.791 14.301 -0.127 1.00 86.88 313 ILE A C 1
ATOM 2536 O O . ILE A 1 313 ? -8.883 15.064 -1.087 1.00 86.88 313 ILE A O 1
ATOM 2540 N N . GLN A 1 314 ? -8.495 14.754 1.088 1.00 86.06 314 GLN A N 1
ATOM 2541 C CA . GLN A 1 314 ? -8.176 16.139 1.372 1.00 86.06 314 GLN A CA 1
ATOM 2542 C C . GLN A 1 314 ? -6.669 16.348 1.524 1.00 86.06 314 GLN A C 1
ATOM 2544 O O . GLN A 1 314 ? -6.277 17.252 2.257 1.00 86.06 314 GLN A O 1
ATOM 2549 N N . LYS A 1 315 ? -5.831 15.565 0.828 1.00 82.06 315 LYS A N 1
ATOM 2550 C CA . LYS A 1 315 ? -4.366 15.721 0.844 1.00 82.06 315 LYS A CA 1
ATOM 2551 C C . LYS A 1 315 ? -3.905 17.161 0.582 1.00 82.06 315 LYS A C 1
ATOM 2553 O O . LYS A 1 315 ? -2.986 17.642 1.234 1.00 82.06 315 LYS A O 1
ATOM 2558 N N . ASP A 1 316 ? -4.628 17.902 -0.265 1.00 85.12 316 ASP A N 1
ATOM 2559 C CA . ASP A 1 316 ? -4.361 19.318 -0.565 1.00 85.12 316 ASP A CA 1
ATOM 2560 C C . ASP A 1 316 ? -4.496 20.248 0.665 1.00 85.12 316 ASP A C 1
ATOM 2562 O O . ASP A 1 316 ? -4.035 21.389 0.629 1.00 85.12 316 ASP A O 1
ATOM 2566 N N . ARG A 1 317 ? -5.108 19.792 1.774 1.00 86.38 317 ARG A N 1
ATOM 2567 C CA . ARG A 1 317 ? -5.101 20.504 3.070 1.00 86.38 317 ARG A CA 1
ATOM 2568 C C . ARG A 1 317 ? -3.719 20.511 3.723 1.00 86.38 317 ARG A C 1
ATOM 2570 O O . ARG A 1 317 ? -3.474 21.357 4.583 1.00 86.38 317 ARG A O 1
ATOM 2577 N N . TYR A 1 318 ? -2.836 19.600 3.327 1.00 87.06 318 TYR A N 1
ATOM 2578 C CA . TYR A 1 318 ? -1.509 19.409 3.903 1.00 87.06 318 TYR A CA 1
ATOM 2579 C C . TYR A 1 318 ? -0.434 19.557 2.810 1.00 87.06 318 TYR A C 1
ATOM 2581 O O . TYR A 1 318 ? 0.311 18.615 2.557 1.00 87.06 318 TYR A O 1
ATOM 2589 N N . PRO A 1 319 ? -0.329 20.718 2.132 1.00 87.00 319 PRO A N 1
ATOM 2590 C CA . PRO A 1 319 ? 0.660 20.879 1.070 1.00 87.00 319 PRO A CA 1
ATOM 2591 C C . PRO A 1 319 ? 2.058 20.714 1.663 1.00 87.00 319 PRO A C 1
ATOM 2593 O O . PRO A 1 319 ? 2.378 21.394 2.629 1.00 87.00 319 PRO A O 1
ATOM 2596 N N . ALA A 1 320 ? 2.872 19.815 1.130 1.00 90.38 320 ALA A N 1
ATOM 2597 C CA . ALA A 1 320 ? 4.193 19.516 1.663 1.00 90.38 320 ALA A CA 1
ATOM 2598 C C . ALA A 1 320 ? 5.143 19.155 0.526 1.00 90.38 320 ALA A C 1
ATOM 2600 O O . ALA A 1 320 ? 4.733 18.508 -0.439 1.00 90.38 320 ALA A O 1
ATOM 2601 N N . ASP A 1 321 ? 6.408 19.545 0.663 1.00 88.44 321 ASP A N 1
ATOM 2602 C CA . ASP A 1 321 ? 7.423 19.263 -0.358 1.00 88.44 321 ASP A CA 1
ATOM 2603 C C . ASP A 1 321 ? 8.082 17.888 -0.159 1.00 88.44 321 ASP A C 1
ATOM 2605 O O . ASP A 1 321 ? 8.763 17.377 -1.049 1.00 88.44 321 ASP A O 1
ATOM 2609 N N . ASN A 1 322 ? 7.908 17.303 1.028 1.00 92.62 322 ASN A N 1
ATOM 2610 C CA . ASN A 1 322 ? 8.497 16.034 1.438 1.00 92.62 322 ASN A CA 1
ATOM 2611 C C . ASN A 1 322 ? 7.620 15.312 2.474 1.00 92.62 322 ASN A C 1
ATOM 2613 O O . ASN A 1 322 ? 6.739 15.908 3.106 1.00 92.62 322 ASN A O 1
ATOM 2617 N N . CYS A 1 323 ? 7.906 14.032 2.694 1.00 94.94 323 CYS A N 1
ATOM 2618 C CA . CYS A 1 323 ? 7.164 13.178 3.619 1.00 94.94 323 CYS A CA 1
ATOM 2619 C C . CYS A 1 323 ? 7.137 13.717 5.050 1.00 94.94 323 CYS A C 1
ATOM 2621 O O . CYS A 1 323 ? 6.080 13.746 5.680 1.00 94.94 323 CYS A O 1
ATOM 2623 N N . GLN A 1 324 ? 8.282 14.153 5.586 1.00 96.31 324 GLN A N 1
ATOM 2624 C CA . GLN A 1 324 ? 8.357 14.543 6.995 1.00 96.31 324 GLN A CA 1
ATOM 2625 C C . GLN A 1 324 ? 7.520 15.794 7.272 1.00 96.31 324 GLN A C 1
ATOM 2627 O O . GLN A 1 324 ? 6.864 15.901 8.312 1.00 96.31 324 GLN A O 1
ATOM 2632 N N . GLU A 1 325 ? 7.515 16.734 6.330 1.00 95.56 325 GLU A N 1
ATOM 2633 C CA . GLU A 1 325 ? 6.652 17.902 6.384 1.00 95.56 325 GLU A CA 1
ATOM 2634 C C . GLU A 1 325 ? 5.170 17.519 6.296 1.00 95.56 325 GLU A C 1
ATOM 2636 O O . GLU A 1 325 ? 4.372 18.044 7.077 1.00 95.56 325 GLU A O 1
ATOM 2641 N N . TYR A 1 326 ? 4.809 16.587 5.408 1.00 95.50 326 TYR A N 1
ATOM 2642 C CA . TYR A 1 326 ? 3.437 16.092 5.276 1.00 95.50 326 TYR A CA 1
ATOM 2643 C C . TYR A 1 326 ? 2.930 15.500 6.595 1.00 95.50 326 TYR A C 1
ATOM 2645 O O . TYR A 1 326 ? 1.918 15.949 7.137 1.00 95.50 326 TYR A O 1
ATOM 2653 N N . VAL A 1 327 ? 3.698 14.575 7.179 1.00 96.06 327 VAL A N 1
ATOM 2654 C CA . VAL A 1 327 ? 3.395 13.956 8.478 1.00 96.06 327 VAL A CA 1
ATOM 2655 C C . VAL A 1 327 ? 3.235 15.015 9.568 1.00 96.06 327 VAL A C 1
ATOM 2657 O O . VAL A 1 327 ? 2.246 14.995 10.303 1.00 96.06 327 VAL A O 1
ATOM 2660 N N . ARG A 1 328 ? 4.162 15.979 9.660 1.00 95.75 328 ARG A N 1
ATOM 2661 C CA . ARG A 1 328 ? 4.088 17.054 10.660 1.00 95.75 328 ARG A CA 1
ATOM 2662 C C . ARG A 1 328 ? 2.795 17.861 10.525 1.00 95.75 328 ARG A C 1
ATOM 2664 O O . ARG A 1 328 ? 2.143 18.117 11.533 1.00 95.75 328 ARG A O 1
ATOM 2671 N N . ARG A 1 329 ? 2.395 18.221 9.301 1.00 94.56 329 ARG A N 1
ATOM 2672 C CA . ARG A 1 329 ? 1.163 18.988 9.044 1.00 94.56 329 ARG A CA 1
ATOM 2673 C C . ARG A 1 329 ? -0.092 18.206 9.431 1.00 94.56 329 ARG A C 1
ATOM 2675 O O . ARG A 1 329 ? -1.001 18.783 10.025 1.00 94.56 329 ARG A O 1
ATOM 2682 N N . VAL A 1 330 ? -0.140 16.905 9.144 1.00 93.31 330 VAL A N 1
ATOM 2683 C CA . VAL A 1 330 ? -1.264 16.037 9.542 1.00 93.31 330 VAL A CA 1
ATOM 2684 C C . VAL A 1 330 ? -1.368 15.938 11.073 1.00 93.31 330 VAL A C 1
ATOM 2686 O O . VAL A 1 330 ? -2.464 16.037 11.633 1.00 93.31 330 VAL A O 1
ATOM 2689 N N . VAL A 1 331 ? -0.237 15.825 11.777 1.00 93.25 331 VAL A N 1
ATOM 2690 C CA . VAL A 1 331 ? -0.203 15.804 13.252 1.00 93.25 331 VAL A CA 1
ATOM 2691 C C . VAL A 1 331 ? -0.591 17.152 13.861 1.00 93.25 331 VAL A C 1
ATOM 2693 O O . VAL A 1 331 ? -1.356 17.187 14.824 1.00 93.25 331 VAL A O 1
ATOM 2696 N N . GLU A 1 332 ? -0.119 18.273 13.309 1.00 92.12 332 GLU A N 1
ATOM 2697 C CA . GLU A 1 332 ? -0.466 19.627 13.778 1.00 92.12 332 GLU A CA 1
ATOM 2698 C C . GLU A 1 332 ? -1.979 19.888 13.722 1.00 92.12 332 GLU A C 1
ATOM 2700 O O . GLU A 1 332 ? -2.533 20.558 14.597 1.00 92.12 332 GLU A O 1
ATOM 2705 N N . GLN A 1 333 ? -2.667 19.294 12.744 1.00 90.62 333 GLN A N 1
ATOM 2706 C CA . GLN A 1 333 ? -4.129 19.327 12.621 1.00 90.62 333 GLN A CA 1
ATOM 2707 C C . GLN A 1 333 ? -4.846 18.341 13.563 1.00 90.62 333 GLN A C 1
ATOM 2709 O O . GLN A 1 333 ? -6.075 18.324 13.621 1.00 90.62 333 GLN A O 1
ATOM 2714 N N . LYS A 1 334 ? -4.096 17.564 14.357 1.00 88.69 334 LYS A N 1
ATOM 2715 C CA . LYS A 1 334 ? -4.580 16.532 15.291 1.00 88.69 334 LYS A CA 1
ATOM 2716 C C . LYS A 1 334 ? -5.349 15.401 14.605 1.00 88.69 334 LYS A C 1
ATOM 2718 O O . LYS A 1 334 ? -6.217 14.776 15.230 1.00 88.69 334 LYS A O 1
ATOM 2723 N N . ASP A 1 335 ? -5.024 15.136 13.342 1.00 87.56 335 ASP A N 1
ATOM 2724 C CA . ASP A 1 335 ? -5.670 14.097 12.541 1.00 87.56 335 ASP A CA 1
ATOM 2725 C C . ASP A 1 335 ? -5.073 12.706 12.800 1.00 87.56 335 ASP A C 1
ATOM 2727 O O . ASP A 1 335 ? -5.789 11.706 12.705 1.00 87.56 335 ASP A O 1
ATOM 2731 N N . ILE A 1 336 ? -3.805 12.651 13.225 1.00 90.69 336 ILE A N 1
ATOM 2732 C CA . ILE A 1 336 ? -3.144 11.472 13.804 1.00 90.69 336 ILE A CA 1
ATOM 2733 C C . ILE A 1 336 ? -2.384 11.873 15.087 1.00 90.69 336 ILE A C 1
ATOM 2735 O O . ILE A 1 336 ? -1.956 13.024 15.198 1.00 90.69 336 ILE A O 1
ATOM 2739 N N . PRO A 1 337 ? -2.221 10.969 16.072 1.00 86.06 337 PRO A N 1
ATOM 2740 C CA . PRO A 1 337 ? -1.662 11.324 17.382 1.00 86.06 337 PRO A CA 1
ATOM 2741 C C . PRO A 1 337 ? -0.131 11.223 17.479 1.00 86.06 337 PRO A C 1
ATOM 2743 O O . PRO A 1 337 ? 0.440 11.663 18.474 1.00 86.06 337 PRO A O 1
ATOM 2746 N N . PHE A 1 338 ? 0.540 10.663 16.469 1.00 91.81 338 PHE A N 1
ATOM 2747 C CA . PHE A 1 338 ? 1.981 10.404 16.492 1.00 91.81 338 PHE A CA 1
ATOM 2748 C C . PHE A 1 338 ? 2.675 11.017 15.276 1.00 91.81 338 PHE A C 1
ATOM 2750 O O . PHE A 1 338 ? 2.144 10.948 14.170 1.00 91.81 338 PHE A O 1
ATOM 2757 N N . THR A 1 339 ? 3.888 11.535 15.473 1.00 95.00 339 THR A N 1
ATOM 2758 C CA . THR A 1 339 ? 4.764 12.035 14.403 1.00 95.00 339 THR A CA 1
ATOM 2759 C C . THR A 1 339 ? 5.862 11.007 14.124 1.00 95.00 339 THR A C 1
ATOM 2761 O O . THR A 1 339 ? 6.927 11.108 14.733 1.00 95.00 339 THR A O 1
ATOM 2764 N N . PRO A 1 340 ? 5.642 9.992 13.267 1.00 95.88 340 PRO A N 1
ATOM 2765 C CA . PRO A 1 340 ? 6.724 9.096 12.876 1.00 95.88 340 PRO A CA 1
ATOM 2766 C C . PRO A 1 340 ? 7.818 9.855 12.113 1.00 95.88 340 PRO A C 1
ATOM 2768 O O . PRO A 1 340 ? 7.536 10.775 11.339 1.00 95.88 340 PRO A O 1
ATOM 2771 N N . ASP A 1 341 ? 9.068 9.433 12.295 1.00 96.62 341 ASP A N 1
ATOM 2772 C CA . ASP A 1 341 ? 10.148 9.782 11.374 1.00 96.62 341 ASP A CA 1
ATOM 2773 C C . ASP A 1 341 ? 9.990 8.966 10.080 1.00 96.62 341 ASP A C 1
ATOM 2775 O O . ASP A 1 341 ? 10.107 7.732 10.089 1.00 96.62 341 ASP A O 1
ATOM 2779 N N . CYS A 1 342 ? 9.702 9.630 8.956 1.00 96.25 342 CYS A N 1
ATOM 2780 C CA . CYS A 1 342 ? 9.552 8.956 7.661 1.00 96.25 342 CYS A CA 1
ATOM 2781 C C . CYS A 1 342 ? 10.832 8.186 7.292 1.00 96.25 342 CYS A C 1
ATOM 2783 O O . CYS A 1 342 ? 10.770 7.051 6.804 1.00 96.25 342 CYS A O 1
ATOM 2785 N N . GLY A 1 343 ? 11.982 8.786 7.619 1.00 95.06 343 GLY A N 1
ATOM 2786 C CA . GLY A 1 343 ? 13.323 8.228 7.488 1.00 95.06 343 GLY A CA 1
ATOM 2787 C C . GLY A 1 343 ? 13.466 6.827 8.066 1.00 95.06 343 GLY A C 1
ATOM 2788 O O . GLY A 1 343 ? 13.726 5.837 7.367 1.00 95.06 343 GLY A O 1
ATOM 2789 N N . GLY A 1 344 ? 13.271 6.764 9.375 1.00 96.56 344 GLY A N 1
ATOM 2790 C CA . GLY A 1 344 ? 13.340 5.574 10.200 1.00 96.56 344 GLY A CA 1
ATOM 2791 C C . GLY A 1 344 ? 12.279 4.555 9.820 1.00 96.56 344 GLY A C 1
ATOM 2792 O O . GLY A 1 344 ? 12.605 3.376 9.688 1.00 96.56 344 GLY A O 1
ATOM 2793 N N . SER A 1 345 ? 11.047 4.999 9.556 1.00 97.50 345 SER A N 1
ATOM 2794 C CA . SER A 1 345 ? 9.941 4.124 9.140 1.00 97.50 345 SER A CA 1
ATOM 2795 C C . SER A 1 345 ? 10.288 3.362 7.861 1.00 97.50 345 SER A C 1
ATOM 2797 O O . SER A 1 345 ? 10.176 2.134 7.803 1.00 97.50 345 SER A O 1
ATOM 2799 N N . TRP A 1 346 ? 10.795 4.070 6.849 1.00 95.81 346 TRP A N 1
ATOM 2800 C CA . TRP A 1 346 ? 11.232 3.442 5.607 1.00 95.81 346 TRP A CA 1
ATOM 2801 C C . TRP A 1 346 ? 12.417 2.511 5.817 1.00 95.81 346 TRP A C 1
ATOM 2803 O O . TRP A 1 346 ? 12.419 1.405 5.285 1.00 95.81 346 TRP A O 1
ATOM 2813 N N . LYS A 1 347 ? 13.416 2.924 6.603 1.00 95.44 347 LYS A N 1
ATOM 2814 C CA . LYS A 1 347 ? 14.595 2.094 6.870 1.00 95.44 347 LYS A CA 1
ATOM 2815 C C . LYS A 1 347 ? 14.212 0.761 7.516 1.00 95.44 347 LYS A C 1
ATOM 2817 O O . LYS A 1 347 ? 14.699 -0.283 7.085 1.00 95.44 347 LYS A O 1
ATOM 2822 N N . ILE A 1 348 ? 13.321 0.791 8.510 1.00 96.62 348 ILE A N 1
ATOM 2823 C CA . ILE A 1 348 ? 12.793 -0.409 9.173 1.00 96.62 348 ILE A CA 1
ATOM 2824 C C . ILE A 1 348 ? 12.084 -1.298 8.149 1.00 96.62 348 ILE A C 1
ATOM 2826 O O . ILE A 1 348 ? 12.436 -2.470 7.996 1.00 96.62 348 ILE A O 1
ATOM 2830 N N . TYR A 1 349 ? 11.129 -0.730 7.409 1.00 97.56 349 TYR A N 1
ATOM 2831 C CA . TYR A 1 349 ? 10.363 -1.458 6.403 1.00 97.56 349 TYR A CA 1
ATOM 2832 C C . TYR A 1 349 ? 11.259 -2.088 5.328 1.00 97.56 349 TYR A C 1
ATOM 2834 O O . TYR A 1 349 ? 11.206 -3.299 5.108 1.00 97.56 349 TYR A O 1
ATOM 2842 N N . LYS A 1 350 ? 12.122 -1.285 4.696 1.00 94.00 350 LYS A N 1
ATOM 2843 C CA . LYS A 1 350 ? 13.056 -1.705 3.645 1.00 94.00 350 LYS A CA 1
ATOM 2844 C C . LYS A 1 350 ? 13.932 -2.849 4.128 1.00 94.00 350 LYS A C 1
ATOM 2846 O O . LYS A 1 350 ? 14.072 -3.845 3.422 1.00 94.00 350 LYS A O 1
ATOM 2851 N N . GLN A 1 351 ? 14.507 -2.730 5.324 1.00 94.75 351 GLN A N 1
ATOM 2852 C CA . GLN A 1 351 ? 15.393 -3.751 5.871 1.00 94.75 351 GLN A CA 1
ATOM 2853 C C . GLN A 1 351 ? 14.668 -5.087 6.068 1.00 94.75 351 GLN A C 1
ATOM 2855 O O . GLN A 1 351 ? 15.208 -6.134 5.694 1.00 94.75 351 GLN A O 1
ATOM 2860 N N . VAL A 1 352 ? 13.455 -5.067 6.630 1.00 96.56 352 VAL A N 1
ATOM 2861 C CA . VAL A 1 352 ? 12.661 -6.289 6.822 1.00 96.56 352 VAL A CA 1
ATOM 2862 C C . VAL A 1 352 ? 12.223 -6.866 5.480 1.00 96.56 352 VAL A C 1
ATOM 2864 O O . VAL A 1 352 ? 12.454 -8.053 5.244 1.00 96.56 352 VAL A O 1
ATOM 2867 N N . SER A 1 353 ? 11.669 -6.033 4.596 1.00 94.88 353 SER A N 1
ATOM 2868 C CA . SER A 1 353 ? 11.230 -6.420 3.254 1.00 94.88 353 SER A CA 1
ATOM 2869 C C . SER A 1 353 ? 12.389 -7.070 2.492 1.00 94.88 353 SER A C 1
ATOM 2871 O O . SER A 1 353 ? 12.342 -8.265 2.218 1.00 94.88 353 SER A O 1
ATOM 2873 N N . LEU A 1 354 ? 13.515 -6.382 2.285 1.00 91.25 354 LEU A N 1
ATOM 2874 C CA . LEU A 1 354 ? 14.681 -6.936 1.578 1.00 91.25 354 LEU A CA 1
ATOM 2875 C C . LEU A 1 354 ? 15.151 -8.287 2.129 1.00 91.25 354 LEU A C 1
ATOM 2877 O O . LEU A 1 354 ? 15.504 -9.181 1.356 1.00 91.25 354 LEU A O 1
ATOM 2881 N N . ASN A 1 355 ? 15.158 -8.455 3.453 1.00 93.38 355 ASN A N 1
ATOM 2882 C CA . ASN A 1 355 ? 15.523 -9.727 4.072 1.00 93.38 355 ASN A CA 1
ATOM 2883 C C . ASN A 1 355 ? 14.520 -10.838 3.733 1.00 93.38 355 ASN A C 1
ATOM 2885 O O . ASN A 1 355 ? 14.931 -11.976 3.510 1.00 93.38 355 ASN A O 1
ATOM 2889 N N . VAL A 1 356 ? 13.221 -10.530 3.681 1.00 94.62 356 VAL A N 1
ATOM 2890 C CA . VAL A 1 356 ? 12.177 -11.468 3.240 1.00 94.62 356 VAL A CA 1
ATOM 2891 C C . VAL A 1 356 ? 12.374 -11.845 1.778 1.00 94.62 356 VAL A C 1
ATOM 2893 O O . VAL A 1 356 ? 12.470 -13.037 1.485 1.00 94.62 356 VAL A O 1
ATOM 2896 N N . TRP A 1 357 ? 12.511 -10.861 0.887 1.00 90.06 357 TRP A N 1
ATOM 2897 C CA . TRP A 1 357 ? 12.713 -11.086 -0.548 1.00 90.06 357 TRP A CA 1
ATOM 2898 C C . TRP A 1 357 ? 13.911 -12.000 -0.830 1.00 90.06 357 TRP A C 1
ATOM 2900 O O . TRP A 1 357 ? 13.793 -12.951 -1.603 1.00 90.06 357 TRP A O 1
ATOM 2910 N N . LYS A 1 358 ? 15.043 -11.752 -0.155 1.00 88.50 358 LYS A N 1
ATOM 2911 C CA . LYS A 1 358 ? 16.235 -12.611 -0.224 1.00 88.50 358 LYS A CA 1
ATOM 2912 C C . LYS A 1 358 ? 15.948 -14.015 0.303 1.00 88.50 358 LYS A C 1
ATOM 2914 O O . LYS A 1 358 ? 16.246 -14.987 -0.374 1.00 88.50 358 LYS A O 1
ATOM 2919 N N . SER A 1 359 ? 15.337 -14.130 1.486 1.00 90.88 359 SER A N 1
ATOM 2920 C CA . SER A 1 359 ? 15.073 -15.438 2.104 1.00 90.88 359 SER A CA 1
ATOM 2921 C C . SER A 1 359 ? 14.086 -16.307 1.323 1.00 90.88 359 SER A C 1
ATOM 2923 O O . SER A 1 359 ? 14.150 -17.527 1.411 1.00 90.88 359 SER A O 1
ATOM 2925 N N . LEU A 1 360 ? 13.184 -15.689 0.557 1.00 89.06 360 LEU A N 1
ATOM 2926 C CA . LEU A 1 360 ? 12.215 -16.381 -0.292 1.00 89.06 360 LEU A CA 1
ATOM 2927 C C . LEU A 1 360 ? 12.717 -16.574 -1.731 1.00 89.06 360 LEU A C 1
ATOM 2929 O O . LEU A 1 360 ? 11.916 -16.908 -2.603 1.00 89.06 360 LEU A O 1
ATOM 2933 N N . GLY A 1 361 ? 14.008 -16.336 -1.989 1.00 81.00 361 GLY A N 1
ATOM 2934 C CA . GLY A 1 361 ? 14.655 -16.619 -3.272 1.00 81.00 361 GLY A CA 1
ATOM 2935 C C . GLY A 1 361 ? 14.106 -15.819 -4.453 1.00 81.00 361 GLY A C 1
ATOM 2936 O O . GLY A 1 361 ? 14.303 -16.215 -5.597 1.00 81.00 361 GLY A O 1
ATOM 2937 N N . TYR A 1 362 ? 13.412 -14.698 -4.223 1.00 73.25 362 TYR A N 1
ATOM 2938 C CA . TYR A 1 362 ? 12.774 -13.960 -5.320 1.00 73.25 362 TYR A CA 1
ATOM 2939 C C . TYR A 1 362 ? 13.797 -13.444 -6.337 1.00 73.25 362 TYR A C 1
ATOM 2941 O O . TYR A 1 362 ? 13.576 -13.509 -7.542 1.00 73.25 362 TYR A O 1
ATOM 2949 N N . PHE A 1 363 ? 14.950 -12.975 -5.855 1.00 67.25 363 PHE A N 1
ATOM 2950 C CA . PHE A 1 363 ? 16.029 -12.484 -6.717 1.00 67.25 363 PHE A CA 1
ATOM 2951 C C . PHE A 1 363 ? 16.780 -13.600 -7.463 1.00 67.25 363 PHE A C 1
ATOM 2953 O O . PHE A 1 363 ? 17.550 -13.306 -8.378 1.00 67.25 363 PHE A O 1
ATOM 2960 N N . GLU A 1 364 ? 16.565 -14.861 -7.085 1.00 66.50 364 GLU A N 1
ATOM 2961 C CA . GLU A 1 364 ? 17.203 -16.040 -7.680 1.00 66.50 364 GLU A CA 1
ATOM 2962 C C . GLU A 1 364 ? 16.313 -16.697 -8.752 1.00 66.50 364 GLU A C 1
ATOM 2964 O O . GLU A 1 364 ? 16.803 -17.482 -9.564 1.00 66.50 364 GLU A O 1
AT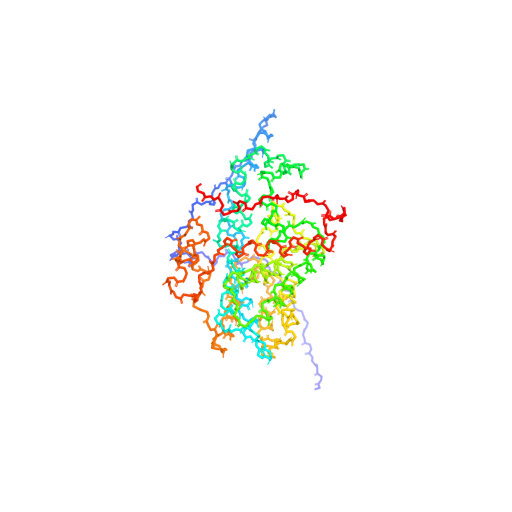OM 2969 N N . ASP A 1 365 ? 15.022 -16.346 -8.818 1.00 63.41 365 ASP A N 1
ATOM 2970 C CA . ASP A 1 365 ? 14.093 -16.873 -9.818 1.00 63.41 365 ASP A CA 1
ATOM 2971 C C . ASP A 1 365 ? 14.246 -16.168 -11.179 1.00 63.41 365 ASP A C 1
ATOM 2973 O O . ASP A 1 365 ? 13.678 -15.104 -11.451 1.00 63.41 365 ASP A O 1
ATOM 2977 N N . GLU A 1 366 ? 14.976 -16.809 -12.094 1.00 58.62 366 GLU A N 1
ATOM 2978 C CA . GLU A 1 366 ? 15.161 -16.324 -13.465 1.00 58.62 366 GLU A CA 1
ATOM 2979 C C . GLU A 1 366 ? 13.852 -16.209 -14.266 1.00 58.62 366 GLU A C 1
ATOM 2981 O O . GLU A 1 366 ? 13.792 -15.434 -15.221 1.00 58.62 366 GLU A O 1
ATOM 2986 N N . LYS A 1 367 ? 12.776 -16.912 -13.882 1.00 53.94 367 LYS A N 1
ATOM 2987 C CA . LYS A 1 367 ? 11.460 -16.812 -14.548 1.00 53.94 367 LYS A CA 1
ATOM 2988 C C . LYS A 1 367 ? 10.659 -15.588 -14.102 1.00 53.94 367 LYS A C 1
ATOM 2990 O O . LYS A 1 367 ? 9.698 -15.203 -14.780 1.00 53.94 367 LYS A O 1
ATOM 2995 N N . SER A 1 368 ? 11.061 -14.971 -12.996 1.00 49.66 368 SER A N 1
ATOM 2996 C CA . SER A 1 368 ? 10.508 -13.717 -12.480 1.00 49.66 368 SER A CA 1
ATOM 2997 C C . SER A 1 368 ? 11.335 -12.491 -12.900 1.00 49.66 368 SER A C 1
ATOM 2999 O O . SER A 1 368 ? 10.929 -11.357 -12.641 1.00 49.66 368 SER A O 1
ATOM 3001 N N . ARG A 1 369 ? 12.457 -12.680 -13.619 1.00 51.69 369 ARG A N 1
ATOM 3002 C CA . ARG A 1 369 ? 13.366 -11.599 -14.040 1.00 51.69 369 ARG A CA 1
ATOM 3003 C C . ARG A 1 369 ? 12.786 -10.693 -15.132 1.00 51.69 369 ARG A C 1
ATOM 3005 O O . ARG A 1 369 ? 12.868 -10.981 -16.324 1.00 51.69 369 ARG A O 1
ATOM 3012 N N . LYS A 1 370 ? 12.343 -9.512 -14.703 1.00 52.31 370 LYS A N 1
ATOM 3013 C CA . LYS A 1 370 ? 12.500 -8.228 -15.420 1.00 52.31 370 LYS A CA 1
ATOM 3014 C C . LYS A 1 370 ? 12.906 -7.101 -14.455 1.00 52.31 370 LYS A C 1
ATOM 3016 O O . LYS A 1 370 ? 12.468 -5.963 -14.591 1.00 52.31 370 LYS A O 1
ATOM 3021 N N . GLN A 1 371 ? 13.689 -7.424 -13.426 1.00 55.25 371 GLN A N 1
ATOM 3022 C CA . GLN A 1 371 ? 14.028 -6.464 -12.378 1.00 55.25 371 GLN A CA 1
ATOM 3023 C C . GLN A 1 371 ? 15.349 -5.747 -12.665 1.00 55.25 371 GLN A C 1
ATOM 3025 O O . GLN A 1 371 ? 16.372 -6.375 -12.926 1.00 55.25 371 GLN A O 1
ATOM 3030 N N . ILE A 1 372 ? 15.299 -4.418 -12.572 1.00 56.22 372 ILE A N 1
ATOM 3031 C CA . ILE A 1 372 ? 16.461 -3.559 -12.334 1.00 56.22 372 ILE A CA 1
ATOM 3032 C C . ILE A 1 372 ? 17.080 -3.975 -10.990 1.00 56.22 372 ILE A C 1
ATOM 3034 O O . ILE A 1 372 ? 16.339 -4.194 -10.031 1.00 56.22 372 ILE A O 1
ATOM 3038 N N . GLU A 1 373 ? 18.410 -4.066 -10.908 1.00 60.25 373 GLU A N 1
ATOM 3039 C CA . GLU A 1 373 ? 19.112 -4.301 -9.640 1.00 60.25 373 GLU A CA 1
ATOM 3040 C C . GLU A 1 373 ? 18.741 -3.234 -8.597 1.00 60.25 373 GLU A C 1
ATOM 3042 O O . GLU A 1 373 ? 18.785 -2.031 -8.868 1.00 60.25 373 GLU A O 1
ATOM 3047 N N . LEU A 1 374 ? 18.382 -3.679 -7.389 1.00 61.00 374 LEU A N 1
ATOM 3048 C CA . LEU A 1 374 ? 18.013 -2.780 -6.299 1.00 61.00 374 LEU A CA 1
ATOM 3049 C C . LEU A 1 374 ? 19.196 -1.902 -5.874 1.00 61.00 374 LEU A C 1
ATOM 3051 O O . LEU A 1 374 ? 20.346 -2.350 -5.818 1.00 61.00 374 LEU A O 1
ATOM 3055 N N . TYR A 1 375 ? 18.898 -0.648 -5.534 1.00 54.72 375 TYR A N 1
ATOM 3056 C CA . TYR A 1 375 ? 19.890 0.293 -5.028 1.00 54.72 375 TYR A CA 1
ATOM 3057 C C . TYR A 1 375 ? 20.448 -0.167 -3.672 1.00 54.72 375 TYR A C 1
ATOM 3059 O O . TYR A 1 375 ? 19.710 -0.609 -2.792 1.00 54.72 375 TYR A O 1
ATOM 3067 N N . LYS A 1 376 ? 21.772 -0.073 -3.498 1.00 53.47 376 LYS A N 1
ATOM 3068 C CA . LYS A 1 376 ? 22.458 -0.496 -2.263 1.00 53.47 376 LYS A CA 1
ATOM 3069 C C . LYS A 1 376 ? 22.580 0.609 -1.204 1.00 53.47 376 LYS A C 1
ATOM 3071 O O . LYS A 1 376 ? 22.998 0.299 -0.094 1.00 53.47 376 LYS A O 1
ATOM 3076 N N . GLY A 1 377 ? 22.278 1.868 -1.531 1.00 54.06 377 GLY A N 1
ATOM 3077 C CA . GLY A 1 377 ? 22.371 2.990 -0.589 1.00 54.06 377 GLY A CA 1
ATOM 3078 C C . GLY A 1 377 ? 21.080 3.245 0.201 1.00 54.06 377 GLY A C 1
ATOM 3079 O O . GLY A 1 377 ? 20.020 2.712 -0.123 1.00 54.06 377 GLY A O 1
ATOM 3080 N N . ASP A 1 378 ? 21.185 4.080 1.239 1.00 54.81 378 ASP A N 1
ATOM 3081 C CA . ASP A 1 378 ? 20.101 4.474 2.165 1.00 54.81 378 ASP A CA 1
ATOM 3082 C C . ASP A 1 378 ? 19.773 5.982 2.078 1.00 54.81 378 ASP A C 1
ATOM 3084 O O . ASP A 1 378 ? 19.238 6.587 3.006 1.00 54.81 378 ASP A O 1
ATOM 3088 N N . ASP A 1 379 ? 20.104 6.617 0.957 1.00 55.31 379 ASP A N 1
ATOM 3089 C CA . ASP A 1 379 ? 20.038 8.066 0.742 1.00 55.31 379 ASP A CA 1
ATOM 3090 C C . ASP A 1 379 ? 18.637 8.595 0.386 1.00 55.31 379 ASP A C 1
ATOM 3092 O O . ASP A 1 379 ? 18.496 9.765 0.043 1.00 55.31 379 ASP A O 1
ATOM 3096 N N . LEU A 1 380 ? 17.587 7.776 0.526 1.00 52.94 380 LEU A N 1
ATOM 3097 C CA . LEU A 1 380 ? 16.188 8.157 0.284 1.00 52.94 380 LEU A CA 1
ATOM 3098 C C . LEU A 1 380 ? 15.805 9.537 0.804 1.00 52.94 380 LEU A C 1
ATOM 3100 O O . LEU A 1 380 ? 15.083 10.295 0.160 1.00 52.94 380 LEU A O 1
ATOM 3104 N N . TRP A 1 381 ? 16.271 9.781 2.021 1.00 52.56 381 TRP A N 1
ATOM 3105 C CA . TRP A 1 381 ? 15.943 10.918 2.861 1.00 52.56 381 TRP A CA 1
ATOM 3106 C C . TRP A 1 381 ? 17.033 11.986 2.804 1.00 52.56 381 TRP A C 1
ATOM 3108 O O . TRP A 1 381 ? 16.911 13.039 3.421 1.00 52.56 381 TRP A O 1
ATOM 3118 N N . GLN A 1 382 ? 18.103 11.735 2.047 1.00 41.00 382 GLN A N 1
ATOM 3119 C CA . GLN A 1 382 ? 19.145 12.706 1.758 1.00 41.00 382 GLN A CA 1
ATOM 3120 C C . GLN A 1 382 ? 18.749 13.512 0.518 1.00 41.00 382 GLN A C 1
ATOM 3122 O O . GLN A 1 382 ? 19.373 13.433 -0.532 1.00 41.00 382 GLN A O 1
ATOM 3127 N N . ASN A 1 383 ? 17.701 14.324 0.651 1.00 35.78 383 ASN A N 1
ATOM 3128 C CA . ASN A 1 383 ? 17.611 15.564 -0.112 1.00 35.78 383 ASN A CA 1
ATOM 3129 C C . ASN A 1 383 ? 17.769 16.712 0.890 1.00 35.78 383 ASN A C 1
ATOM 3131 O O . ASN A 1 383 ? 16.832 17.063 1.604 1.00 35.78 383 ASN A O 1
ATOM 3135 N N . ARG A 1 384 ? 18.996 17.237 0.963 1.00 37.16 384 ARG A N 1
ATOM 3136 C CA . ARG A 1 384 ? 19.207 18.675 1.142 1.00 37.16 384 ARG A CA 1
ATOM 3137 C C . ARG A 1 384 ? 19.185 19.323 -0.230 1.00 37.16 384 ARG A C 1
ATOM 3139 O O . ARG A 1 384 ? 19.662 18.652 -1.176 1.00 37.16 384 ARG A O 1
#

Foldseek 3Di:
DDDDDDDDDDDDDDDDDPPDDDPPPPPDDDDDDDPPDPPDDDDDDDDDDCPVVVVVVVVVCVVVPPPPLQADQQLQLLLQLLLQLFWPDPRLDDLQLSLLLSVLLRLLCQFLLQDLVSLLVVLCVPPVPQNVCCVVPLDHDCVRCQSSLLNCCLQQVQQQFFLVLQLVLLLQLLLVLVVVQSVDPDHASLSSSLNSSSSNSNQNSLLQQDPVGNRTGHHGRCRVVVVGNQSNDCQLALSSLVSSVCSSQVVVVSVVTGGDPCCVPPLSVQLSVLHDDVQNPPRNDDCVSVVVNSVSSQVSCVVSVSRQLDDSVVSVQQDDNGSQSSLVSCVVVVRRVDRHDPLSSCVSNSVSSVVSCVVSCVVVDPNSDSGDDHRPDSCSVPDD

Organism: NCBI:txid1218598

Solvent-accessible surface area (backbone atoms only — not comparable to full-atom values): 22182 Å² total; per-residue (Å²): 136,82,89,83,88,88,82,88,85,88,84,88,81,85,89,89,87,89,83,86,86,89,84,83,89,84,86,86,85,90,82,89,85,91,76,90,78,84,85,82,86,91,84,90,86,90,80,94,72,57,68,64,56,54,50,52,50,48,62,66,46,52,77,74,69,63,84,57,79,60,62,65,72,45,63,52,25,50,50,47,42,39,47,66,74,33,41,64,50,86,57,98,58,53,77,67,54,42,50,42,20,14,51,30,22,34,42,42,79,73,23,60,84,49,14,60,60,45,36,42,51,54,37,46,71,77,37,49,65,56,40,51,44,25,78,75,65,65,43,71,55,39,92,69,48,4,63,39,36,41,36,21,36,69,43,48,37,19,36,43,19,51,21,66,62,49,35,50,43,23,51,54,31,33,47,54,49,46,54,59,47,74,74,41,94,73,72,55,51,27,59,40,28,18,41,7,42,26,50,28,16,40,51,23,39,53,32,41,27,32,91,94,43,61,66,25,23,22,32,54,80,66,43,47,60,92,60,52,40,53,54,60,36,45,50,48,37,59,69,38,37,53,42,48,49,50,52,59,62,48,53,32,57,79,67,80,35,42,67,32,63,63,53,65,67,46,50,49,47,59,48,53,67,62,25,45,93,93,41,75,70,66,30,73,75,55,65,67,40,56,54,46,47,49,50,52,43,52,50,55,21,50,78,63,78,58,60,72,71,57,56,60,87,49,47,81,80,41,79,54,96,42,53,57,54,28,46,48,46,42,31,75,70,65,37,39,96,64,75,47,51,54,64,57,11,47,52,55,34,50,54,49,39,53,52,39,41,59,75,67,42,55,88,72,40,74,92,37,65,67,67,60,59,64,45,90,76,84,58,88,73,69,74,128

Sequence (384 aa):
MADVFFEFQTLNPRYSMLQTFSKNVGKVIEKRNNCCNCCQKMYLLPTMSWKKLTQSLLILLFPLCHGLNAYQEDGHFYTVQTVLNNFQTSSPLTKEEIALVAFCTQLPDEVPELDAISVYQKLALKHPFDYTLWVFTDKGSPNTLGRMAEVQQLLHGLTGGDSEHLRNIAVVTLDRLRTELTSQKEKSPEKLCALGFAFHLLGDSFAHRKLRNSKKMYPTGRGHASDMTLPDHPVYNDDRVVEWESYAKGIPNLFRSDLKEIVTKDDFKKVRELTGNNKPWHCMFGRKCEDKLRKILLHRLRESDSFPKYNPIQKDRYPADNCQEYVRRVVEQKDIPFTPDCGGSWKIYKQVSLNVWKSLGYFEDEKSRKQIELYKGDDLWQNR

Radius of gyration: 24.66 Å; Cα contacts (8 Å, |Δi|>4): 491; chains: 1; bounding box: 83×52×74 Å

Secondary structure (DSSP, 8-state):
-----------------SSSSSSS-SSS--S--SSTTSSS-------SSHHHHHHHHHHHHGGGS--S--S-TTHHHHHHHHHHTTBSSPPSS-HHHHHHHHHHHHGGGTSTTT-HHHHHHHHHHH-HHHHHHHHHHS---HHHHHHHHIIIIIIS---SSBHHHHHHHHHHHHHHHHHHHHT-SS--HHHHHHHHHHHHHHHHHHHTEETTEEEEEPPTTTTTGGGTTGGG-TTSSHHHHHHHHHHHHHHHHTTT--B-HHIIIIIHHHHHTTSSTT-TTTTTSSTHHHHHHHHHHHHHHHHTT---S--GGGGGGS--SSHHHHHHHHHHTTSSS----HHHHHHHHHHHHHHHHHHTTGGG-TTS--PPPPP---GGG---

pLDDT: mean 77.61, std 22.24, range [25.81, 98.62]